Protein AF-0000000065936623 (afdb_homodimer)

InterPro domains:
  IPR000281 Helix-turn-helix protein RpiR [PF01418] (3-77)
  IPR000281 Helix-turn-helix protein RpiR [PS51071] (2-78)
  IPR001347 SIS domain [PF01380] (126-253)
  IPR001347 SIS domain [PS51464] (122-261)
  IPR009057 Homedomain-like superfamily [SSF46689] (1-78)
  IPR035472 RpiR-like, SIS domain [cd05013] (119-254)
  IPR036388 Winged helix-like DNA-binding domain superfamily [G3DSA:1.10.10.10] (1-78)
  IPR046348 SIS domain superfamily [SSF53697] (93-273)
  IPR047640 HTH-type transcriptional regulator RpiR-like [PTHR30514] (1-277)

Organism: Pseudomonas aeruginosa (strain ATCC 15692 / DSM 22644 / CIP 104116 / JCM 14847 / LMG 12228 / 1C / PRS 101 / PAO1) (NCBI:txid208964)

Solvent-accessible surface area (backbone atoms only — not comparable to full-atom values): 29266 Å² total; per-residue (Å²): 131,76,44,51,63,52,48,49,60,73,42,44,87,74,43,54,75,69,44,32,33,46,48,48,49,36,68,74,36,53,73,61,46,57,71,43,50,66,65,51,46,14,56,74,33,71,51,51,55,67,51,51,39,50,44,24,41,74,72,75,29,94,23,62,71,52,43,38,43,42,46,42,56,48,61,62,41,30,27,49,53,44,40,91,73,42,59,48,82,52,47,54,58,52,39,41,49,33,50,53,50,50,39,43,50,49,44,54,56,38,60,74,61,53,50,39,70,57,51,48,53,51,29,51,54,59,71,66,31,66,32,38,37,25,32,15,55,78,78,31,24,28,51,16,42,42,46,32,69,57,50,40,66,70,77,41,53,55,40,54,49,67,46,66,66,56,42,41,56,52,20,69,68,33,34,72,46,32,30,35,40,39,39,34,67,67,16,32,46,45,68,59,34,50,33,34,42,42,18,44,74,36,50,17,45,25,40,19,46,15,17,73,86,19,62,24,29,71,44,24,74,42,62,51,54,39,73,73,88,66,60,62,76,53,22,50,82,55,50,61,57,49,44,53,49,50,50,51,48,36,43,53,50,47,42,43,42,70,60,28,63,82,46,40,64,62,47,47,54,55,45,58,69,48,52,83,49,36,56,68,93,74,66,75,121,133,76,43,51,61,53,48,49,62,75,41,45,87,74,44,54,75,71,43,31,33,46,48,49,51,36,67,74,37,54,73,61,45,58,70,44,49,67,63,52,44,14,56,73,32,72,49,51,54,67,52,51,39,50,42,24,42,75,71,74,29,94,22,62,71,51,44,40,44,44,46,42,56,47,61,62,41,29,26,49,52,44,40,90,72,42,59,49,82,52,48,54,58,52,39,41,49,34,49,52,50,50,40,42,50,49,44,54,55,38,59,73,62,52,50,41,70,57,51,48,52,49,29,51,52,60,71,65,31,64,33,38,38,26,33,16,56,78,77,32,26,26,50,17,43,42,47,31,69,55,48,40,67,70,79,41,52,57,40,54,50,70,47,67,67,56,44,40,56,52,20,70,69,34,34,71,48,31,31,36,39,42,39,35,68,68,17,31,46,45,68,60,33,48,31,35,41,42,18,43,74,38,50,17,44,25,41,18,44,15,16,72,84,18,63,24,29,71,42,25,74,41,60,51,54,38,72,76,85,67,60,61,76,52,21,50,82,56,51,59,57,50,44,53,49,50,50,50,49,36,42,53,48,47,44,42,42,69,61,27,64,82,46,40,65,61,46,47,53,56,47,57,68,47,52,83,50,36,56,66,92,75,65,78,120

Nearest PDB structures (foldseek):
  8k3b-assembly1_A  TM=7.389E-01  e=1.395E-27  Pseudomonas aeruginosa
  4ivn-assembly1_A  TM=7.933E-01  e=6.608E-19  Vibrio vulnificus YJ016
  4ivn-assembly1_B  TM=7.888E-01  e=6.863E-18  Vibrio vulnificus YJ016
  7en7-assembly1_A  TM=9.239E-01  e=2.284E-14  Escherichia coli K-12
  7en6-assembly1_C  TM=9.520E-01  e=6.085E-14  Escherichia coli

Radius of gyration: 25.67 Å; Cα contacts (8 Å, |Δi|>4): 1016; chains: 2; bounding box: 54×87×54 Å

Structure (mmCIF, N/CA/C/O backbone):
data_AF-0000000065936623-model_v1
#
loop_
_entity.id
_entity.type
_entity.pdbx_description
1 polymer 'HTH-type transcriptional regulator HexR'
#
loop_
_atom_site.group_PDB
_atom_site.id
_atom_site.type_symbol
_atom_site.label_atom_id
_atom_site.label_alt_id
_atom_site.label_comp_id
_atom_site.label_asym_id
_atom_site.label_entity_id
_atom_site.label_seq_id
_atom_site.pdbx_PDB_ins_code
_atom_site.Cartn_x
_atom_site.Cartn_y
_atom_site.Cartn_z
_atom_site.occupancy
_atom_site.B_iso_or_equiv
_atom_site.auth_seq_id
_atom_site.auth_comp_id
_atom_site.auth_asym_id
_atom_site.auth_atom_id
_atom_site.pdbx_PDB_model_num
ATOM 1 N N . MET A 1 1 ? 14.633 34.375 13.156 1 52.78 1 MET A N 1
ATOM 2 C CA . MET A 1 1 ? 13.227 34.531 13.516 1 52.78 1 MET A CA 1
ATOM 3 C C . MET A 1 1 ? 12.797 33.5 14.539 1 52.78 1 MET A C 1
ATOM 5 O O . MET A 1 1 ? 13.242 32.344 14.484 1 52.78 1 MET A O 1
ATOM 9 N N . LYS A 1 2 ? 12.172 33.844 15.648 1 71.38 2 LYS A N 1
ATOM 10 C CA . LYS A 1 2 ? 11.781 32.969 16.75 1 71.38 2 LYS A CA 1
ATOM 11 C C . LYS A 1 2 ? 10.773 31.922 16.281 1 71.38 2 LYS A C 1
ATOM 13 O O . LYS A 1 2 ? 9.906 32.219 15.469 1 71.38 2 LYS A O 1
ATOM 18 N N . ASN A 1 3 ? 11.055 30.672 16.594 1 82.56 3 ASN A N 1
ATOM 19 C CA . ASN A 1 3 ? 10.047 29.672 16.266 1 82.56 3 ASN A CA 1
ATOM 20 C C . ASN A 1 3 ? 8.789 29.859 17.109 1 82.56 3 ASN A C 1
ATOM 22 O O . ASN A 1 3 ? 8.719 30.75 17.953 1 82.56 3 ASN A O 1
ATOM 26 N N . LEU A 1 4 ? 7.789 29.234 16.859 1 89.56 4 LEU A N 1
ATOM 27 C CA . LEU A 1 4 ? 6.48 29.453 17.469 1 89.56 4 LEU A CA 1
ATOM 28 C C . LEU A 1 4 ? 6.551 29.328 18.984 1 89.56 4 LEU A C 1
ATOM 30 O O . LEU A 1 4 ? 5.965 30.141 19.703 1 89.56 4 LEU A O 1
ATOM 34 N N . LEU A 1 5 ? 7.328 28.359 19.453 1 89.56 5 LEU A N 1
ATOM 35 C CA . LEU A 1 5 ? 7.43 28.156 20.891 1 89.56 5 LEU A CA 1
ATOM 36 C C . LEU A 1 5 ? 8.086 29.344 21.562 1 89.56 5 LEU A C 1
ATOM 38 O O . LEU A 1 5 ? 7.645 29.781 22.641 1 89.56 5 LEU A O 1
ATOM 42 N N . GLU A 1 6 ? 9.039 29.891 20.922 1 90.12 6 GLU A N 1
ATOM 43 C CA . GLU A 1 6 ? 9.719 31.078 21.422 1 90.12 6 GLU A CA 1
ATOM 44 C C . GLU A 1 6 ? 8.789 32.281 21.406 1 90.12 6 GLU A C 1
ATOM 46 O O . GLU A 1 6 ? 8.805 33.094 22.328 1 90.12 6 GLU A O 1
ATOM 51 N N . GLN A 1 7 ? 8.039 32.344 20.391 1 92.69 7 GLN A N 1
ATOM 52 C CA . GLN A 1 7 ? 7.086 33.438 20.281 1 92.69 7 GLN A CA 1
ATOM 53 C C . GLN A 1 7 ? 6.035 33.375 21.391 1 92.69 7 GLN A C 1
ATOM 55 O O . GLN A 1 7 ? 5.719 34.406 22.016 1 92.69 7 GLN A O 1
ATOM 60 N N . ILE A 1 8 ? 5.508 32.188 21.562 1 94.19 8 ILE A N 1
ATOM 61 C CA . ILE A 1 8 ? 4.492 31.969 22.594 1 94.19 8 ILE A CA 1
ATOM 62 C C . ILE A 1 8 ? 5.07 32.312 23.969 1 94.19 8 ILE A C 1
ATOM 64 O O . ILE A 1 8 ? 4.441 33.031 24.75 1 94.19 8 ILE A O 1
ATOM 68 N N . GLN A 1 9 ? 6.234 31.938 24.234 1 93.19 9 GLN A N 1
ATOM 69 C CA . GLN A 1 9 ? 6.891 32.188 25.516 1 93.19 9 GLN A CA 1
ATOM 70 C C . GLN A 1 9 ? 7.117 33.656 25.734 1 93.19 9 GLN A C 1
ATOM 72 O O . GLN A 1 9 ? 6.898 34.188 26.844 1 93.19 9 GLN A O 1
ATOM 77 N N . SER A 1 10 ? 7.547 34.312 24.75 1 93.75 10 SER A N 1
ATOM 78 C CA . SER A 1 10 ? 7.887 35.719 24.859 1 93.75 10 SER A CA 1
ATOM 79 C C . SER A 1 10 ? 6.641 36.594 25.047 1 93.75 10 SER A C 1
ATOM 81 O O . SER A 1 10 ? 6.711 37.656 25.641 1 93.75 10 SER A O 1
ATOM 83 N N . ARG A 1 11 ? 5.527 36.094 24.609 1 94 11 ARG A N 1
ATOM 84 C CA . ARG A 1 11 ? 4.309 36.906 24.625 1 94 11 ARG A CA 1
ATOM 85 C C . ARG A 1 11 ? 3.348 36.406 25.703 1 94 11 ARG A C 1
ATOM 87 O O . ARG A 1 11 ? 2.205 36.844 25.781 1 94 11 ARG A O 1
ATOM 94 N N . LEU A 1 12 ? 3.842 35.531 26.5 1 94.19 12 LEU A N 1
ATOM 95 C CA . LEU A 1 12 ? 2.975 34.844 27.453 1 94.19 12 LEU A CA 1
ATOM 96 C C . LEU A 1 12 ? 2.289 35.875 28.359 1 94.19 12 LEU A C 1
ATOM 98 O O . LEU A 1 12 ? 1.091 35.75 28.641 1 94.19 12 LEU A O 1
ATOM 102 N N . ASP A 1 13 ? 2.93 36.906 28.75 1 93.56 13 ASP A N 1
ATOM 103 C CA . ASP A 1 13 ? 2.426 37.875 29.719 1 93.56 13 ASP A CA 1
ATOM 104 C C . ASP A 1 13 ? 1.495 38.906 29.047 1 93.56 13 ASP A C 1
ATOM 106 O O . ASP A 1 13 ? 0.754 39.625 29.734 1 93.56 13 ASP A O 1
ATOM 110 N N . GLU A 1 14 ? 1.524 38.875 27.75 1 94.62 14 GLU A N 1
ATOM 111 C CA . GLU A 1 14 ? 0.694 39.812 27 1 94.62 14 GLU A CA 1
ATOM 112 C C . GLU A 1 14 ? -0.647 39.188 26.625 1 94.62 14 GLU A C 1
ATOM 114 O O . GLU A 1 14 ? -1.578 39.875 26.234 1 94.62 14 GLU A O 1
ATOM 119 N N . LEU A 1 15 ? -0.775 37.906 26.844 1 94.25 15 LEU A N 1
ATOM 120 C CA . LEU A 1 15 ? -1.978 37.188 26.422 1 94.25 15 LEU A CA 1
ATOM 121 C C . LEU A 1 15 ? -3.102 37.375 27.438 1 94.25 15 LEU A C 1
ATOM 123 O O . LEU A 1 15 ? -2.846 37.531 28.625 1 94.25 15 LEU A O 1
ATOM 127 N N . ASN A 1 16 ? -4.363 37.469 26.891 1 94.81 16 ASN A N 1
ATOM 128 C CA . ASN A 1 16 ? -5.488 37.469 27.812 1 94.81 16 ASN A CA 1
ATOM 129 C C . ASN A 1 16 ? -5.602 36.125 28.547 1 94.81 16 ASN A C 1
ATOM 131 O O . ASN A 1 16 ? -4.852 35.188 28.266 1 94.81 16 ASN A O 1
ATOM 135 N N . LYS A 1 17 ? -6.449 36.062 29.531 1 95.44 17 LYS A N 1
ATOM 136 C CA . LYS A 1 17 ? -6.539 34.938 30.438 1 95.44 17 LYS A CA 1
ATOM 137 C C . LYS A 1 17 ? -6.805 33.625 29.656 1 95.44 17 LYS A C 1
ATOM 139 O O . LYS A 1 17 ? -6.156 32.625 29.891 1 95.44 17 LYS A O 1
ATOM 144 N N . ALA A 1 18 ? -7.727 33.719 28.781 1 95.44 18 ALA A N 1
ATOM 145 C CA . ALA A 1 18 ? -8.117 32.531 28.031 1 95.44 18 ALA A CA 1
ATOM 146 C C . ALA A 1 18 ? -6.992 32.062 27.109 1 95.44 18 ALA A C 1
ATOM 148 O O . ALA A 1 18 ? -6.68 30.875 27.062 1 95.44 18 ALA A O 1
ATOM 149 N N . GLU A 1 19 ? -6.383 32.938 26.391 1 95.75 19 GLU A N 1
ATOM 150 C CA . GLU A 1 19 ? -5.277 32.625 25.484 1 95.75 19 GLU A CA 1
ATOM 151 C C . GLU A 1 19 ? -4.062 32.125 26.25 1 95.75 19 GLU A C 1
ATOM 153 O O . GLU A 1 19 ? -3.324 31.266 25.766 1 95.75 19 GLU A O 1
ATOM 158 N N . ARG A 1 20 ? -3.848 32.688 27.422 1 96.06 20 ARG A N 1
ATOM 159 C CA . ARG A 1 20 ? -2.727 32.281 28.25 1 96.06 20 ARG A CA 1
ATOM 160 C C . ARG A 1 20 ? -2.861 30.812 28.656 1 96.06 20 ARG A C 1
ATOM 162 O O . ARG A 1 20 ? -1.867 30.078 28.703 1 96.06 20 ARG A O 1
ATOM 169 N N . LYS A 1 21 ? -4.027 30.422 28.906 1 97 21 LYS A N 1
ATOM 170 C CA . LYS A 1 21 ? -4.27 29.016 29.25 1 97 21 LYS A CA 1
ATOM 171 C C . LYS A 1 21 ? -3.855 28.094 28.109 1 97 21 LYS A C 1
ATOM 173 O O . LYS A 1 21 ? -3.232 27.047 28.344 1 97 21 LYS A O 1
ATOM 178 N N . VAL A 1 22 ? -4.238 28.484 26.922 1 97.25 22 VAL A N 1
ATOM 179 C CA . VAL A 1 22 ? -3.867 27.719 25.734 1 97.25 22 VAL A CA 1
ATOM 180 C C . VAL A 1 22 ? -2.346 27.656 25.609 1 97.25 22 VAL A C 1
ATOM 182 O O . VAL A 1 22 ? -1.77 26.594 25.406 1 97.25 22 VAL A O 1
ATOM 185 N N . ALA A 1 23 ? -1.712 28.797 25.766 1 96.44 23 ALA A N 1
ATOM 186 C CA . ALA A 1 23 ? -0.259 28.922 25.656 1 96.44 23 ALA A CA 1
ATOM 187 C C . ALA A 1 23 ? 0.438 28.031 26.688 1 96.44 23 ALA A C 1
ATOM 189 O O . ALA A 1 23 ? 1.42 27.359 26.375 1 96.44 23 ALA A O 1
ATOM 190 N N . GLU A 1 24 ? -0.073 28.016 27.844 1 96.44 24 GLU A N 1
ATOM 191 C CA . GLU A 1 24 ? 0.537 27.266 28.938 1 96.44 24 GLU A CA 1
ATOM 192 C C . GLU A 1 24 ? 0.457 25.766 28.688 1 96.44 24 GLU A C 1
ATOM 194 O O . GLU A 1 24 ? 1.408 25.031 28.969 1 96.44 24 GLU A O 1
ATOM 199 N N . VAL A 1 25 ? -0.657 25.312 28.172 1 96.56 25 VAL A N 1
ATOM 200 C CA . VAL A 1 25 ? -0.806 23.906 27.828 1 96.56 25 VAL A CA 1
ATOM 201 C C . VAL A 1 25 ? 0.202 23.516 26.75 1 96.56 25 VAL A C 1
ATOM 203 O O . VAL A 1 25 ? 0.838 22.453 26.844 1 96.56 25 VAL A O 1
ATOM 206 N N . ILE A 1 26 ? 0.37 24.328 25.766 1 95.44 26 ILE A N 1
ATOM 207 C CA . ILE A 1 26 ? 1.296 24.078 24.656 1 95.44 26 ILE A CA 1
ATOM 208 C C . ILE A 1 26 ? 2.729 24.062 25.188 1 95.44 26 ILE A C 1
ATOM 210 O O . ILE A 1 26 ? 3.502 23.156 24.875 1 95.44 26 ILE A O 1
ATOM 214 N N . LEU A 1 27 ? 3.027 25.031 26.062 1 93.75 27 LEU A N 1
ATOM 215 C CA . LEU A 1 27 ? 4.391 25.188 26.562 1 93.75 27 LEU A CA 1
ATOM 216 C C . LEU A 1 27 ? 4.738 24.078 27.547 1 93.75 27 LEU A C 1
ATOM 218 O O . LEU A 1 27 ? 5.902 23.688 27.672 1 93.75 27 LEU A O 1
ATOM 222 N N . GLN A 1 28 ? 3.74 23.578 28.25 1 93.62 28 GLN A N 1
ATOM 223 C CA . GLN A 1 28 ? 3.957 22.516 29.234 1 93.62 28 GLN A CA 1
ATOM 224 C C . GLN A 1 28 ? 4.438 21.234 28.547 1 93.62 28 GLN A C 1
ATOM 226 O O . GLN A 1 28 ? 5.312 20.547 29.078 1 93.62 28 GLN A O 1
ATOM 231 N N . ASN A 1 29 ? 3.898 20.922 27.422 1 91.06 29 ASN A N 1
ATOM 232 C CA . ASN A 1 29 ? 4.293 19.734 26.656 1 91.06 29 ASN A CA 1
ATOM 233 C C . ASN A 1 29 ? 4.035 19.922 25.156 1 91.06 29 ASN A C 1
ATOM 235 O O . ASN A 1 29 ? 3.059 19.406 24.625 1 91.06 29 ASN A O 1
ATOM 239 N N . PRO A 1 30 ? 5.023 20.609 24.578 1 87 30 PRO A N 1
ATOM 240 C CA . PRO A 1 30 ? 4.844 20.922 23.156 1 87 30 PRO A CA 1
ATOM 241 C C . PRO A 1 30 ? 4.676 19.672 22.297 1 87 30 PRO A C 1
ATOM 243 O O . PRO A 1 30 ? 3.893 19.688 21.344 1 87 30 PRO A O 1
ATOM 246 N N . GLN A 1 31 ? 5.316 18.641 22.656 1 78.62 31 GLN A N 1
ATOM 247 C CA . GLN A 1 31 ? 5.219 17.406 21.891 1 78.62 31 GLN A CA 1
ATOM 248 C C . GLN A 1 31 ? 3.801 16.828 21.938 1 78.62 31 GLN A C 1
ATOM 250 O O . GLN A 1 31 ? 3.248 16.438 20.922 1 78.62 31 GLN A O 1
ATOM 255 N N . GLN A 1 32 ? 3.248 16.797 23.062 1 84.19 32 GLN A N 1
ATOM 256 C CA . GLN A 1 32 ? 1.882 16.312 23.234 1 84.19 32 GLN A CA 1
ATOM 257 C C . GLN A 1 32 ? 0.881 17.234 22.531 1 84.19 32 GLN A C 1
ATOM 259 O O . GLN A 1 32 ? -0.107 16.75 21.969 1 84.19 32 GLN A O 1
ATOM 264 N N . ALA A 1 33 ? 1.171 18.484 22.609 1 87.62 33 ALA A N 1
ATOM 265 C CA . ALA A 1 33 ? 0.262 19.453 22.016 1 87.62 33 ALA A CA 1
ATOM 266 C C . ALA A 1 33 ? 0.136 19.234 20.5 1 87.62 33 ALA A C 1
ATOM 268 O O . ALA A 1 33 ? -0.924 19.469 19.922 1 87.62 33 ALA A O 1
ATOM 269 N N . THR A 1 34 ? 1.212 18.781 19.875 1 81.31 34 THR A N 1
ATOM 270 C CA . THR A 1 34 ? 1.172 18.516 18.438 1 81.31 34 THR A CA 1
ATOM 271 C C . THR A 1 34 ? 0.204 17.375 18.125 1 81.31 34 THR A C 1
ATOM 273 O O . THR A 1 34 ? -0.268 17.25 17 1 81.31 34 THR A O 1
ATOM 276 N N . ARG A 1 35 ? -0.186 16.641 19.109 1 77.31 35 ARG A N 1
ATOM 277 C CA . ARG A 1 35 ? -1.025 15.461 18.906 1 77.31 35 ARG A CA 1
ATOM 278 C C . ARG A 1 35 ? -2.482 15.766 19.234 1 77.31 35 ARG A C 1
ATOM 280 O O . ARG A 1 35 ? -3.369 14.953 18.969 1 77.31 35 ARG A O 1
ATOM 287 N N . PHE A 1 36 ? -2.703 16.875 19.812 1 84.31 36 PHE A N 1
ATOM 288 C CA . PHE A 1 36 ? -4.055 17.234 20.219 1 84.31 36 PHE A CA 1
ATOM 289 C C . PHE A 1 36 ? -4.906 17.625 19.016 1 84.31 36 PHE A C 1
ATOM 291 O O . PHE A 1 36 ? -4.422 18.281 18.094 1 84.31 36 PHE A O 1
ATOM 298 N N . SER A 1 37 ? -6.133 17.125 19.062 1 81.62 37 SER A N 1
ATOM 299 C CA . SER A 1 37 ? -7.148 17.812 18.266 1 81.62 37 SER A CA 1
ATOM 300 C C . SER A 1 37 ? -7.469 19.188 18.859 1 81.62 37 SER A C 1
ATOM 302 O O . SER A 1 37 ? -7.055 19.5 19.969 1 81.62 37 SER A O 1
ATOM 304 N N . ILE A 1 38 ? -8.172 19.938 18.078 1 87.94 38 ILE A N 1
ATOM 305 C CA . ILE A 1 38 ? -8.555 21.266 18.578 1 87.94 38 ILE A CA 1
ATOM 306 C C . ILE A 1 38 ? -9.438 21.109 19.812 1 87.94 38 ILE A C 1
ATOM 308 O O . ILE A 1 38 ? -9.336 21.875 20.766 1 87.94 38 ILE A O 1
ATOM 312 N N . ALA A 1 39 ? -10.281 20.062 19.844 1 86.62 39 ALA A N 1
ATOM 313 C CA . ALA A 1 39 ? -11.156 19.797 20.984 1 86.62 39 ALA A CA 1
ATOM 314 C C . ALA A 1 39 ? -10.352 19.375 22.203 1 86.62 39 ALA A C 1
ATOM 316 O O . ALA A 1 39 ? -10.625 19.844 23.312 1 86.62 39 ALA A O 1
ATOM 317 N N . ALA A 1 40 ? -9.352 18.562 21.969 1 88.69 40 ALA A N 1
ATOM 318 C CA . ALA A 1 40 ? -8.531 18.078 23.062 1 88.69 40 ALA A CA 1
ATOM 319 C C . ALA A 1 40 ? -7.699 19.203 23.672 1 88.69 40 ALA A C 1
ATOM 321 O O . ALA A 1 40 ? -7.539 19.297 24.891 1 88.69 40 ALA A O 1
ATOM 322 N N . LEU A 1 41 ? -7.199 20.031 22.797 1 93.38 41 LEU A N 1
ATOM 323 C CA . LEU A 1 41 ? -6.434 21.172 23.281 1 93.38 41 LEU A CA 1
ATOM 324 C C . LEU A 1 41 ? -7.328 22.141 24.062 1 93.38 41 LEU A C 1
ATOM 326 O O . LEU A 1 41 ? -6.938 22.641 25.125 1 93.38 41 LEU A O 1
ATOM 330 N N . ALA A 1 42 ? -8.531 22.375 23.516 1 95.25 42 ALA A N 1
ATOM 331 C CA . ALA A 1 42 ? -9.5 23.234 24.203 1 95.25 42 ALA A CA 1
ATOM 332 C C . ALA A 1 42 ? -9.844 22.672 25.578 1 95.25 42 ALA A C 1
ATOM 334 O O . ALA A 1 42 ? -9.883 23.422 26.562 1 95.25 42 ALA A O 1
ATOM 335 N N . GLN A 1 43 ? -10.008 21.422 25.625 1 94.5 43 GLN A N 1
ATOM 336 C CA . GLN A 1 43 ? -10.344 20.766 26.891 1 94.5 43 GLN A CA 1
ATOM 337 C C . GLN A 1 43 ? -9.188 20.844 27.875 1 94.5 43 GLN A C 1
ATOM 339 O O . GLN A 1 43 ? -9.391 21.172 29.047 1 94.5 43 GLN A O 1
ATOM 344 N N . ALA A 1 44 ? -8.047 20.562 27.391 1 95.19 44 ALA A N 1
ATOM 345 C CA . ALA A 1 44 ? -6.859 20.594 28.25 1 95.19 44 ALA A CA 1
ATOM 346 C C . ALA A 1 44 ? -6.625 22 28.812 1 95.19 44 ALA A C 1
ATOM 348 O O . ALA A 1 44 ? -6.148 22.156 29.938 1 95.19 44 ALA A O 1
ATOM 349 N N . ALA A 1 45 ? -6.934 22.969 28.031 1 97 45 ALA A N 1
ATOM 350 C CA . ALA A 1 45 ? -6.727 24.359 28.422 1 97 45 ALA A CA 1
ATOM 351 C C . ALA A 1 45 ? -7.953 24.922 29.141 1 97 45 ALA A C 1
ATOM 353 O O . ALA A 1 45 ? -7.93 26.047 29.625 1 97 45 ALA A O 1
ATOM 354 N N . ALA A 1 46 ? -9.023 24.188 29.172 1 96.75 46 ALA A N 1
ATOM 355 C CA . ALA A 1 46 ? -10.281 24.609 29.781 1 96.75 46 ALA A CA 1
ATOM 356 C C . ALA A 1 46 ? -10.82 25.859 29.109 1 96.75 46 ALA A C 1
ATOM 358 O O . ALA A 1 46 ? -11.164 26.844 29.797 1 96.75 46 ALA A O 1
ATOM 359 N N . VAL A 1 47 ? -10.812 25.844 27.828 1 96.88 47 VAL A N 1
ATOM 360 C CA 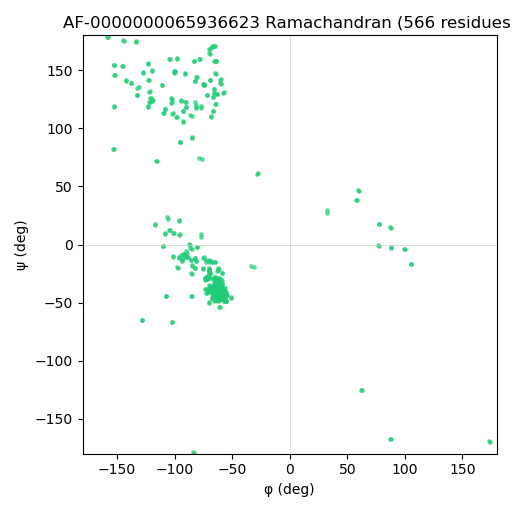. VAL A 1 47 ? -11.383 26.938 27.031 1 96.88 47 VAL A CA 1
ATOM 361 C C . VAL A 1 47 ? -12.25 26.344 25.922 1 96.88 47 VAL A C 1
ATOM 363 O O . VAL A 1 47 ? -12.375 25.125 25.797 1 96.88 47 VAL A O 1
ATOM 366 N N . SER A 1 48 ? -12.922 27.266 25.188 1 93.38 48 SER A N 1
ATOM 367 C CA . SER A 1 48 ? -13.719 26.844 24.031 1 93.38 48 SER A CA 1
ATOM 368 C C . SER A 1 48 ? -12.859 26.688 22.797 1 93.38 48 SER A C 1
ATOM 370 O O . SER A 1 48 ? -11.75 27.234 22.719 1 93.38 48 SER A O 1
ATOM 372 N N . GLU A 1 49 ? -13.344 25.891 21.828 1 92.56 49 GLU A N 1
ATOM 373 C CA . GLU A 1 49 ? -12.648 25.719 20.547 1 92.56 49 GLU A CA 1
ATOM 374 C C . GLU A 1 49 ? -12.469 27.047 19.828 1 92.56 49 GLU A C 1
ATOM 376 O O . GLU A 1 49 ? -11.398 27.328 19.281 1 92.56 49 GLU A O 1
ATOM 381 N N . PRO A 1 50 ? -13.469 27.984 19.922 1 91.94 50 PRO A N 1
ATOM 382 C CA . PRO A 1 50 ? -13.273 29.312 19.328 1 91.94 50 PRO A CA 1
ATOM 383 C C . PRO A 1 50 ? -12.125 30.094 19.969 1 91.94 50 PRO A C 1
ATOM 385 O O . PRO A 1 50 ? -11.414 30.828 19.281 1 91.94 50 PRO A O 1
ATOM 388 N N . THR A 1 51 ? -11.953 29.875 21.203 1 93.88 51 THR A N 1
ATOM 389 C CA . THR A 1 51 ? -10.852 30.531 21.906 1 93.88 51 THR A CA 1
ATOM 390 C C . THR A 1 51 ? -9.508 30.047 21.359 1 93.88 51 THR A C 1
ATOM 392 O O . THR A 1 51 ? -8.578 30.828 21.219 1 93.88 51 THR A O 1
ATOM 395 N N . VAL A 1 52 ? -9.422 28.75 21.078 1 95.19 52 VAL A N 1
ATOM 396 C CA . VAL A 1 52 ? -8.203 28.203 20.5 1 95.19 52 VAL A CA 1
ATOM 397 C C . VAL A 1 52 ? -7.957 28.812 19.125 1 95.19 52 VAL A C 1
ATOM 399 O O . VAL A 1 52 ? -6.828 29.172 18.781 1 95.19 52 VAL A O 1
ATOM 402 N N . ASN A 1 53 ? -8.977 28.969 18.375 1 92.31 53 ASN A N 1
ATOM 403 C CA . ASN A 1 53 ? -8.852 29.578 17.047 1 92.31 53 ASN A CA 1
ATOM 404 C C . ASN A 1 53 ? -8.422 31.031 17.141 1 92.31 53 ASN A C 1
ATOM 406 O O . ASN A 1 53 ? -7.637 31.516 16.312 1 92.31 53 ASN A O 1
ATOM 410 N N . ARG A 1 54 ? -8.961 31.734 18.094 1 92.81 54 ARG A N 1
ATOM 411 C CA . ARG A 1 54 ? -8.547 33.125 18.312 1 92.81 54 ARG A CA 1
ATOM 412 C C . ARG A 1 54 ? -7.074 33.188 18.703 1 92.81 54 ARG A C 1
ATOM 414 O O . ARG A 1 54 ? -6.355 34.094 18.281 1 92.81 54 ARG A O 1
ATOM 421 N N . PHE A 1 55 ? -6.699 32.25 19.547 1 95.69 55 PHE A N 1
ATOM 422 C CA . PHE A 1 55 ? -5.293 32.156 19.906 1 95.69 55 PHE A CA 1
ATOM 423 C C . PHE A 1 55 ? -4.422 32 18.672 1 95.69 55 PHE A C 1
ATOM 425 O O . PHE A 1 55 ? -3.404 32.688 18.531 1 95.69 55 PHE A O 1
ATOM 432 N N . CYS A 1 56 ? -4.82 31.078 17.781 1 94.19 56 CYS A N 1
ATOM 433 C CA . CYS A 1 56 ? -4.082 30.875 16.531 1 94.19 56 CYS A CA 1
ATOM 434 C C . CYS A 1 56 ? -3.947 32.188 15.758 1 94.19 56 CYS A C 1
ATOM 436 O O . CYS A 1 56 ? -2.848 32.562 15.344 1 94.19 56 CYS A O 1
ATOM 438 N N . ARG A 1 57 ? -4.957 32.938 15.664 1 91.88 57 ARG A N 1
ATOM 439 C CA . ARG A 1 57 ? -4.973 34.188 14.906 1 91.88 57 ARG A CA 1
ATOM 440 C C . ARG A 1 57 ? -4.078 35.25 15.562 1 91.88 57 ARG A C 1
ATOM 442 O O . ARG A 1 57 ? -3.449 36.062 14.875 1 91.88 57 ARG A O 1
ATOM 449 N N . SER A 1 58 ? -4.082 35.219 16.797 1 93.44 58 SER A N 1
ATOM 450 C CA . SER A 1 58 ? -3.27 36.188 17.531 1 93.44 58 SER A CA 1
ATOM 451 C C . SER A 1 58 ? -1.784 36 17.234 1 93.44 58 SER A C 1
ATOM 453 O O . SER A 1 58 ? -0.985 36.906 17.406 1 93.44 58 SER A O 1
ATOM 455 N N . PHE A 1 59 ? -1.471 34.875 16.828 1 93.5 59 PHE A N 1
ATOM 456 C CA . PHE A 1 59 ? -0.082 34.594 16.484 1 93.5 59 PHE A CA 1
ATOM 457 C C . PHE A 1 59 ? 0.097 34.562 14.961 1 93.5 59 PHE A C 1
ATOM 459 O O . PHE A 1 59 ? 1.074 34 14.461 1 93.5 59 PHE A O 1
ATOM 466 N N . GLY A 1 60 ? -0.91 35.031 14.273 1 90.94 60 GLY A N 1
ATOM 467 C CA . GLY A 1 60 ? -0.796 35.25 12.844 1 90.94 60 GLY A CA 1
ATOM 468 C C . GLY A 1 60 ? -1.132 34 12.031 1 90.94 60 GLY A C 1
ATOM 469 O O . GLY A 1 60 ? -0.817 33.906 10.844 1 90.94 60 GLY A O 1
ATOM 470 N N . MET A 1 61 ? -1.755 33.031 12.656 1 89.19 61 MET A N 1
ATOM 471 C CA . MET A 1 61 ? -2.074 31.781 11.961 1 89.19 61 MET A CA 1
ATOM 472 C C . MET A 1 61 ? -3.535 31.766 11.531 1 89.19 61 MET A C 1
ATOM 474 O O . MET A 1 61 ? -4.391 32.344 12.188 1 89.19 61 MET A O 1
ATOM 478 N N . SER A 1 62 ? -3.779 31.094 10.461 1 83.38 62 SER A N 1
ATOM 479 C CA . SER A 1 62 ? -5.129 31.047 9.906 1 83.38 62 SER A CA 1
ATOM 480 C C . SER A 1 62 ? -6.031 30.125 10.719 1 83.38 62 SER A C 1
ATOM 482 O O . SER A 1 62 ? -7.258 30.234 10.664 1 83.38 62 SER A O 1
ATOM 484 N N . GLY A 1 63 ? -5.441 29.25 11.43 1 85.75 63 GLY A N 1
ATOM 485 C CA . GLY A 1 63 ? -6.223 28.312 12.227 1 85.75 63 GLY A CA 1
ATOM 486 C C . GLY A 1 63 ? -5.379 27.25 12.898 1 85.75 63 GLY A C 1
ATOM 487 O O . GLY A 1 63 ? -4.148 27.344 12.914 1 85.75 63 GLY A O 1
ATOM 488 N N . TYR A 1 64 ? -6.105 26.281 13.445 1 89.5 64 TYR A N 1
ATOM 489 C CA . TYR A 1 64 ? -5.477 25.266 14.289 1 89.5 64 TYR A CA 1
ATOM 490 C C . TYR A 1 64 ? -4.543 24.391 13.477 1 89.5 64 TYR A C 1
ATOM 492 O O . TYR A 1 64 ? -3.457 24.031 13.938 1 89.5 64 TYR A O 1
ATOM 500 N N . PRO A 1 65 ? -4.941 24.078 12.219 1 83.88 65 PRO A N 1
ATOM 501 C CA . PRO A 1 65 ? -4 23.266 11.445 1 83.88 65 PRO A CA 1
ATOM 502 C C . PRO A 1 65 ? -2.648 23.938 11.258 1 83.88 65 PRO A C 1
ATOM 504 O O . PRO A 1 65 ? -1.604 23.297 11.344 1 83.88 65 PRO A O 1
ATOM 507 N N . GLU A 1 66 ? -2.66 25.172 11.016 1 84.81 66 GLU A N 1
ATOM 508 C CA . GLU A 1 66 ? -1.409 25.906 10.867 1 84.81 66 GLU A CA 1
ATOM 509 C C . GLU A 1 66 ? -0.641 25.969 12.18 1 84.81 66 GLU A C 1
ATOM 511 O O . GLU A 1 66 ? 0.59 25.922 12.188 1 84.81 66 GLU A O 1
ATOM 516 N N . LEU A 1 67 ? -1.356 26.141 13.281 1 89.06 67 LEU A N 1
ATOM 517 C CA . LEU A 1 67 ? -0.702 26.094 14.586 1 89.06 67 LEU A CA 1
ATOM 518 C C . LEU A 1 67 ? 0.058 24.797 14.773 1 89.06 67 LEU A C 1
ATOM 520 O O . LEU A 1 67 ? 1.206 24.797 15.219 1 89.06 67 LEU A O 1
ATOM 524 N N . LYS A 1 68 ? -0.558 23.734 14.383 1 86.81 68 LYS A N 1
ATOM 525 C CA . LYS A 1 68 ? 0.06 22.422 14.547 1 86.81 68 LYS A CA 1
ATOM 526 C C . LYS A 1 68 ? 1.332 22.297 13.711 1 86.81 68 LYS A C 1
ATOM 528 O O . LYS A 1 68 ? 2.346 21.781 14.18 1 86.81 68 LYS A O 1
ATOM 533 N N . ILE A 1 69 ? 1.232 22.766 12.562 1 84.06 69 ILE A N 1
ATOM 534 C CA . ILE A 1 69 ? 2.373 22.703 11.656 1 84.06 69 ILE A CA 1
ATOM 535 C C . ILE A 1 69 ? 3.527 23.531 12.219 1 84.06 69 ILE A C 1
ATOM 537 O O . ILE A 1 69 ? 4.664 23.062 12.273 1 84.06 69 ILE A O 1
ATOM 541 N N . GLN A 1 70 ? 3.227 24.719 12.672 1 85.06 70 GLN A N 1
ATOM 542 C CA . GLN A 1 70 ? 4.258 25.594 13.219 1 85.06 70 GLN A CA 1
ATOM 543 C C . GLN A 1 70 ? 4.832 25.031 14.516 1 85.06 70 GLN A C 1
ATOM 545 O O . GLN A 1 70 ? 6.031 25.172 14.781 1 85.06 70 GLN A O 1
ATOM 550 N N . LEU A 1 71 ? 3.967 24.438 15.242 1 87.25 71 LEU A N 1
ATOM 551 C CA . LEU A 1 71 ? 4.414 23.828 16.484 1 87.25 71 LEU A CA 1
ATOM 552 C C . LEU A 1 71 ? 5.359 22.656 16.203 1 87.25 71 LEU A C 1
ATOM 554 O O . LEU A 1 71 ? 6.391 22.516 16.875 1 87.25 71 LEU A O 1
ATOM 558 N N . ALA A 1 72 ? 4.98 21.875 15.273 1 80.44 72 ALA A N 1
ATOM 559 C CA . ALA A 1 72 ? 5.828 20.75 14.891 1 80.44 72 ALA A CA 1
ATOM 560 C C . ALA A 1 72 ? 7.195 21.234 14.414 1 80.44 72 ALA A C 1
ATOM 562 O O . ALA A 1 72 ? 8.219 20.625 14.75 1 80.44 72 ALA A O 1
ATOM 563 N N . GLN A 1 73 ? 7.141 22.234 13.68 1 78.69 73 GLN A N 1
ATOM 564 C CA . GLN A 1 73 ? 8.383 22.828 13.188 1 78.69 73 GLN A CA 1
ATOM 565 C C . GLN A 1 73 ? 9.266 23.297 14.336 1 78.69 73 GLN A C 1
ATOM 567 O O . GLN A 1 73 ? 10.492 23.172 14.273 1 78.69 73 GLN A O 1
ATOM 572 N N . SER A 1 74 ? 8.609 23.828 15.25 1 80.5 74 SER A N 1
ATOM 573 C CA . SER A 1 74 ? 9.336 24.391 16.391 1 80.5 74 SER A CA 1
ATOM 574 C C . SER A 1 74 ? 10.023 23.297 17.188 1 80.5 74 SER A C 1
ATOM 576 O O . SER A 1 74 ? 11.047 23.547 17.844 1 80.5 74 SER A O 1
ATOM 578 N N . LEU A 1 75 ? 9.477 22.203 17.172 1 74.44 75 LEU A N 1
ATOM 579 C CA . LEU A 1 75 ? 10.031 21.094 17.922 1 74.44 75 LEU A CA 1
ATOM 580 C C . LEU A 1 75 ? 11.242 20.5 17.219 1 74.44 75 LEU A C 1
ATOM 582 O O . LEU A 1 75 ? 12.055 19.812 17.828 1 74.44 75 LEU A O 1
ATOM 586 N N . ALA A 1 76 ? 11.75 21.109 16.188 1 58.38 76 ALA A N 1
ATOM 587 C CA . ALA A 1 76 ? 12.984 20.844 15.445 1 58.38 76 ALA A CA 1
ATOM 588 C C . ALA A 1 76 ? 13.32 19.359 15.43 1 58.38 76 ALA A C 1
ATOM 590 O O . ALA A 1 76 ? 14.477 18.984 15.586 1 58.38 76 ALA A O 1
ATOM 591 N N . SER A 1 77 ? 12.305 18.578 15.539 1 59.19 77 SER A N 1
ATOM 592 C CA . SER A 1 77 ? 12.867 17.219 15.484 1 59.19 77 SER A CA 1
ATOM 593 C C . SER A 1 77 ? 13.117 16.781 14.047 1 59.19 77 SER A C 1
ATOM 595 O O . SER A 1 77 ? 12.453 17.25 13.125 1 59.19 77 SER A O 1
ATOM 597 N N . GLY A 1 78 ? 14.445 16.469 13.758 1 56.41 78 GLY A N 1
ATOM 598 C CA . GLY A 1 78 ? 14.867 16.016 12.438 1 56.41 78 GLY A CA 1
ATOM 599 C C . GLY A 1 78 ? 13.805 15.234 11.695 1 56.41 78 GLY A C 1
ATOM 600 O O . GLY A 1 78 ? 13.797 15.188 10.469 1 56.41 78 GLY A O 1
ATOM 601 N N . ALA A 1 79 ? 12.898 14.766 12.383 1 63.66 79 ALA A N 1
ATOM 602 C CA . ALA A 1 79 ? 11.883 13.938 11.734 1 63.66 79 ALA A CA 1
ATOM 603 C C . ALA A 1 79 ? 10.555 14.688 11.617 1 63.66 79 ALA A C 1
ATOM 605 O O . ALA A 1 79 ? 9.523 14.086 11.312 1 63.66 79 ALA A O 1
ATOM 606 N N . ALA A 1 80 ? 10.844 15.984 11.656 1 67.69 80 ALA A N 1
ATOM 607 C CA . ALA A 1 80 ? 9.625 16.781 11.539 1 67.69 80 ALA A CA 1
ATOM 608 C C . ALA A 1 80 ? 8.992 16.625 10.164 1 67.69 80 ALA A C 1
ATOM 610 O O . ALA A 1 80 ? 9.703 16.516 9.156 1 67.69 80 ALA A O 1
ATOM 611 N N . PHE A 1 81 ? 7.719 16.281 10.125 1 74.69 81 PHE A N 1
ATOM 612 C CA . PHE A 1 81 ? 6.871 16.266 8.938 1 74.69 81 PHE A CA 1
ATOM 613 C C . PHE A 1 81 ? 6.965 14.922 8.227 1 74.69 81 PHE A C 1
ATOM 615 O O . PHE A 1 81 ? 6.363 14.734 7.164 1 74.69 81 PHE A O 1
ATOM 622 N N . VAL A 1 82 ? 7.812 14.062 8.766 1 78.5 82 VAL A N 1
ATOM 623 C CA . VAL A 1 82 ? 7.859 12.742 8.156 1 78.5 82 VAL A CA 1
ATOM 624 C C . VAL A 1 82 ? 7.078 11.75 9.016 1 78.5 82 VAL A C 1
ATOM 626 O O . VAL A 1 82 ? 6.035 11.242 8.594 1 78.5 82 VAL A O 1
ATOM 629 N N . THR A 1 83 ? 7.656 11.547 10.203 1 80.5 83 THR A N 1
ATOM 630 C CA . THR A 1 83 ? 6.938 10.641 11.094 1 80.5 83 THR A CA 1
ATOM 631 C C . THR A 1 83 ? 7.223 10.969 12.555 1 80.5 83 THR A C 1
ATOM 633 O O . THR A 1 83 ? 8.336 11.391 12.898 1 80.5 83 THR A O 1
ATOM 636 N N . GLN A 1 84 ? 6.168 10.758 13.336 1 75.88 84 GLN A N 1
ATOM 637 C CA . GLN A 1 84 ? 6.293 10.977 14.773 1 75.88 84 GLN A CA 1
ATOM 638 C C . GLN A 1 84 ? 7.086 9.852 15.43 1 75.88 84 GLN A C 1
ATOM 640 O O . GLN A 1 84 ? 7.598 10.016 16.547 1 75.88 84 GLN A O 1
ATOM 645 N N . ALA A 1 85 ? 7.312 8.828 14.703 1 78.81 85 ALA A N 1
ATOM 646 C CA . ALA A 1 85 ? 7.832 7.598 15.305 1 78.81 85 ALA A CA 1
ATOM 647 C C . ALA A 1 85 ? 9.352 7.641 15.406 1 78.81 85 ALA A C 1
ATOM 649 O O . ALA A 1 85 ? 9.953 6.84 16.141 1 78.81 85 ALA A O 1
ATOM 650 N N . VAL A 1 86 ? 9.938 8.602 14.711 1 86.62 86 VAL A N 1
ATOM 651 C CA . VAL A 1 86 ? 11.391 8.523 14.617 1 86.62 86 VAL A CA 1
ATOM 652 C C . VAL A 1 86 ? 12.016 9.773 15.227 1 86.62 86 VAL A C 1
ATOM 654 O O . VAL A 1 86 ? 11.406 10.852 15.203 1 86.62 86 VAL A O 1
ATOM 657 N N . ALA A 1 87 ? 13.203 9.57 15.766 1 84 87 ALA A N 1
ATOM 658 C CA . ALA A 1 87 ? 13.992 10.664 16.328 1 84 87 ALA A CA 1
ATOM 659 C C . ALA A 1 87 ? 15.039 11.148 15.32 1 84 87 ALA A C 1
ATOM 661 O O . ALA A 1 87 ? 15.422 10.414 14.414 1 84 87 ALA A O 1
ATOM 662 N N . GLU A 1 88 ? 15.477 12.289 15.523 1 82.44 88 GLU A N 1
ATOM 663 C CA . GLU A 1 88 ? 16.406 12.938 14.602 1 82.44 88 GLU A CA 1
ATOM 664 C C . GLU A 1 88 ? 17.734 12.172 14.523 1 82.44 88 GLU A C 1
ATOM 666 O O . GLU A 1 88 ? 18.359 12.133 13.469 1 82.44 88 GLU A O 1
ATOM 671 N N . ASP A 1 89 ? 18.094 11.539 15.602 1 87.38 89 ASP A N 1
ATOM 672 C CA . ASP A 1 89 ? 19.406 10.906 15.656 1 87.38 89 ASP A CA 1
ATOM 673 C C . ASP A 1 89 ? 19.312 9.406 15.422 1 87.38 89 ASP A C 1
ATOM 675 O O . ASP A 1 89 ? 20.297 8.68 15.57 1 87.38 89 ASP A O 1
ATOM 679 N N . ASP A 1 90 ? 18.156 9.008 15.023 1 91.94 90 ASP A N 1
ATOM 680 C CA . ASP A 1 90 ? 17.984 7.582 14.766 1 91.94 90 ASP A CA 1
ATOM 681 C C . ASP A 1 90 ? 18.844 7.137 13.578 1 91.94 90 ASP A C 1
ATOM 683 O O . ASP A 1 90 ? 18.828 7.785 12.531 1 91.94 90 ASP A O 1
ATOM 687 N N . GLY A 1 91 ? 19.594 6.055 13.805 1 94.75 91 GLY A N 1
ATOM 688 C CA . GLY A 1 91 ? 20.281 5.414 12.695 1 94.75 91 GLY A CA 1
ATOM 689 C C . GLY A 1 91 ? 19.391 4.453 11.922 1 94.75 91 GLY A C 1
ATOM 690 O O . GLY A 1 91 ? 18.219 4.281 12.25 1 94.75 91 GLY A O 1
ATOM 691 N N . PRO A 1 92 ? 19.938 3.83 10.922 1 96.69 92 PRO A N 1
ATOM 692 C CA . PRO A 1 92 ? 19.156 2.961 10.039 1 96.69 92 PRO A CA 1
ATOM 693 C C . PRO A 1 92 ? 18.453 1.834 10.789 1 96.69 92 PRO A C 1
ATOM 695 O O . PRO A 1 92 ? 17.297 1.515 10.484 1 96.69 92 PRO A O 1
ATOM 698 N N . GLU A 1 93 ? 19.109 1.273 11.727 1 97.31 93 GLU A N 1
ATOM 699 C CA . GLU A 1 93 ? 18.484 0.199 12.508 1 97.31 93 GLU A CA 1
ATOM 700 C C . GLU A 1 93 ? 17.297 0.709 13.305 1 97.31 93 GLU A C 1
ATOM 702 O O . GLU A 1 93 ? 16.234 0.089 13.305 1 97.31 93 GLU A O 1
ATOM 707 N N . ALA A 1 94 ? 17.484 1.822 13.891 1 96.19 94 ALA A N 1
ATOM 708 C CA . ALA A 1 94 ? 16.453 2.373 14.781 1 96.19 94 ALA A CA 1
ATOM 709 C C . ALA A 1 94 ? 15.242 2.834 13.992 1 96.19 94 ALA A C 1
ATOM 711 O O . ALA A 1 94 ? 14.102 2.492 14.336 1 96.19 94 ALA A O 1
ATOM 712 N N . TYR A 1 95 ? 15.461 3.623 12.945 1 95.81 95 TYR A N 1
ATOM 713 C CA . TYR A 1 95 ? 14.281 4.133 12.258 1 95.81 95 TYR A CA 1
ATOM 714 C C . TYR A 1 95 ? 13.594 3.025 11.469 1 95.81 95 TYR A C 1
ATOM 716 O O . TYR A 1 95 ? 12.383 3.066 11.258 1 95.81 95 TYR A O 1
ATOM 724 N N . THR A 1 96 ? 14.344 1.988 11.008 1 97.69 96 THR A N 1
ATOM 725 C CA . THR A 1 96 ? 13.703 0.838 10.375 1 97.69 96 THR A CA 1
ATOM 726 C C . THR A 1 96 ? 12.781 0.128 11.367 1 97.69 96 THR A C 1
ATOM 728 O O . THR A 1 96 ? 11.609 -0.111 11.062 1 97.69 96 THR A O 1
ATOM 731 N N . ARG A 1 97 ? 13.273 -0.119 12.508 1 97.25 97 ARG A N 1
ATOM 732 C CA . ARG A 1 97 ? 12.5 -0.782 13.547 1 97.25 97 ARG A CA 1
ATOM 733 C C . ARG A 1 97 ? 11.258 0.029 13.906 1 97.25 97 ARG A C 1
ATOM 735 O O . ARG A 1 97 ? 10.156 -0.519 14.008 1 97.25 97 ARG A O 1
ATOM 742 N N . LYS A 1 98 ? 11.391 1.286 14.078 1 95.06 98 LYS A N 1
ATOM 743 C CA . LYS A 1 98 ? 10.305 2.152 14.523 1 95.06 98 LYS A CA 1
ATOM 744 C C . LYS A 1 98 ? 9.211 2.256 13.453 1 95.06 98 LYS A C 1
ATOM 746 O O . LYS A 1 98 ? 8.023 2.256 13.773 1 95.06 98 LYS A O 1
ATOM 751 N N . ILE A 1 99 ? 9.617 2.338 12.18 1 96.56 99 ILE A N 1
ATOM 752 C CA . ILE A 1 99 ? 8.648 2.42 11.086 1 96.56 99 ILE A CA 1
ATOM 753 C C . ILE A 1 99 ? 7.844 1.125 11.016 1 96.56 99 ILE A C 1
ATOM 755 O O . ILE A 1 99 ? 6.617 1.155 10.922 1 96.56 99 ILE A O 1
ATOM 759 N N . PHE A 1 100 ? 8.539 -0.007 11.078 1 97.62 100 PHE A N 1
ATOM 760 C CA . PHE A 1 100 ? 7.844 -1.287 11.039 1 97.62 100 PHE A CA 1
ATOM 761 C C . PHE A 1 100 ? 6.941 -1.451 12.258 1 97.62 100 PHE A C 1
ATOM 763 O O . PHE A 1 100 ? 5.789 -1.872 12.133 1 97.62 100 PHE A O 1
ATOM 770 N N . SER A 1 101 ? 7.441 -1.097 13.43 1 96.56 101 SER A N 1
ATOM 771 C CA . SER A 1 101 ? 6.656 -1.229 14.656 1 96.56 101 SER A CA 1
ATOM 772 C C . SER A 1 101 ? 5.426 -0.331 14.625 1 96.56 101 SER A C 1
ATOM 774 O O . SER A 1 101 ? 4.34 -0.745 15.031 1 96.56 101 SER A O 1
ATOM 776 N N . ASN A 1 102 ? 5.648 0.876 14.172 1 94.44 102 ASN A N 1
ATOM 777 C CA . ASN A 1 102 ? 4.527 1.805 14.047 1 94.44 102 ASN A CA 1
ATOM 778 C C . ASN A 1 102 ? 3.479 1.29 13.062 1 94.44 102 ASN A C 1
ATOM 780 O O . ASN A 1 102 ? 2.277 1.44 13.297 1 94.44 102 ASN A O 1
ATOM 784 N N . THR A 1 103 ? 3.896 0.745 11.945 1 97.06 103 THR A N 1
ATOM 785 C CA . THR A 1 103 ? 2.994 0.182 10.945 1 97.06 103 THR A CA 1
ATOM 786 C C . THR A 1 103 ? 2.197 -0.979 11.531 1 97.06 103 THR A C 1
ATOM 788 O O . THR A 1 103 ? 0.974 -1.033 11.391 1 97.06 103 THR A O 1
ATOM 791 N N . ILE A 1 104 ? 2.889 -1.849 12.258 1 97.06 104 ILE A N 1
ATOM 792 C CA . ILE A 1 104 ? 2.258 -3.01 12.875 1 97.06 104 ILE A CA 1
ATOM 793 C C . ILE A 1 104 ? 1.242 -2.551 13.914 1 97.06 104 ILE A C 1
ATOM 795 O O . ILE A 1 104 ? 0.12 -3.059 13.969 1 97.06 104 ILE A O 1
ATOM 799 N N . ALA A 1 105 ? 1.577 -1.583 14.703 1 95.12 105 ALA A N 1
ATOM 800 C CA . ALA A 1 105 ? 0.679 -1.05 15.727 1 95.12 105 ALA A CA 1
ATOM 801 C C . ALA A 1 105 ? -0.569 -0.439 15.094 1 95.12 105 ALA A C 1
ATOM 803 O O . ALA A 1 105 ? -1.676 -0.597 15.617 1 95.12 105 ALA A O 1
ATOM 804 N N . SER A 1 106 ? -0.368 0.248 14.023 1 94.94 106 SER A N 1
ATOM 805 C CA . SER A 1 106 ? -1.49 0.871 13.328 1 94.94 106 SER A CA 1
ATOM 806 C C . SER A 1 106 ? -2.449 -0.178 12.773 1 94.94 106 SER A C 1
ATOM 808 O O . SER A 1 106 ? -3.668 -0.005 12.828 1 94.94 106 SER A O 1
ATOM 810 N N . LEU A 1 107 ? -1.888 -1.23 12.234 1 97.44 107 LEU A N 1
ATOM 811 C CA . LEU A 1 107 ? -2.709 -2.328 11.734 1 97.44 107 LEU A CA 1
ATOM 812 C C . LEU A 1 107 ? -3.498 -2.975 12.867 1 97.44 107 LEU A C 1
ATOM 814 O O . LEU A 1 107 ? -4.684 -3.271 12.711 1 97.44 107 LEU A O 1
ATOM 818 N N . ASP A 1 108 ? -2.846 -3.17 13.984 1 95.56 108 ASP A N 1
ATOM 819 C CA . ASP A 1 108 ? -3.506 -3.76 15.141 1 95.56 108 ASP A CA 1
ATOM 820 C C . ASP A 1 108 ? -4.66 -2.885 15.625 1 95.56 108 ASP A C 1
ATOM 822 O O . ASP A 1 108 ? -5.746 -3.387 15.922 1 95.56 108 ASP A O 1
ATOM 826 N N . SER A 1 109 ? -4.457 -1.605 15.695 1 94.06 109 SER A N 1
ATOM 827 C CA . SER A 1 109 ? -5.484 -0.658 16.109 1 94.06 109 SER A CA 1
ATOM 828 C C . SER A 1 109 ? -6.672 -0.667 15.148 1 94.06 109 SER A C 1
ATOM 830 O O . SER A 1 109 ? -7.824 -0.642 15.586 1 94.06 109 SER A O 1
ATOM 832 N N . ALA A 1 110 ? -6.375 -0.698 13.883 1 95.69 110 ALA A N 1
ATOM 833 C CA . ALA A 1 110 ? -7.426 -0.711 12.875 1 95.69 110 ALA A CA 1
ATOM 834 C C . ALA A 1 110 ? -8.266 -1.981 12.969 1 95.69 110 ALA A C 1
ATOM 836 O O . ALA A 1 110 ? -9.5 -1.928 12.898 1 95.69 110 ALA A O 1
ATOM 837 N N . HIS A 1 111 ? -7.594 -3.127 13.141 1 96.75 111 HIS A N 1
ATOM 838 C CA . HIS A 1 111 ? -8.289 -4.402 13.242 1 96.75 111 HIS A CA 1
ATOM 839 C C . HIS A 1 111 ? -9.305 -4.387 14.383 1 96.75 111 HIS A C 1
ATOM 841 O O . HIS A 1 111 ? -10.43 -4.867 14.234 1 96.75 111 HIS A O 1
ATOM 847 N N . LYS A 1 112 ? -8.953 -3.795 15.477 1 94.31 112 LYS A N 1
ATOM 848 C CA . LYS A 1 112 ? -9.789 -3.787 16.688 1 94.31 112 LYS A CA 1
ATOM 849 C C . LYS A 1 112 ? -11.031 -2.926 16.484 1 94.31 112 LYS A C 1
ATOM 851 O O . LYS A 1 112 ? -12.062 -3.158 17.125 1 94.31 112 LYS A O 1
ATOM 856 N N . LEU A 1 113 ? -10.969 -2.051 15.578 1 92.31 113 LEU A N 1
ATOM 857 C CA . LEU A 1 113 ? -12.055 -1.088 15.43 1 92.31 113 LEU A CA 1
ATOM 858 C C . LEU A 1 113 ? -13.023 -1.527 14.344 1 92.31 113 LEU A C 1
ATOM 860 O O . LEU A 1 113 ? -14.164 -1.048 14.289 1 92.31 113 LEU A O 1
ATOM 864 N N . LEU A 1 114 ? -12.594 -2.393 13.469 1 95.44 114 LEU A N 1
ATOM 865 C CA . LEU A 1 114 ? -13.43 -2.789 12.344 1 95.44 114 LEU A CA 1
ATOM 866 C C . LEU A 1 114 ? -14.578 -3.68 12.805 1 95.44 114 LEU A C 1
ATOM 868 O O . LEU A 1 114 ? -14.367 -4.637 13.555 1 95.44 114 LEU A O 1
ATOM 872 N N . ASP A 1 115 ? -15.75 -3.336 12.422 1 96.19 115 ASP A N 1
ATOM 873 C CA . ASP A 1 115 ? -16.953 -4.105 12.703 1 96.19 115 ASP A CA 1
ATOM 874 C C . ASP A 1 115 ? -17.234 -5.113 11.594 1 96.19 115 ASP A C 1
ATOM 876 O O . ASP A 1 115 ? -17.562 -4.734 10.469 1 96.19 115 ASP A O 1
ATOM 880 N N . PRO A 1 116 ? -17.219 -6.406 11.953 1 96.75 116 PRO A N 1
ATOM 881 C CA . PRO A 1 116 ? -17.453 -7.426 10.93 1 96.75 116 PRO A CA 1
ATOM 882 C C . PRO A 1 116 ? -18.797 -7.266 10.234 1 96.75 116 PRO A C 1
ATOM 884 O O . PRO A 1 116 ? -18.953 -7.629 9.07 1 96.75 116 PRO A O 1
ATOM 887 N N . ARG A 1 117 ? -19.828 -6.742 10.945 1 97.56 117 ARG A N 1
ATOM 888 C CA . ARG A 1 117 ? -21.141 -6.527 10.344 1 97.56 117 ARG A CA 1
ATOM 889 C C . ARG A 1 117 ? -21.078 -5.473 9.242 1 97.56 117 ARG A C 1
ATOM 891 O O . ARG A 1 117 ? -21.75 -5.586 8.227 1 97.56 117 ARG A O 1
ATOM 898 N N . VAL A 1 118 ? -20.25 -4.473 9.445 1 98.06 118 VAL A N 1
ATOM 899 C CA . VAL A 1 118 ? -20.078 -3.428 8.438 1 98.06 118 VAL A CA 1
ATOM 900 C C . VAL A 1 118 ? -19.281 -3.969 7.254 1 98.06 118 VAL A C 1
ATOM 902 O O . VAL A 1 118 ? -19.562 -3.633 6.102 1 98.06 118 VAL A O 1
ATOM 905 N N . ILE A 1 119 ? -18.281 -4.809 7.555 1 98.19 119 ILE A N 1
ATOM 906 C CA . ILE A 1 119 ? -17.531 -5.473 6.496 1 98.19 119 ILE A CA 1
ATOM 907 C C . ILE A 1 119 ? -18.469 -6.281 5.617 1 98.19 119 ILE A C 1
ATOM 909 O O . ILE A 1 119 ? -18.406 -6.207 4.387 1 98.19 119 ILE A O 1
ATOM 913 N N . ASP A 1 120 ? -19.328 -6.988 6.254 1 98 120 ASP A N 1
ATOM 914 C CA . ASP A 1 120 ? -20.281 -7.824 5.535 1 98 120 ASP A CA 1
ATOM 915 C C . ASP A 1 120 ? -21.188 -6.98 4.637 1 98 120 ASP A C 1
ATOM 917 O O . ASP A 1 120 ? -21.438 -7.344 3.486 1 98 120 ASP A O 1
ATOM 921 N N . ARG A 1 121 ? -21.688 -5.914 5.125 1 98.19 121 ARG A N 1
ATOM 922 C CA . ARG A 1 121 ? -22.531 -5.008 4.352 1 98.19 121 ARG A CA 1
ATOM 923 C C . ARG A 1 121 ? -21.75 -4.395 3.189 1 98.19 121 ARG A C 1
ATOM 925 O O . ARG A 1 121 ? -22.297 -4.211 2.1 1 98.19 121 ARG A O 1
ATOM 932 N N . ALA A 1 122 ? -20.516 -4.035 3.426 1 98.62 122 ALA A N 1
ATOM 933 C CA . ALA A 1 122 ? -19.672 -3.488 2.369 1 98.62 122 ALA A CA 1
ATOM 934 C C . ALA A 1 122 ? -19.469 -4.504 1.249 1 98.62 122 ALA A C 1
ATOM 936 O O . ALA A 1 122 ? -19.531 -4.152 0.068 1 98.62 122 ALA A O 1
ATOM 937 N N . VAL A 1 123 ? -19.234 -5.754 1.617 1 98 123 VAL A N 1
ATOM 938 C CA . VAL A 1 123 ? -19.062 -6.828 0.643 1 98 123 VAL A CA 1
ATOM 939 C C . VAL A 1 123 ? -20.328 -6.98 -0.19 1 98 123 VAL A C 1
ATOM 941 O O . VAL A 1 123 ? -20.266 -7.168 -1.406 1 98 123 VAL A O 1
ATOM 944 N N . ASP A 1 124 ? -21.453 -6.824 0.458 1 97.56 124 ASP A N 1
ATOM 945 C CA . ASP A 1 124 ? -22.734 -6.891 -0.25 1 97.56 124 ASP A CA 1
ATOM 946 C C . ASP A 1 124 ? -22.828 -5.777 -1.29 1 97.56 124 ASP A C 1
ATOM 948 O O . ASP A 1 124 ? -23.266 -6.012 -2.418 1 97.56 124 ASP A O 1
ATOM 952 N N . LEU A 1 125 ? -22.453 -4.578 -0.909 1 97.75 125 LEU A N 1
ATOM 953 C CA . LEU A 1 125 ? -22.469 -3.451 -1.835 1 97.75 125 LEU A CA 1
ATOM 954 C C . LEU A 1 125 ? -21.578 -3.719 -3.039 1 97.75 125 LEU A C 1
ATOM 956 O O . LEU A 1 125 ? -21.953 -3.443 -4.18 1 97.75 125 LEU A O 1
ATOM 960 N N . LEU A 1 126 ? -20.438 -4.273 -2.799 1 97.94 126 LEU A N 1
ATOM 961 C CA . LEU A 1 126 ? -19.469 -4.531 -3.852 1 97.94 126 LEU A CA 1
ATOM 962 C C . LEU A 1 126 ? -19.984 -5.57 -4.836 1 97.94 126 LEU A C 1
ATOM 964 O O . LEU A 1 126 ? -19.891 -5.383 -6.051 1 97.94 126 LEU A O 1
ATOM 968 N N . ILE A 1 127 ? -20.594 -6.594 -4.34 1 95.38 127 ILE A N 1
ATOM 969 C CA . ILE A 1 127 ? -21.047 -7.703 -5.172 1 95.38 127 ILE A CA 1
ATOM 970 C C . ILE A 1 127 ? -22.25 -7.277 -6 1 95.38 127 ILE A C 1
ATOM 972 O O . ILE A 1 127 ? -22.422 -7.723 -7.137 1 95.38 127 ILE A O 1
ATOM 976 N N . GLN A 1 128 ? -23 -6.383 -5.488 1 95.19 128 GLN A N 1
ATOM 977 C CA . GLN A 1 128 ? -24.25 -5.992 -6.133 1 95.19 128 GLN A CA 1
ATOM 978 C C . GLN A 1 128 ? -24.031 -4.867 -7.137 1 95.19 128 GLN A C 1
ATOM 980 O O . GLN A 1 128 ? -24.906 -4.566 -7.953 1 95.19 128 GLN A O 1
ATOM 985 N N . ALA A 1 129 ? -22.859 -4.289 -7.113 1 97.06 129 ALA A N 1
ATOM 986 C CA . ALA A 1 129 ? -22.609 -3.119 -7.949 1 97.06 129 ALA A CA 1
ATOM 987 C C . ALA A 1 129 ? -22.438 -3.52 -9.414 1 97.06 129 ALA A C 1
ATOM 989 O O . ALA A 1 129 ? -21.812 -4.539 -9.719 1 97.06 129 ALA A O 1
ATOM 990 N N . ARG A 1 130 ? -23.031 -2.752 -10.273 1 95.88 130 ARG A N 1
ATOM 991 C CA . ARG A 1 130 ? -22.828 -2.906 -11.711 1 95.88 130 ARG A CA 1
ATOM 992 C C . ARG A 1 130 ? -21.438 -2.432 -12.117 1 95.88 130 ARG A C 1
ATOM 994 O O . ARG A 1 130 ? -20.781 -3.057 -12.953 1 95.88 130 ARG A O 1
ATOM 1001 N N . GLN A 1 131 ? -21.109 -1.351 -11.523 1 96.94 131 GLN A N 1
ATOM 1002 C CA . GLN A 1 131 ? -19.812 -0.732 -11.734 1 96.94 131 GLN A CA 1
ATOM 1003 C C . GLN A 1 131 ? -19.266 -0.131 -10.438 1 96.94 131 GLN A C 1
ATOM 1005 O O . GLN A 1 131 ? -20.031 0.395 -9.625 1 96.94 131 GLN A O 1
ATOM 1010 N N . ILE A 1 132 ? -18 -0.298 -10.281 1 98.5 132 ILE A N 1
ATOM 1011 C CA . ILE A 1 132 ? -17.359 0.215 -9.07 1 98.5 132 ILE A CA 1
ATOM 1012 C C . ILE A 1 132 ? -16.266 1.218 -9.445 1 98.5 132 ILE A C 1
ATOM 1014 O O . ILE A 1 132 ? -15.406 0.924 -10.273 1 98.5 132 ILE A O 1
ATOM 1018 N N . HIS A 1 133 ? -16.328 2.422 -8.875 1 98.75 133 HIS A N 1
ATOM 1019 C CA . HIS A 1 133 ? -15.297 3.443 -9.023 1 98.75 133 HIS A CA 1
ATOM 1020 C C . HIS A 1 133 ? -14.516 3.633 -7.734 1 98.75 133 HIS A C 1
ATOM 1022 O O . HIS A 1 133 ? -15.078 4.012 -6.707 1 98.75 133 HIS A O 1
ATOM 1028 N N . PHE A 1 134 ? -13.242 3.34 -7.809 1 98.75 134 PHE A N 1
ATOM 1029 C CA . PHE A 1 134 ? -12.359 3.602 -6.68 1 98.75 134 PHE A CA 1
ATOM 1030 C C . PHE A 1 134 ? -11.703 4.973 -6.812 1 98.75 134 PHE A C 1
ATOM 1032 O O . PHE A 1 134 ? -10.898 5.195 -7.719 1 98.75 134 PHE A O 1
ATOM 1039 N N . PHE A 1 135 ? -12.031 5.883 -5.871 1 98.69 135 PHE A N 1
ATOM 1040 C CA . PHE A 1 135 ? -11.523 7.246 -5.977 1 98.69 135 PHE A CA 1
ATOM 1041 C C . PHE A 1 135 ? -10.719 7.621 -4.738 1 98.69 135 PHE A C 1
ATOM 1043 O O . PHE A 1 135 ? -11.133 7.332 -3.613 1 98.69 135 PHE A O 1
ATOM 1050 N N . GLY A 1 136 ? -9.609 8.141 -4.844 1 98.12 136 GLY A N 1
ATOM 1051 C CA . GLY A 1 136 ? -8.719 8.75 -3.875 1 98.12 136 GLY A CA 1
ATOM 1052 C C . GLY A 1 136 ? -7.816 9.805 -4.48 1 98.12 136 GLY A C 1
ATOM 1053 O O . GLY A 1 136 ? -7.582 9.812 -5.688 1 98.12 136 GLY A O 1
ATOM 1054 N N . LEU A 1 137 ? -7.398 10.695 -3.693 1 97 137 LEU A N 1
ATOM 1055 C CA . LEU A 1 137 ? -6.484 11.742 -4.137 1 97 137 LEU A CA 1
ATOM 1056 C C . LEU A 1 137 ? -5.207 11.742 -3.301 1 97 137 LEU A C 1
ATOM 1058 O O . LEU A 1 137 ? -5.211 11.273 -2.16 1 97 137 LEU A O 1
ATOM 1062 N N . GLY A 1 138 ? -4.066 12.289 -3.9 1 94.31 138 GLY A N 1
ATOM 1063 C CA . GLY A 1 138 ? -2.801 12.297 -3.188 1 94.31 138 GLY A CA 1
ATOM 1064 C C . GLY A 1 138 ? -2.283 10.914 -2.871 1 94.31 138 GLY A C 1
ATOM 1065 O O . GLY A 1 138 ? -2.184 10.062 -3.76 1 94.31 138 GLY A O 1
ATOM 1066 N N . ALA A 1 139 ? -2.008 10.695 -1.573 1 94.19 139 ALA A N 1
ATOM 1067 C CA . ALA A 1 139 ? -1.497 9.398 -1.144 1 94.19 139 ALA A CA 1
ATOM 1068 C C . ALA A 1 139 ? -2.533 8.297 -1.365 1 94.19 139 ALA A C 1
ATOM 1070 O O . ALA A 1 139 ? -2.18 7.156 -1.662 1 94.19 139 ALA A O 1
ATOM 1071 N N . SER A 1 140 ? -3.783 8.633 -1.344 1 96.81 140 SER A N 1
ATOM 1072 C CA . SER A 1 140 ? -4.852 7.645 -1.46 1 96.81 140 SER A CA 1
ATOM 1073 C C . SER A 1 140 ? -5.094 7.262 -2.916 1 96.81 140 SER A C 1
ATOM 1075 O O . SER A 1 140 ? -5.801 6.293 -3.199 1 96.81 140 SER A O 1
ATOM 1077 N N . ALA A 1 141 ? -4.551 8.055 -3.838 1 97.19 141 ALA A N 1
ATOM 1078 C CA . ALA A 1 141 ? -4.703 7.707 -5.25 1 97.19 141 ALA A CA 1
ATOM 1079 C C . ALA A 1 141 ? -4.039 6.367 -5.555 1 97.19 141 ALA A C 1
ATOM 1081 O O . ALA A 1 141 ? -4.57 5.57 -6.332 1 97.19 141 ALA A O 1
ATOM 1082 N N . SER A 1 142 ? -2.877 6.145 -5 1 97.06 142 SER A N 1
ATOM 1083 C CA . SER A 1 142 ? -2.203 4.867 -5.215 1 97.06 142 SER A CA 1
ATOM 1084 C C . SER A 1 142 ? -2.996 3.715 -4.609 1 97.06 142 SER A C 1
ATOM 1086 O O . SER A 1 142 ? -3.006 2.607 -5.152 1 97.06 142 SER A O 1
ATOM 1088 N N . VAL A 1 143 ? -3.703 3.951 -3.498 1 98.25 143 VAL A N 1
ATOM 1089 C CA . VAL A 1 143 ? -4.562 2.953 -2.869 1 98.25 143 VAL A CA 1
ATOM 1090 C C . VAL A 1 143 ? -5.719 2.605 -3.801 1 98.25 143 VAL A C 1
ATOM 1092 O O . VAL A 1 143 ? -6.051 1.431 -3.979 1 98.25 143 VAL A O 1
ATOM 1095 N N . ALA A 1 144 ? -6.262 3.646 -4.406 1 98.56 144 ALA A N 1
ATOM 1096 C CA . ALA A 1 144 ? -7.367 3.445 -5.344 1 98.56 144 ALA A CA 1
ATOM 1097 C C . ALA A 1 144 ? -6.914 2.641 -6.559 1 98.56 144 ALA A C 1
ATOM 1099 O O . ALA A 1 144 ? -7.645 1.767 -7.035 1 98.56 144 ALA A O 1
ATOM 1100 N N . LEU A 1 145 ? -5.758 2.918 -7.023 1 97.25 145 LEU A N 1
ATOM 1101 C CA . LEU A 1 145 ? -5.219 2.189 -8.172 1 97.25 145 LEU A CA 1
ATOM 1102 C C . LEU A 1 145 ? -4.996 0.721 -7.82 1 97.25 145 LEU A C 1
ATOM 1104 O O . LEU A 1 145 ? -5.266 -0.162 -8.641 1 97.25 145 LEU A O 1
ATOM 1108 N N . ASP A 1 146 ? -4.5 0.468 -6.676 1 97.88 146 ASP A N 1
ATOM 1109 C CA . ASP A 1 146 ? -4.332 -0.908 -6.215 1 97.88 146 ASP A CA 1
ATOM 1110 C C . ASP A 1 146 ? -5.676 -1.635 -6.16 1 97.88 146 ASP A C 1
ATOM 1112 O O . ASP A 1 146 ? -5.766 -2.811 -6.523 1 97.88 146 ASP A O 1
ATOM 1116 N N . ALA A 1 147 ? -6.645 -0.922 -5.676 1 98.31 147 ALA A N 1
ATOM 1117 C CA . ALA A 1 147 ? -7.984 -1.503 -5.605 1 98.31 147 ALA A CA 1
ATOM 1118 C C . ALA A 1 147 ? -8.492 -1.876 -6.996 1 98.31 147 ALA A C 1
ATOM 1120 O O . ALA A 1 147 ? -9.031 -2.969 -7.195 1 98.31 147 ALA A O 1
ATOM 1121 N N . GLN A 1 148 ? -8.312 -0.961 -7.891 1 97.56 148 GLN A N 1
ATOM 1122 C CA . GLN A 1 148 ? -8.727 -1.264 -9.258 1 97.56 148 GLN A CA 1
ATOM 1123 C C . GLN A 1 148 ? -8.031 -2.521 -9.773 1 97.56 148 GLN A C 1
ATOM 1125 O O . GLN A 1 148 ? -8.68 -3.393 -10.367 1 97.56 148 GLN A O 1
ATOM 1130 N N . HIS A 1 149 ? -6.746 -2.596 -9.539 1 95.38 149 HIS A N 1
ATOM 1131 C CA . HIS A 1 149 ? -5.953 -3.734 -9.977 1 95.38 149 HIS A CA 1
ATOM 1132 C C . HIS A 1 149 ? -6.445 -5.031 -9.344 1 95.38 149 HIS A C 1
ATOM 1134 O O . HIS A 1 149 ? -6.402 -6.09 -9.969 1 95.38 149 HIS A O 1
ATOM 1140 N N . LYS A 1 150 ? -6.926 -5 -8.195 1 95.44 150 LYS A N 1
ATOM 1141 C CA . LYS A 1 150 ? -7.336 -6.184 -7.445 1 95.44 150 LYS A CA 1
ATOM 1142 C C . LYS A 1 150 ? -8.766 -6.594 -7.805 1 95.44 150 LYS A C 1
ATOM 1144 O O . LYS A 1 150 ? -9.023 -7.762 -8.086 1 95.44 150 LYS A O 1
ATOM 1149 N N . PHE A 1 151 ? -9.656 -5.703 -7.891 1 96.5 151 PHE A N 1
ATOM 1150 C CA . PHE A 1 151 ? -11.078 -6.02 -7.941 1 96.5 151 PHE A CA 1
ATOM 1151 C C . PHE A 1 151 ? -11.516 -6.328 -9.367 1 96.5 151 PHE A C 1
ATOM 1153 O O . PHE A 1 151 ? -12.578 -6.91 -9.586 1 96.5 151 PHE A O 1
ATOM 1160 N N . PHE A 1 152 ? -10.719 -5.914 -10.352 1 94.44 152 PHE A N 1
ATOM 1161 C CA . PHE A 1 152 ? -11.078 -6.281 -11.719 1 94.44 152 PHE A CA 1
ATOM 1162 C C . PHE A 1 152 ? -11.148 -7.797 -11.867 1 94.44 152 PHE A C 1
ATOM 1164 O O . PHE A 1 152 ? -11.875 -8.305 -12.727 1 94.44 152 PHE A O 1
ATOM 1171 N N . ARG A 1 153 ? -10.438 -8.516 -11.023 1 92.25 153 ARG A N 1
ATOM 1172 C CA . ARG A 1 153 ? -10.344 -9.969 -11.094 1 92.25 153 ARG A CA 1
ATOM 1173 C C . ARG A 1 153 ? -11.68 -10.625 -10.758 1 92.25 153 ARG A C 1
ATOM 1175 O O . ARG A 1 153 ? -11.875 -11.82 -11.016 1 92.25 153 ARG A O 1
ATOM 1182 N N . PHE A 1 154 ? -12.555 -9.875 -10.195 1 91.94 154 PHE A N 1
ATOM 1183 C CA . PHE A 1 154 ? -13.805 -10.469 -9.742 1 91.94 154 PHE A CA 1
ATOM 1184 C C . PHE A 1 154 ? -14.898 -10.289 -10.781 1 91.94 154 PHE A C 1
ATOM 1186 O O . PHE A 1 154 ? -16.094 -10.344 -10.461 1 91.94 154 PHE A O 1
ATOM 1193 N N . ASN A 1 155 ? -14.445 -10.062 -11.953 1 90.62 155 ASN A N 1
ATOM 1194 C CA . ASN A 1 155 ? -15.367 -9.867 -13.062 1 90.62 155 ASN A CA 1
ATOM 1195 C C . ASN A 1 155 ? -16.328 -8.711 -12.805 1 90.62 155 ASN A C 1
ATOM 1197 O O . ASN A 1 155 ? -17.516 -8.82 -13.055 1 90.62 155 ASN A O 1
ATOM 1201 N N . LEU A 1 156 ? -15.812 -7.715 -12.211 1 90.19 156 LEU A N 1
ATOM 1202 C CA . LEU A 1 156 ? -16.516 -6.461 -11.953 1 90.19 156 LEU A CA 1
ATOM 1203 C C . LEU A 1 156 ? -15.945 -5.332 -12.805 1 90.19 156 LEU A C 1
ATOM 1205 O O . LEU A 1 156 ? -14.734 -5.289 -13.055 1 90.19 156 LEU A O 1
ATOM 1209 N N . ALA A 1 157 ? -16.875 -4.559 -13.344 1 94.62 157 ALA A N 1
ATOM 1210 C CA . ALA A 1 157 ? -16.406 -3.336 -13.992 1 94.62 157 ALA A CA 1
ATOM 1211 C C . ALA A 1 157 ? -15.867 -2.346 -12.961 1 94.62 157 ALA A C 1
ATOM 1213 O O . ALA A 1 157 ? -16.625 -1.812 -12.148 1 94.62 157 ALA A O 1
ATOM 1214 N N . VAL A 1 158 ? -14.57 -2.148 -12.984 1 97.25 158 VAL A N 1
ATOM 1215 C CA . VAL A 1 158 ? -13.961 -1.293 -11.969 1 97.25 158 VAL A CA 1
ATOM 1216 C C . VAL A 1 158 ? -13.102 -0.221 -12.641 1 97.25 158 VAL A C 1
ATOM 1218 O O . VAL A 1 158 ? -12.555 -0.447 -13.719 1 97.25 158 VAL A O 1
ATOM 1221 N N . SER A 1 159 ? -13.016 0.939 -12.047 1 97.31 159 SER A N 1
ATOM 1222 C CA . SER A 1 159 ? -12.148 2.016 -12.508 1 97.31 159 SER A CA 1
ATOM 1223 C C . SER A 1 159 ? -11.57 2.805 -11.336 1 97.31 159 SER A C 1
ATOM 1225 O O . SER A 1 159 ? -12.125 2.773 -10.234 1 97.31 159 SER A O 1
ATOM 1227 N N . ALA A 1 160 ? -10.438 3.391 -11.555 1 97.69 160 ALA A N 1
ATOM 1228 C CA . ALA A 1 160 ? -9.828 4.352 -10.641 1 97.69 160 ALA A CA 1
ATOM 1229 C C . ALA A 1 160 ? -9.359 5.598 -11.383 1 97.69 160 ALA A C 1
ATOM 1231 O O . ALA A 1 160 ? -8.852 5.504 -12.5 1 97.69 160 ALA A O 1
ATOM 1232 N N . GLN A 1 161 ? -9.648 6.793 -10.836 1 94 161 GLN A N 1
ATOM 1233 C CA . GLN A 1 161 ? -9.227 8.062 -11.43 1 94 161 GLN A CA 1
ATOM 1234 C C . GLN A 1 161 ? -8.602 8.977 -10.383 1 94 161 GLN A C 1
ATOM 1236 O O . GLN A 1 161 ? -9.203 9.234 -9.336 1 94 161 GLN A O 1
ATOM 1241 N N . ALA A 1 162 ? -7.422 9.461 -10.711 1 92.88 162 ALA A N 1
ATOM 1242 C CA . ALA A 1 162 ? -6.773 10.398 -9.797 1 92.88 162 ALA A CA 1
ATOM 1243 C C . ALA A 1 162 ? -7.043 11.844 -10.203 1 92.88 162 ALA A C 1
ATOM 1245 O O . ALA A 1 162 ? -6.734 12.773 -9.461 1 92.88 162 ALA A O 1
ATOM 1246 N N . ASP A 1 163 ? -7.598 12.062 -11.398 1 94.12 163 ASP A N 1
ATOM 1247 C CA . ASP A 1 163 ? -7.98 13.391 -11.867 1 94.12 163 ASP A CA 1
ATOM 1248 C C . ASP A 1 163 ? -9.328 13.805 -11.289 1 94.12 163 ASP A C 1
ATOM 1250 O O . ASP A 1 163 ? -10.359 13.219 -11.617 1 94.12 163 ASP A O 1
ATOM 1254 N N . VAL A 1 164 ? -9.258 14.891 -10.508 1 94.75 164 VAL A N 1
ATOM 1255 C CA . VAL A 1 164 ? -10.438 15.281 -9.75 1 94.75 164 VAL A CA 1
ATOM 1256 C C . VAL A 1 164 ? -11.555 15.695 -10.711 1 94.75 164 VAL A C 1
ATOM 1258 O O . VAL A 1 164 ? -12.734 15.484 -10.43 1 94.75 164 VAL A O 1
ATOM 1261 N N . LEU A 1 165 ? -11.156 16.219 -11.898 1 94.94 165 LEU A N 1
ATOM 1262 C CA . LEU A 1 165 ? -12.172 16.594 -12.883 1 94.94 165 LEU A CA 1
ATOM 1263 C C . LEU A 1 165 ? -12.836 15.367 -13.477 1 94.94 165 LEU A C 1
ATOM 1265 O O . LEU A 1 165 ? -14.055 15.352 -13.68 1 94.94 165 LEU A O 1
ATOM 1269 N N . MET A 1 166 ? -12.07 14.414 -13.711 1 96.19 166 MET A N 1
ATOM 1270 C CA . MET A 1 166 ? -12.641 13.148 -14.18 1 96.19 166 MET A CA 1
ATOM 1271 C C . MET A 1 166 ? -13.555 12.539 -13.125 1 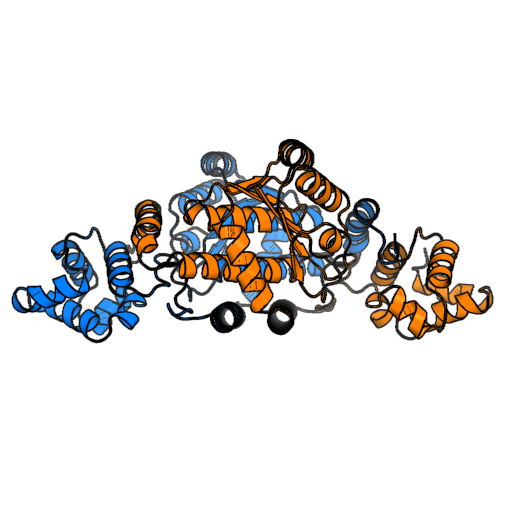96.19 166 MET A C 1
ATOM 1273 O O . MET A 1 166 ? -14.625 12.031 -13.445 1 96.19 166 MET A O 1
ATOM 1277 N N . GLN A 1 167 ? -13.094 12.586 -11.867 1 97.75 167 GLN A N 1
ATOM 1278 C CA . GLN A 1 167 ? -13.914 12.055 -10.781 1 97.75 167 GLN A CA 1
ATOM 1279 C C . GLN A 1 167 ? -15.281 12.75 -10.75 1 97.75 167 GLN A C 1
ATOM 1281 O O . GLN A 1 167 ? -16.312 12.086 -10.641 1 97.75 167 GLN A O 1
ATOM 1286 N N . ARG A 1 168 ? -15.219 14.023 -10.867 1 97 168 ARG A N 1
ATOM 1287 C CA . ARG A 1 168 ? -16.453 14.812 -10.844 1 97 168 ARG A CA 1
ATOM 1288 C C . ARG A 1 168 ? -17.344 14.469 -12.031 1 97 168 ARG A C 1
ATOM 1290 O O . ARG A 1 168 ? -18.547 14.297 -11.883 1 97 168 ARG A O 1
ATOM 1297 N N . MET A 1 169 ? -16.766 14.383 -13.234 1 96.38 169 MET A N 1
ATOM 1298 C CA . MET A 1 169 ? -17.516 14.047 -14.445 1 96.38 169 MET A CA 1
ATOM 1299 C C . MET A 1 169 ? -18.188 12.68 -14.305 1 96.38 169 MET A C 1
ATOM 1301 O O . MET A 1 169 ? -19.359 12.523 -14.617 1 96.38 169 MET A O 1
ATOM 1305 N N . ILE A 1 170 ? -17.516 11.727 -13.773 1 97.75 170 ILE A N 1
ATOM 1306 C CA . ILE A 1 170 ? -18.047 10.375 -13.609 1 97.75 170 ILE A CA 1
ATOM 1307 C C . ILE A 1 170 ? -19.188 10.391 -12.594 1 97.75 170 ILE A C 1
ATOM 1309 O O . ILE A 1 170 ? -20.234 9.789 -12.836 1 97.75 170 ILE A O 1
ATOM 1313 N N . ALA A 1 171 ? -18.969 11.062 -11.477 1 98.12 171 ALA A N 1
ATOM 1314 C CA . ALA A 1 171 ? -20 11.141 -10.445 1 98.12 171 ALA A CA 1
ATOM 1315 C C . ALA A 1 171 ? -21.25 11.844 -10.969 1 98.12 171 ALA A C 1
ATOM 1317 O O . ALA A 1 171 ? -22.375 11.516 -10.57 1 98.12 171 ALA A O 1
ATOM 1318 N N . SER A 1 172 ? -21.078 12.781 -11.891 1 97.44 172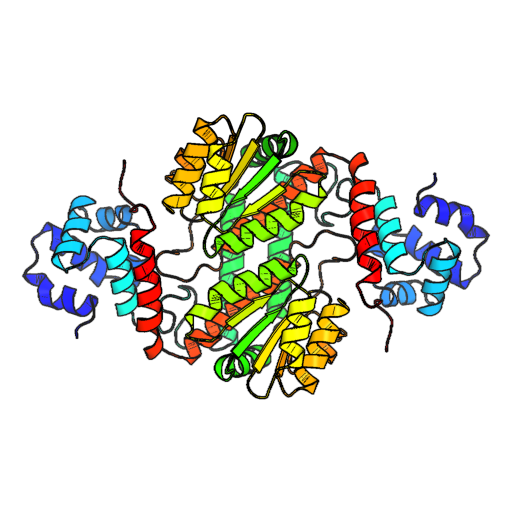 SER A N 1
ATOM 1319 C CA . SER A 1 172 ? -22.172 13.586 -12.398 1 97.44 172 SER A CA 1
ATOM 1320 C C . SER A 1 172 ? -23.125 12.758 -13.258 1 97.44 172 SER A C 1
ATOM 1322 O O . SER A 1 172 ? -24.281 13.117 -13.453 1 97.44 172 SER A O 1
ATOM 1324 N N . VAL A 1 173 ? -22.656 11.656 -13.758 1 97.06 173 VAL A N 1
ATOM 1325 C CA . VAL A 1 173 ? -23.5 10.82 -14.617 1 97.06 173 VAL A CA 1
ATOM 1326 C C . VAL A 1 173 ? -23.719 9.461 -13.961 1 97.06 173 VAL A C 1
ATOM 1328 O O . VAL A 1 173 ? -24.016 8.477 -14.641 1 97.06 173 VAL A O 1
ATOM 1331 N N . ALA A 1 174 ? -23.469 9.375 -12.648 1 96.56 174 ALA A N 1
ATOM 1332 C CA . ALA A 1 174 ? -23.688 8.141 -11.891 1 96.56 174 ALA A CA 1
ATOM 1333 C C . ALA A 1 174 ? -25.172 7.77 -11.867 1 96.56 174 ALA A C 1
ATOM 1335 O O . ALA A 1 174 ? -26.031 8.602 -12.148 1 96.56 174 ALA A O 1
ATOM 1336 N N . HIS A 1 175 ? -25.453 6.559 -11.648 1 95.44 175 HIS A N 1
ATOM 1337 C CA . HIS A 1 175 ? -26.828 6.074 -11.547 1 95.44 175 HIS A CA 1
ATOM 1338 C C . HIS A 1 175 ? -26.938 4.953 -10.516 1 95.44 175 HIS A C 1
ATOM 1340 O O . HIS A 1 175 ? -25.938 4.516 -9.953 1 95.44 175 HIS A O 1
ATOM 1346 N N . THR A 1 176 ? -28.188 4.574 -10.352 1 96.44 176 THR A N 1
ATOM 1347 C CA . THR A 1 176 ? -28.469 3.455 -9.461 1 96.44 176 THR A CA 1
ATOM 1348 C C . THR A 1 176 ? -27.719 2.207 -9.906 1 96.44 176 THR A C 1
ATOM 1350 O O . THR A 1 176 ? -27.688 1.891 -11.102 1 96.44 176 THR A O 1
ATOM 1353 N N . GLY A 1 177 ? -27.047 1.593 -9.008 1 96.69 177 GLY A N 1
ATOM 1354 C CA . GLY A 1 177 ? -26.25 0.412 -9.312 1 96.69 177 GLY A CA 1
ATOM 1355 C C . GLY A 1 177 ? -24.766 0.685 -9.344 1 96.69 177 GLY A C 1
ATOM 1356 O O . GLY A 1 177 ? -23.953 -0.245 -9.289 1 96.69 177 GLY A O 1
ATOM 1357 N N . ASP A 1 178 ? -24.406 1.979 -9.445 1 98.25 178 ASP A N 1
ATOM 1358 C CA . ASP A 1 178 ? -22.984 2.346 -9.352 1 98.25 178 ASP A CA 1
ATOM 1359 C C . ASP A 1 178 ? -22.547 2.436 -7.895 1 98.25 178 ASP A C 1
ATOM 1361 O O . ASP A 1 178 ? -23.312 2.863 -7.027 1 98.25 178 ASP A O 1
ATOM 1365 N N . LEU A 1 179 ? -21.375 1.974 -7.676 1 98.75 179 LEU A N 1
ATOM 1366 C CA . LEU A 1 179 ? -20.766 2.102 -6.355 1 98.75 179 LEU A CA 1
ATOM 1367 C C . LEU A 1 179 ? -19.484 2.916 -6.426 1 98.75 179 LEU A C 1
ATOM 1369 O O . LEU A 1 179 ? -18.609 2.639 -7.254 1 98.75 179 LEU A O 1
ATOM 1373 N N . PHE A 1 180 ? -19.453 3.957 -5.637 1 98.88 180 PHE A N 1
ATOM 1374 C CA . PHE A 1 180 ? -18.234 4.734 -5.457 1 98.88 180 PHE A CA 1
ATOM 1375 C C . PHE A 1 180 ? -17.562 4.391 -4.133 1 98.88 180 PHE A C 1
ATOM 1377 O O . PHE A 1 180 ? -18.141 4.586 -3.064 1 98.88 180 PHE A O 1
ATOM 1384 N N . VAL A 1 181 ? -16.406 3.777 -4.234 1 98.88 181 VAL A N 1
ATOM 1385 C CA . VAL A 1 181 ? -15.57 3.586 -3.057 1 98.88 181 VAL A CA 1
ATOM 1386 C C . VAL A 1 181 ? -14.586 4.746 -2.928 1 98.88 181 VAL A C 1
ATOM 1388 O O . VAL A 1 181 ? -13.617 4.828 -3.678 1 98.88 181 VAL A O 1
ATOM 1391 N N . VAL A 1 182 ? -14.844 5.629 -1.97 1 98.81 182 VAL A N 1
ATOM 1392 C CA . VAL A 1 182 ? -14.055 6.848 -1.819 1 98.81 182 VAL A CA 1
ATOM 1393 C C . VAL A 1 182 ? -13.086 6.695 -0.652 1 98.81 182 VAL A C 1
ATOM 1395 O O . VAL A 1 182 ? -13.5 6.457 0.484 1 98.81 182 VAL A O 1
ATOM 1398 N N . ILE A 1 183 ? -11.805 6.852 -0.95 1 98.5 183 ILE A N 1
ATOM 1399 C CA . ILE A 1 183 ? -10.727 6.57 -0.013 1 98.5 183 ILE A CA 1
ATOM 1400 C C . ILE A 1 183 ? -10.078 7.879 0.434 1 98.5 183 ILE A C 1
ATOM 1402 O O . ILE A 1 183 ? -9.484 8.594 -0.377 1 98.5 183 ILE A O 1
ATOM 1406 N N . SER A 1 184 ? -10.219 8.203 1.664 1 97.5 184 SER A N 1
ATOM 1407 C CA . SER A 1 184 ? -9.664 9.398 2.285 1 97.5 184 SER A CA 1
ATOM 1408 C C . SER A 1 184 ? -9.422 9.188 3.775 1 97.5 184 SER A C 1
ATOM 1410 O O . SER A 1 184 ? -10.359 8.945 4.535 1 97.5 184 SER A O 1
ATOM 1412 N N . TYR A 1 185 ? -8.219 9.289 4.191 1 95 185 TYR A N 1
ATOM 1413 C CA . TYR A 1 185 ? -7.852 8.93 5.555 1 95 185 TYR A CA 1
ATOM 1414 C C . TYR A 1 185 ? -8.594 9.789 6.57 1 95 185 TYR A C 1
ATOM 1416 O O . TYR A 1 185 ? -9.328 9.273 7.414 1 95 185 TYR A O 1
ATOM 1424 N N . THR A 1 186 ? -8.484 11.07 6.402 1 92.5 186 THR A N 1
ATOM 1425 C CA . THR A 1 186 ? -9.117 11.969 7.359 1 92.5 186 THR A CA 1
ATOM 1426 C C . THR A 1 186 ? -10.578 12.219 6.992 1 92.5 186 THR A C 1
ATOM 1428 O O . THR A 1 186 ? -11.367 12.656 7.828 1 92.5 186 THR A O 1
ATOM 1431 N N . GLY A 1 187 ? -10.914 12.062 5.711 1 96.5 187 GLY A N 1
ATOM 1432 C CA . GLY A 1 187 ? -12.266 12.328 5.227 1 96.5 187 GLY A CA 1
ATOM 1433 C C . GLY A 1 187 ? -12.555 13.805 5.062 1 96.5 187 GLY A C 1
ATOM 1434 O O . GLY A 1 187 ? -13.719 14.203 4.953 1 96.5 187 GLY A O 1
ATOM 1435 N N . ARG A 1 188 ? -11.5 14.602 5.008 1 94.06 188 ARG A N 1
ATOM 1436 C CA . ARG A 1 188 ? -11.695 16.047 5.012 1 94.06 188 ARG A CA 1
ATOM 1437 C C . ARG A 1 188 ? -11.344 16.656 3.654 1 94.06 188 ARG A C 1
ATOM 1439 O O . ARG A 1 188 ? -11.461 17.859 3.459 1 94.06 188 ARG A O 1
ATOM 1446 N N . THR A 1 189 ? -10.898 15.836 2.693 1 96.19 189 THR A N 1
ATOM 1447 C CA . THR A 1 189 ? -10.562 16.359 1.376 1 96.19 189 THR A CA 1
ATOM 1448 C C . THR A 1 189 ? -11.812 16.859 0.662 1 96.19 189 THR A C 1
ATOM 1450 O O . THR A 1 189 ? -12.68 16.078 0.289 1 96.19 189 THR A O 1
ATOM 1453 N N . ARG A 1 190 ? -11.867 18.125 0.427 1 96.31 190 ARG A N 1
ATOM 1454 C CA . ARG A 1 190 ? -13.07 18.797 -0.041 1 96.31 190 ARG A CA 1
ATOM 1455 C C . ARG A 1 190 ? -13.578 18.188 -1.341 1 96.31 190 ARG A C 1
ATOM 1457 O O . ARG A 1 190 ? -14.758 17.875 -1.468 1 96.31 190 ARG A O 1
ATOM 1464 N N . GLU A 1 191 ? -12.703 18.016 -2.27 1 97.06 191 GLU A N 1
ATOM 1465 C CA . GLU A 1 191 ? -13.086 17.531 -3.592 1 97.06 191 GLU A CA 1
ATOM 1466 C C . GLU A 1 191 ? -13.672 16.125 -3.518 1 97.06 191 GLU A C 1
ATOM 1468 O O . GLU A 1 191 ? -14.617 15.797 -4.242 1 97.06 191 GLU A O 1
ATOM 1473 N N . LEU A 1 192 ? -13.156 15.328 -2.658 1 98.25 192 LEU A N 1
ATOM 1474 C CA . LEU A 1 192 ? -13.656 13.969 -2.523 1 98.25 192 LEU A CA 1
ATOM 1475 C C . LEU A 1 192 ? -15.039 13.961 -1.876 1 98.25 192 LEU A C 1
ATOM 1477 O O . LEU A 1 192 ? -15.898 13.148 -2.244 1 98.25 192 LEU A O 1
ATOM 1481 N N . VAL A 1 193 ? -15.195 14.836 -0.922 1 98.38 193 VAL A N 1
ATOM 1482 C CA . VAL A 1 193 ? -16.5 14.953 -0.283 1 98.38 193 VAL A CA 1
ATOM 1483 C C . VAL A 1 193 ? -17.547 15.414 -1.308 1 98.38 193 VAL A C 1
ATOM 1485 O O . VAL A 1 193 ? -18.641 14.867 -1.362 1 98.38 193 VAL A O 1
ATOM 1488 N N . GLU A 1 194 ? -17.125 16.297 -2.107 1 98.12 194 GLU A N 1
ATOM 1489 C CA . GLU A 1 194 ? -18.016 16.797 -3.15 1 98.12 194 GLU A CA 1
ATOM 1490 C C . GLU A 1 194 ? -18.375 15.695 -4.141 1 98.12 194 GLU A C 1
ATOM 1492 O O . GLU A 1 194 ? -19.531 15.562 -4.543 1 98.12 194 GLU A O 1
ATOM 1497 N N . VAL A 1 195 ? -17.453 14.945 -4.551 1 98.56 195 VAL A N 1
ATOM 1498 C CA . VAL A 1 195 ? -17.672 13.836 -5.477 1 98.56 195 VAL A CA 1
ATOM 1499 C C . VAL A 1 195 ? -18.641 12.828 -4.852 1 98.56 195 VAL A C 1
ATOM 1501 O O . VAL A 1 195 ? -19.516 12.305 -5.531 1 98.56 195 VAL A O 1
ATOM 1504 N N . ALA A 1 196 ? -18.453 12.555 -3.58 1 98.69 196 ALA A N 1
ATOM 1505 C CA . ALA A 1 196 ? -19.344 11.633 -2.875 1 98.69 196 ALA A CA 1
ATOM 1506 C C . ALA A 1 196 ? -20.781 12.148 -2.877 1 98.69 196 ALA A C 1
ATOM 1508 O O . ALA A 1 196 ? -21.719 11.391 -3.145 1 98.69 196 ALA A O 1
ATOM 1509 N N . HIS A 1 197 ? -20.922 13.422 -2.615 1 98.5 197 HIS A N 1
ATOM 1510 C CA . HIS A 1 197 ? -22.25 14.023 -2.637 1 98.5 197 HIS A CA 1
ATOM 1511 C C . HIS A 1 197 ? -22.875 13.914 -4.02 1 98.5 197 HIS A C 1
ATOM 1513 O O . HIS A 1 197 ? -24.047 13.531 -4.148 1 98.5 197 HIS A O 1
ATOM 1519 N N . LEU A 1 198 ? -22.109 14.266 -5.016 1 98.44 198 LEU A N 1
ATOM 1520 C CA . LEU A 1 198 ? -22.594 14.234 -6.391 1 98.44 198 LEU A CA 1
ATOM 1521 C C . LEU A 1 198 ? -23.047 12.836 -6.777 1 98.44 198 LEU A C 1
ATOM 1523 O O . LEU A 1 198 ? -24.109 12.664 -7.391 1 98.44 198 LEU A O 1
ATOM 1527 N N . ALA A 1 199 ? -22.266 11.828 -6.422 1 98.69 199 ALA A N 1
ATOM 1528 C CA . ALA A 1 199 ? -22.609 10.438 -6.715 1 98.69 199 ALA A CA 1
ATOM 1529 C C . ALA A 1 199 ? -23.938 10.047 -6.055 1 98.69 199 ALA A C 1
ATOM 1531 O O . ALA A 1 199 ? -24.812 9.469 -6.703 1 98.69 199 ALA A O 1
ATOM 1532 N N . ARG A 1 200 ? -24.078 10.398 -4.816 1 98.25 200 ARG A N 1
ATOM 1533 C CA . ARG A 1 200 ? -25.297 10.055 -4.066 1 98.25 200 ARG A CA 1
ATOM 1534 C C . ARG A 1 200 ? -26.516 10.781 -4.625 1 98.25 200 ARG A C 1
ATOM 1536 O O . ARG A 1 200 ? -27.594 10.211 -4.691 1 98.25 200 ARG A O 1
ATOM 1543 N N . GLU A 1 201 ? -26.281 11.977 -4.98 1 97.94 201 GLU A N 1
ATOM 1544 C CA . GLU A 1 201 ? -27.359 12.758 -5.562 1 97.94 201 GLU A CA 1
ATOM 1545 C C . GLU A 1 201 ? -27.875 12.125 -6.852 1 97.94 201 GLU A C 1
ATOM 1547 O O . GLU A 1 201 ? -29.047 12.266 -7.191 1 97.94 201 GLU A O 1
ATOM 1552 N N . ASN A 1 202 ? -27.047 11.445 -7.527 1 98 202 ASN A N 1
ATOM 1553 C CA . ASN A 1 202 ? -27.406 10.828 -8.797 1 98 202 ASN A CA 1
ATOM 1554 C C . ASN A 1 202 ? -27.812 9.367 -8.609 1 98 202 ASN A C 1
ATOM 1556 O O . ASN A 1 202 ? -27.953 8.625 -9.586 1 98 202 ASN A O 1
ATOM 1560 N N . GLY A 1 203 ? -27.938 8.945 -7.336 1 97.75 203 GLY A N 1
ATOM 1561 C CA . GLY A 1 203 ? -28.562 7.668 -7.039 1 97.75 203 GLY A CA 1
ATOM 1562 C C . GLY A 1 203 ? -27.562 6.566 -6.766 1 97.75 203 GLY A C 1
ATOM 1563 O O . GLY A 1 203 ? -27.953 5.449 -6.402 1 97.75 203 GLY A O 1
ATOM 1564 N N . ALA A 1 204 ? -26.266 6.836 -6.902 1 98.62 204 ALA A N 1
ATOM 1565 C CA . ALA A 1 204 ? -25.234 5.828 -6.645 1 98.62 204 ALA A CA 1
ATOM 1566 C C . ALA A 1 204 ? -25 5.652 -5.145 1 98.62 204 ALA A C 1
ATOM 1568 O O . ALA A 1 204 ? -25.422 6.488 -4.344 1 98.62 204 ALA A O 1
ATOM 1569 N N . SER A 1 205 ? -24.438 4.523 -4.797 1 98.69 205 SER A N 1
ATOM 1570 C CA . SER A 1 205 ? -24 4.297 -3.424 1 98.69 205 SER A CA 1
ATOM 1571 C C . SER A 1 205 ? -22.547 4.719 -3.232 1 98.69 205 SER A C 1
ATOM 1573 O O . SER A 1 205 ? -21.75 4.66 -4.172 1 98.69 205 SER A O 1
ATOM 1575 N N . VAL A 1 206 ? -22.281 5.191 -2.023 1 98.81 206 VAL A N 1
ATOM 1576 C CA . VAL A 1 206 ? -20.922 5.598 -1.679 1 98.81 206 VAL A CA 1
ATOM 1577 C C . VAL A 1 206 ? -20.453 4.824 -0.452 1 98.81 206 VAL A C 1
ATOM 1579 O O . VAL A 1 206 ? -21.109 4.84 0.593 1 98.81 206 VAL A O 1
ATOM 1582 N N . LEU A 1 207 ? -19.391 4.066 -0.644 1 98.81 207 LEU A N 1
ATOM 1583 C CA . LEU A 1 207 ? -18.656 3.447 0.453 1 98.81 207 LEU A CA 1
ATOM 1584 C C . LEU A 1 207 ? -17.422 4.266 0.812 1 98.81 207 LEU A C 1
ATOM 1586 O O . LEU A 1 207 ? -16.469 4.336 0.031 1 98.81 207 LEU A O 1
ATOM 1590 N N . GLY A 1 208 ? -17.453 4.895 1.958 1 98.62 208 GLY A N 1
ATOM 1591 C CA . GLY A 1 208 ? -16.312 5.668 2.422 1 98.62 208 GLY A CA 1
ATOM 1592 C C . GLY A 1 208 ? -15.352 4.855 3.258 1 98.62 208 GLY A C 1
ATOM 1593 O O . GLY A 1 208 ? -15.75 4.188 4.211 1 98.62 208 GLY A O 1
ATOM 1594 N N . LEU A 1 209 ? -14.109 4.785 2.869 1 98 209 LEU A N 1
ATOM 1595 C CA . LEU A 1 209 ? -13.008 4.32 3.711 1 98 209 LEU A CA 1
ATOM 1596 C C . LEU A 1 209 ? -12.305 5.496 4.379 1 98 209 LEU A C 1
ATOM 1598 O O . LEU A 1 209 ? -11.336 6.031 3.838 1 98 209 LEU A O 1
ATOM 1602 N N . THR A 1 210 ? -12.789 5.898 5.527 1 97.12 210 THR A N 1
ATOM 1603 C CA . THR A 1 210 ? -12.383 7.176 6.102 1 97.12 210 THR A CA 1
ATOM 1604 C C . THR A 1 210 ? -12.625 7.191 7.609 1 97.12 210 THR A C 1
ATOM 1606 O O . THR A 1 210 ? -13.047 6.188 8.188 1 97.12 210 THR A O 1
ATOM 1609 N N . ALA A 1 211 ? -12.273 8.281 8.219 1 93.81 211 ALA A N 1
ATOM 1610 C CA . ALA A 1 211 ? -12.484 8.461 9.648 1 93.81 211 ALA A CA 1
ATOM 1611 C C . ALA A 1 211 ? -13.969 8.594 9.969 1 93.81 211 ALA A C 1
ATOM 1613 O O . ALA A 1 211 ? -14.711 9.266 9.242 1 93.81 211 ALA A O 1
ATOM 1614 N N . ALA A 1 212 ? -14.352 7.984 11.102 1 93.38 212 ALA A N 1
ATOM 1615 C CA . ALA A 1 212 ? -15.734 8.094 11.562 1 93.38 212 ALA A CA 1
ATOM 1616 C C . ALA A 1 212 ? -16.109 9.555 11.82 1 93.38 212 ALA A C 1
ATOM 1618 O O . ALA A 1 212 ? -15.312 10.32 12.352 1 93.38 212 ALA A O 1
ATOM 1619 N N . GLY A 1 213 ? -17.281 9.891 11.422 1 92.19 213 GLY A N 1
ATOM 1620 C CA . GLY A 1 213 ? -17.797 11.219 11.719 1 92.19 213 GLY A CA 1
ATOM 1621 C C . GLY A 1 213 ? -17.219 12.297 10.828 1 92.19 213 GLY A C 1
ATOM 1622 O O . GLY A 1 213 ? -17.594 13.469 10.938 1 92.19 213 GLY A O 1
ATOM 1623 N N . SER A 1 214 ? -16.344 11.984 9.938 1 94.25 214 SER A N 1
ATOM 1624 C CA . SER A 1 214 ? -15.742 12.961 9.023 1 94.25 214 SER A CA 1
ATOM 1625 C C . SER A 1 214 ? -16.766 13.453 8.008 1 94.25 214 SER A C 1
ATOM 1627 O O . SER A 1 214 ? -17.828 12.859 7.84 1 94.25 214 SER A O 1
ATOM 1629 N N . PRO A 1 215 ? -16.438 14.539 7.348 1 96.38 215 PRO A N 1
ATOM 1630 C CA . PRO A 1 215 ? -17.328 15 6.277 1 96.38 215 PRO A CA 1
ATOM 1631 C C . PRO A 1 215 ? -17.578 13.93 5.219 1 96.38 215 PRO A C 1
ATOM 1633 O O . PRO A 1 215 ? -18.719 13.773 4.766 1 96.38 215 PRO A O 1
ATOM 1636 N N . LEU A 1 216 ? -16.578 13.203 4.836 1 97.88 216 LEU A N 1
ATOM 1637 C CA . LEU A 1 216 ? -16.781 12.141 3.854 1 97.88 216 LEU A CA 1
ATOM 1638 C C . LEU A 1 216 ? -17.656 11.039 4.41 1 97.88 216 LEU A C 1
ATOM 1640 O O . LEU A 1 216 ? -18.5 10.492 3.695 1 97.88 216 LEU A O 1
ATOM 1644 N N . ALA A 1 217 ? -17.438 10.703 5.707 1 97.62 217 ALA A N 1
ATOM 1645 C CA . ALA A 1 217 ? -18.281 9.68 6.328 1 97.62 217 ALA A CA 1
ATOM 1646 C C . ALA A 1 217 ? -19.75 10.07 6.254 1 97.62 217 ALA A C 1
ATOM 1648 O O . ALA A 1 217 ? -20.609 9.234 5.941 1 97.62 217 ALA A O 1
ATOM 1649 N N . ARG A 1 218 ? -20.016 11.32 6.477 1 97.38 218 ARG A N 1
ATOM 1650 C CA . ARG A 1 218 ? -21.375 11.82 6.461 1 97.38 218 ARG A CA 1
ATOM 1651 C C . ARG A 1 218 ? -21.953 11.805 5.047 1 97.38 218 ARG A C 1
ATOM 1653 O O . ARG A 1 218 ? -23.156 11.664 4.863 1 97.38 218 ARG A O 1
ATOM 1660 N N . ALA A 1 219 ? -21.094 11.945 4.098 1 98.06 219 ALA A N 1
ATOM 1661 C CA . ALA A 1 219 ? -21.516 11.969 2.697 1 98.06 219 ALA A CA 1
ATOM 1662 C C . ALA A 1 219 ? -21.609 10.555 2.131 1 98.06 219 ALA A C 1
ATOM 1664 O O . ALA A 1 219 ? -21.938 10.367 0.958 1 98.06 219 ALA A O 1
ATOM 1665 N N . SER A 1 220 ? -21.312 9.5 2.889 1 98.56 220 SER A N 1
ATOM 1666 C CA . SER A 1 220 ? -21.25 8.125 2.408 1 98.56 220 SER A CA 1
ATOM 1667 C C . SER A 1 220 ? -22.531 7.359 2.738 1 98.56 220 SER A C 1
ATOM 1669 O O . SER A 1 220 ? -23.188 7.648 3.736 1 98.56 220 SER A O 1
ATOM 1671 N N . THR A 1 221 ? -22.906 6.422 1.899 1 98.38 221 THR A N 1
ATOM 1672 C CA . THR A 1 221 ? -23.984 5.48 2.189 1 98.38 221 THR A CA 1
ATOM 1673 C C . THR A 1 221 ? -23.594 4.551 3.336 1 98.38 221 THR A C 1
ATOM 1675 O O . THR A 1 221 ? -24.422 4.234 4.191 1 98.38 221 THR A O 1
ATOM 1678 N N . LEU A 1 222 ? -22.422 4.078 3.299 1 98.25 222 LEU A N 1
ATOM 1679 C CA . LEU A 1 222 ? -21.781 3.238 4.301 1 98.25 222 LEU A CA 1
ATOM 1680 C C . LEU A 1 222 ? -20.328 3.674 4.531 1 98.25 222 LEU A C 1
ATOM 1682 O O . LEU A 1 222 ? -19.641 4.047 3.582 1 98.25 222 LEU A O 1
ATOM 1686 N N . CYS A 1 223 ? -19.938 3.67 5.762 1 97.69 223 CYS A N 1
ATOM 1687 C CA . CYS A 1 223 ? -18.562 4.055 6.09 1 97.69 223 CYS A CA 1
ATOM 1688 C C . CYS A 1 223 ? -17.844 2.936 6.832 1 97.69 223 CYS A C 1
ATOM 1690 O O . CYS A 1 223 ? -18.375 2.398 7.809 1 97.69 223 CYS A O 1
ATOM 1692 N N . LEU A 1 224 ? -16.734 2.512 6.273 1 97.19 224 LEU A N 1
ATOM 1693 C CA . LEU A 1 224 ? -15.789 1.721 7.047 1 97.19 224 LEU A CA 1
ATOM 1694 C C . LEU A 1 224 ? -14.828 2.623 7.816 1 97.19 224 LEU A C 1
ATOM 1696 O O . LEU A 1 224 ? -13.953 3.252 7.219 1 97.19 224 LEU A O 1
ATOM 1700 N N . ASP A 1 225 ? -14.969 2.621 9.07 1 93.88 225 ASP A N 1
ATOM 1701 C CA . ASP A 1 225 ? -14.25 3.561 9.922 1 93.88 225 ASP A CA 1
ATOM 1702 C C . ASP A 1 225 ? -12.797 3.141 10.094 1 93.88 225 ASP A C 1
ATOM 1704 O O . ASP A 1 225 ? -12.516 2.045 10.586 1 93.88 225 ASP A O 1
ATOM 1708 N N . ILE A 1 226 ? -11.969 3.984 9.672 1 89.88 226 ILE A N 1
ATOM 1709 C CA . ILE A 1 226 ? -10.531 3.801 9.836 1 89.88 226 ILE A CA 1
ATOM 1710 C C . ILE A 1 226 ? -10.023 4.695 10.969 1 89.88 226 ILE A C 1
ATOM 1712 O O . ILE A 1 226 ? -10.266 5.902 10.969 1 89.88 226 ILE A O 1
ATOM 1716 N N . PRO A 1 227 ? -9.352 4.148 11.938 1 84.88 227 PRO A N 1
ATOM 1717 C CA . PRO A 1 227 ? -8.797 4.98 13 1 84.88 227 PRO A CA 1
ATOM 1718 C C . PRO A 1 227 ? -7.703 5.922 12.508 1 84.88 227 PRO A C 1
ATOM 1720 O O . PRO A 1 227 ? -7.066 5.652 11.484 1 84.88 227 PRO A O 1
ATOM 1723 N N . LEU A 1 228 ? -7.531 6.961 13.32 1 78.12 228 LEU A N 1
ATOM 1724 C CA . LEU A 1 228 ? -6.598 8 12.906 1 78.12 228 LEU A CA 1
ATOM 1725 C C . LEU A 1 228 ? -5.414 8.086 13.867 1 78.12 228 LEU A C 1
ATOM 1727 O O . LEU A 1 228 ? -5.191 9.117 14.5 1 78.12 228 LEU A O 1
ATOM 1731 N N . PRO A 1 229 ? -4.602 7.156 13.82 1 78.94 229 PRO A N 1
ATOM 1732 C CA . PRO A 1 229 ? -3.436 7.348 14.688 1 78.94 229 PRO A CA 1
ATOM 1733 C C . PRO A 1 229 ? -2.367 8.234 14.047 1 78.94 229 PRO A C 1
ATOM 1735 O O . PRO A 1 229 ? -1.52 8.789 14.758 1 78.94 229 PRO A O 1
ATOM 1738 N N . GLU A 1 230 ? -2.426 8.336 12.828 1 83.38 230 GLU A N 1
ATOM 1739 C CA . GLU A 1 230 ? -1.452 9.141 12.094 1 83.38 230 GLU A CA 1
ATOM 1740 C C . GLU A 1 230 ? -1.973 10.555 11.852 1 83.38 230 GLU A C 1
ATOM 1742 O O . GLU A 1 230 ? -3.098 10.734 11.383 1 83.38 230 GLU A O 1
ATOM 1747 N N . ASP A 1 231 ? -1.229 11.508 12.281 1 85.19 231 ASP A N 1
ATOM 1748 C CA . ASP A 1 231 ? -1.604 12.883 11.992 1 85.19 231 ASP A CA 1
ATOM 1749 C C . ASP A 1 231 ? -1.084 13.312 10.617 1 85.19 231 ASP A C 1
ATOM 1751 O O . ASP A 1 231 ? 0.001 13.891 10.516 1 85.19 231 ASP A O 1
ATOM 1755 N N . THR A 1 232 ? -1.878 13.141 9.625 1 86.94 232 THR A N 1
ATOM 1756 C CA . THR A 1 232 ? -1.449 13.375 8.25 1 86.94 232 THR A CA 1
ATOM 1757 C C . THR A 1 232 ? -1.5 14.867 7.922 1 86.94 232 THR A C 1
ATOM 1759 O O . THR A 1 232 ? -1.079 15.281 6.84 1 86.94 232 THR A O 1
ATOM 1762 N N . ASP A 1 233 ? -1.945 15.68 8.844 1 83.81 233 ASP A N 1
ATOM 1763 C CA . ASP A 1 233 ? -1.839 17.125 8.664 1 83.81 233 ASP A CA 1
ATOM 1764 C C . ASP A 1 233 ? -0.393 17.594 8.812 1 83.81 233 ASP A C 1
ATOM 1766 O O . ASP A 1 233 ? 0.011 18.578 8.195 1 83.81 233 ASP A O 1
ATOM 1770 N N . ILE A 1 234 ? 0.28 16.859 9.602 1 84 234 ILE A N 1
ATOM 1771 C CA . ILE A 1 234 ? 1.647 17.266 9.906 1 84 234 ILE A CA 1
ATOM 1772 C C . ILE A 1 234 ? 2.631 16.328 9.211 1 84 234 ILE A C 1
ATOM 1774 O O . ILE A 1 234 ? 3.584 16.781 8.57 1 84 234 ILE A O 1
ATOM 1778 N N . TYR A 1 235 ? 2.336 15.109 9.312 1 86.94 235 TYR A N 1
ATOM 1779 C CA . TYR A 1 235 ? 3.34 14.133 8.906 1 86.94 235 TYR A CA 1
ATOM 1780 C C . TYR A 1 235 ? 2.986 13.523 7.555 1 86.94 235 TYR A C 1
ATOM 1782 O O . TYR A 1 235 ? 1.831 13.57 7.125 1 86.94 235 TYR A O 1
ATOM 1790 N N . MET A 1 236 ? 4.004 12.969 6.926 1 89.81 236 MET A N 1
ATOM 1791 C CA . MET A 1 236 ? 3.809 12.25 5.668 1 89.81 236 MET A CA 1
ATOM 1792 C C . MET A 1 236 ? 2.973 10.992 5.887 1 89.81 236 MET A C 1
ATOM 1794 O O . MET A 1 236 ? 3.205 10.242 6.832 1 89.81 236 MET A O 1
ATOM 1798 N N . PRO A 1 237 ? 1.962 10.82 4.973 1 91.56 237 PRO A N 1
ATOM 1799 C CA . PRO A 1 237 ? 1.146 9.609 5.125 1 91.56 237 PRO A CA 1
ATOM 1800 C C . PRO A 1 237 ? 1.942 8.328 4.906 1 91.56 237 PRO A C 1
ATOM 1802 O O . PRO A 1 237 ? 2.564 8.156 3.854 1 91.56 237 PRO A O 1
ATOM 1805 N N . MET A 1 238 ? 1.984 7.445 5.922 1 94.25 238 MET A N 1
ATOM 1806 C CA . MET A 1 238 ? 2.658 6.152 5.836 1 94.25 238 MET A CA 1
ATOM 1807 C C . MET A 1 238 ? 1.729 5.027 6.27 1 94.25 238 MET A C 1
ATOM 1809 O O . MET A 1 238 ? 1.173 4.316 5.43 1 94.25 238 MET A O 1
ATOM 1813 N N . THR A 1 239 ? 1.35 5.012 7.496 1 95.12 239 THR A N 1
ATOM 1814 C CA . THR A 1 239 ? 0.558 3.906 8.023 1 95.12 239 THR A CA 1
ATOM 1815 C C . THR A 1 239 ? -0.876 3.973 7.508 1 95.12 239 THR A C 1
ATOM 1817 O O . THR A 1 239 ? -1.524 2.939 7.328 1 95.12 239 THR A O 1
ATOM 1820 N N . SER A 1 240 ? -1.349 5.156 7.223 1 94 240 SER A N 1
ATOM 1821 C CA . SER A 1 240 ? -2.711 5.348 6.738 1 94 240 SER A CA 1
ATOM 1822 C C . SER A 1 240 ? -2.975 4.504 5.492 1 94 240 SER A C 1
ATOM 1824 O O . SER A 1 240 ? -3.941 3.744 5.445 1 94 240 SER A O 1
ATOM 1826 N N . ARG A 1 241 ? -2.076 4.562 4.52 1 94.94 241 ARG A N 1
ATOM 1827 C CA . ARG A 1 241 ? -2.215 3.82 3.271 1 94.94 241 ARG A CA 1
ATOM 1828 C C . ARG A 1 241 ? -2.184 2.316 3.523 1 94.94 241 ARG A C 1
ATOM 1830 O O . ARG A 1 241 ? -2.918 1.559 2.885 1 94.94 241 ARG A O 1
ATOM 1837 N N . ILE A 1 242 ? -1.336 1.935 4.453 1 97.62 242 ILE A N 1
ATOM 1838 C CA . ILE A 1 242 ? -1.177 0.516 4.754 1 97.62 242 ILE A CA 1
ATOM 1839 C C . ILE A 1 242 ? -2.484 -0.044 5.312 1 97.62 242 ILE A C 1
ATOM 1841 O O . ILE A 1 242 ? -2.928 -1.122 4.906 1 97.62 242 ILE A O 1
ATOM 1845 N N . VAL A 1 243 ? -3.07 0.693 6.195 1 97.25 243 VAL A N 1
ATOM 1846 C CA . VAL A 1 243 ? -4.332 0.276 6.793 1 97.25 243 VAL A CA 1
ATOM 1847 C C . VAL A 1 243 ? -5.418 0.2 5.719 1 97.25 243 VAL A C 1
ATOM 1849 O O . VAL A 1 243 ? -6.145 -0.791 5.633 1 97.25 243 VAL A O 1
ATOM 1852 N N . GLN A 1 244 ? -5.516 1.218 4.91 1 97.38 244 GLN A N 1
ATOM 1853 C CA . GLN A 1 244 ? -6.516 1.255 3.85 1 97.38 244 GLN A CA 1
ATOM 1854 C C . GLN A 1 244 ? -6.344 0.085 2.887 1 97.38 244 GLN A C 1
ATOM 1856 O O . GLN A 1 244 ? -7.32 -0.57 2.514 1 97.38 244 GLN A O 1
ATOM 1861 N N . LEU A 1 245 ? -5.109 -0.168 2.488 1 98.25 245 LEU A N 1
ATOM 1862 C CA . LEU A 1 245 ? -4.816 -1.277 1.587 1 98.25 245 LEU A CA 1
ATOM 1863 C C . LEU A 1 245 ? -5.207 -2.609 2.219 1 98.25 245 LEU A C 1
ATOM 1865 O O . LEU A 1 245 ? -5.742 -3.49 1.541 1 98.25 245 LEU A O 1
ATOM 1869 N N . THR A 1 246 ? -4.945 -2.768 3.502 1 98.12 246 THR A N 1
ATOM 1870 C CA . THR A 1 246 ? -5.27 -4.008 4.199 1 98.12 246 THR A CA 1
ATOM 1871 C C . THR A 1 246 ? -6.781 -4.191 4.297 1 98.12 246 THR A C 1
ATOM 1873 O O . THR A 1 246 ? -7.289 -5.305 4.133 1 98.12 246 THR A O 1
ATOM 1876 N N . VAL A 1 247 ? -7.508 -3.129 4.535 1 98.25 247 VAL A N 1
ATOM 1877 C CA . VAL A 1 247 ? -8.961 -3.186 4.57 1 98.25 247 VAL A CA 1
ATOM 1878 C C . VAL A 1 247 ? -9.5 -3.6 3.199 1 98.25 247 VAL A C 1
ATOM 1880 O O . VAL A 1 247 ? -10.43 -4.402 3.105 1 98.25 247 VAL A O 1
ATOM 1883 N N . LEU A 1 248 ? -8.914 -3.061 2.162 1 98.31 248 LEU A N 1
ATOM 1884 C CA . LEU A 1 248 ? -9.312 -3.438 0.811 1 98.31 248 LEU A CA 1
ATOM 1885 C C . LEU A 1 248 ? -9.023 -4.914 0.551 1 98.31 248 LEU A C 1
ATOM 1887 O O . LEU A 1 248 ? -9.773 -5.578 -0.163 1 98.31 248 LEU A O 1
ATOM 1891 N N . ASP A 1 249 ? -7.898 -5.465 1.133 1 97.62 249 ASP A N 1
ATOM 1892 C CA . ASP A 1 249 ? -7.625 -6.898 1.051 1 97.62 249 ASP A CA 1
ATOM 1893 C C . ASP A 1 249 ? -8.727 -7.707 1.729 1 97.62 249 ASP A C 1
ATOM 1895 O O . ASP A 1 249 ? -9.125 -8.766 1.235 1 97.62 249 ASP A O 1
ATOM 1899 N N . VAL A 1 250 ? -9.227 -7.215 2.85 1 97.75 250 VAL A N 1
ATOM 1900 C CA . VAL A 1 250 ? -10.32 -7.855 3.572 1 97.75 250 VAL A CA 1
ATOM 1901 C C . VAL A 1 250 ? -11.562 -7.895 2.689 1 97.75 250 VAL A C 1
ATOM 1903 O O . VAL A 1 250 ? -12.203 -8.945 2.553 1 97.75 250 VAL A O 1
ATOM 1906 N N . LEU A 1 251 ? -11.875 -6.797 2.076 1 98 251 LEU A N 1
ATOM 1907 C CA . LEU A 1 251 ? -13.055 -6.719 1.229 1 98 251 LEU A CA 1
ATOM 1908 C C . LEU A 1 251 ? -12.922 -7.637 0.019 1 98 251 LEU A C 1
ATOM 1910 O O . LEU A 1 251 ? -13.875 -8.32 -0.358 1 98 251 LEU A O 1
ATOM 1914 N N . ALA A 1 252 ? -11.742 -7.633 -0.624 1 96.5 252 ALA A N 1
ATOM 1915 C CA . ALA A 1 252 ? -11.5 -8.523 -1.757 1 96.5 252 ALA A CA 1
ATOM 1916 C C . ALA A 1 252 ? -11.695 -9.984 -1.362 1 96.5 252 ALA A C 1
ATOM 1918 O O . ALA A 1 252 ? -12.273 -10.766 -2.119 1 96.5 252 ALA A O 1
ATOM 1919 N N . THR A 1 253 ? -11.211 -10.305 -0.177 1 95.06 253 THR A N 1
ATOM 1920 C CA . THR A 1 253 ? -11.359 -11.656 0.343 1 95.06 253 THR A CA 1
ATOM 1921 C C . THR A 1 253 ? -12.836 -11.984 0.564 1 95.06 253 THR A C 1
ATOM 1923 O O . THR A 1 253 ? -13.305 -13.062 0.18 1 95.06 253 THR A O 1
ATOM 1926 N N . GLY A 1 254 ? -13.555 -11.047 1.172 1 95.75 254 GLY A N 1
ATOM 1927 C CA . GLY A 1 254 ? -14.984 -11.234 1.37 1 95.75 254 GLY A CA 1
ATOM 1928 C C . GLY A 1 254 ? -15.742 -11.453 0.074 1 95.75 254 GLY A C 1
ATOM 1929 O O . GLY A 1 254 ? -16.594 -12.344 -0.011 1 95.75 254 GLY A O 1
ATOM 1930 N N . VAL A 1 255 ? -15.438 -10.68 -0.954 1 94.94 255 VAL A N 1
ATOM 1931 C CA . VAL A 1 255 ? -16.078 -10.805 -2.26 1 94.94 255 VAL A CA 1
ATOM 1932 C C . VAL A 1 255 ? -15.805 -12.195 -2.834 1 94.94 255 VAL A C 1
ATOM 1934 O O . VAL A 1 255 ? -16.703 -12.844 -3.363 1 94.94 255 VAL A O 1
ATOM 1937 N N . THR A 1 256 ? -14.578 -12.648 -2.725 1 91.81 256 THR A N 1
ATOM 1938 C CA . THR A 1 256 ? -14.18 -13.953 -3.256 1 91.81 256 THR A CA 1
ATOM 1939 C C . THR A 1 256 ? -14.953 -15.07 -2.562 1 91.81 256 THR A C 1
ATOM 1941 O O . THR A 1 256 ? -15.484 -15.969 -3.223 1 91.81 256 THR A O 1
ATOM 1944 N N . LEU A 1 257 ? -15 -15.023 -1.293 1 90.38 257 LEU A N 1
ATOM 1945 C CA . LEU A 1 257 ? -15.656 -16.078 -0.526 1 90.38 257 LEU A CA 1
ATOM 1946 C C . LEU A 1 257 ? -17.156 -16.094 -0.803 1 90.38 257 LEU A C 1
ATOM 1948 O O . LEU A 1 257 ? -17.766 -17.156 -0.841 1 90.38 257 LEU A O 1
ATOM 1952 N N . ARG A 1 258 ? -17.656 -14.93 -0.99 1 90.88 258 ARG A N 1
ATOM 1953 C CA . ARG A 1 258 ? -19.078 -14.844 -1.302 1 90.88 258 ARG A CA 1
ATOM 1954 C C . ARG A 1 258 ? -19.375 -15.422 -2.682 1 90.88 258 ARG A C 1
ATOM 1956 O O . ARG A 1 258 ? -20.438 -16.031 -2.895 1 90.88 258 ARG A O 1
ATOM 1963 N N . ARG A 1 259 ? -18.562 -15.211 -3.576 1 87.69 259 ARG A N 1
ATOM 1964 C CA . ARG A 1 259 ? -18.75 -15.742 -4.926 1 87.69 259 ARG A CA 1
ATOM 1965 C C . ARG A 1 259 ? -18.578 -17.25 -4.945 1 87.69 259 ARG A C 1
ATOM 1967 O O . ARG A 1 259 ? -19.203 -17.938 -5.762 1 87.69 259 ARG A O 1
ATOM 1974 N N . GLY A 1 260 ? -17.672 -17.797 -4.129 1 82.62 260 GLY A N 1
ATOM 1975 C CA . GLY A 1 260 ? -17.578 -19.234 -3.912 1 82.62 260 GLY A CA 1
ATOM 1976 C C . GLY A 1 260 ? -16.703 -19.938 -4.926 1 82.62 260 GLY A C 1
ATOM 1977 O O . GLY A 1 260 ? -15.977 -19.281 -5.688 1 82.62 260 GLY A O 1
ATOM 1978 N N . VAL A 1 261 ? -16.766 -21.234 -4.949 1 78.56 261 VAL A N 1
ATOM 1979 C CA . VAL A 1 261 ? -15.859 -22.125 -5.66 1 78.56 261 VAL A CA 1
ATOM 1980 C C . VAL A 1 261 ? -16.078 -21.984 -7.164 1 78.56 261 VAL A C 1
ATOM 1982 O O . VAL A 1 261 ? -15.148 -22.188 -7.953 1 78.56 261 VAL A O 1
ATOM 1985 N N . ASP A 1 262 ? -17.266 -21.562 -7.488 1 81.56 262 ASP A N 1
ATOM 1986 C CA . ASP A 1 262 ? -17.578 -21.469 -8.914 1 81.56 262 ASP A CA 1
ATOM 1987 C C . ASP A 1 262 ? -16.797 -20.344 -9.586 1 81.56 262 ASP A C 1
ATOM 1989 O O . ASP A 1 262 ? -16.688 -20.297 -10.812 1 81.56 262 ASP A O 1
ATOM 1993 N N . PHE A 1 263 ? -16.234 -19.516 -8.844 1 85.81 263 PHE A N 1
ATOM 1994 C CA . PHE A 1 263 ? -15.516 -18.359 -9.367 1 85.81 263 PHE A CA 1
ATOM 1995 C C . PHE A 1 263 ? -14.039 -18.688 -9.555 1 85.81 263 PHE A C 1
ATOM 1997 O O . PHE A 1 263 ? -13.312 -17.953 -10.219 1 85.81 263 PHE A O 1
ATOM 2004 N N . GLN A 1 264 ? -13.562 -19.797 -9.117 1 83.88 264 GLN A N 1
ATOM 2005 C CA . GLN A 1 264 ? -12.148 -20.188 -9.055 1 83.88 264 GLN A CA 1
ATOM 2006 C C . GLN A 1 264 ? -11.57 -20.359 -10.461 1 83.88 264 GLN A C 1
ATOM 2008 O O . GLN A 1 264 ? -10.453 -19.906 -10.734 1 83.88 264 GLN A O 1
ATOM 2013 N N . PRO A 1 265 ? -12.352 -20.953 -11.328 1 83.75 265 PRO A N 1
ATOM 2014 C CA . PRO A 1 265 ? -11.789 -21.078 -12.68 1 83.75 265 PRO A CA 1
ATOM 2015 C C . PRO A 1 265 ? -11.469 -19.734 -13.32 1 83.75 265 PRO A C 1
ATOM 2017 O O . PRO A 1 265 ? -10.5 -19.609 -14.062 1 83.75 265 PRO A O 1
ATOM 2020 N N . HIS A 1 266 ? -12.32 -18.812 -13.062 1 88.81 266 HIS A N 1
ATOM 2021 C CA . HIS A 1 266 ? -12.086 -17.469 -13.578 1 88.81 266 HIS A CA 1
ATOM 2022 C C . HIS A 1 266 ? -10.781 -16.891 -13.039 1 88.81 266 HIS A C 1
ATOM 2024 O O . HIS A 1 266 ? -9.977 -16.344 -13.805 1 88.81 266 HIS A O 1
ATOM 2030 N N . LEU A 1 267 ? -10.547 -17 -11.773 1 89 267 LEU A N 1
ATOM 2031 C CA . LEU A 1 267 ? -9.328 -16.5 -11.141 1 89 267 LEU A CA 1
ATOM 2032 C C . LEU A 1 267 ? -8.102 -17.266 -11.633 1 89 267 LEU A C 1
ATOM 2034 O O . LEU A 1 267 ? -7.039 -16.672 -11.836 1 89 267 LEU A O 1
ATOM 2038 N N . ARG A 1 268 ? -8.242 -18.484 -11.836 1 86 268 ARG A N 1
ATOM 2039 C CA . ARG A 1 268 ? -7.168 -19.328 -12.344 1 86 268 ARG A CA 1
ATOM 2040 C C . ARG A 1 268 ? -6.699 -18.859 -13.719 1 86 268 ARG A C 1
ATOM 2042 O O . ARG A 1 268 ? -5.5 -18.812 -13.984 1 86 268 ARG A O 1
ATOM 2049 N N . ARG A 1 269 ? -7.648 -18.562 -14.562 1 89.06 269 ARG A N 1
ATOM 2050 C CA . ARG A 1 269 ? -7.32 -18.109 -15.914 1 89.06 269 ARG A CA 1
ATOM 2051 C C . ARG A 1 269 ? -6.449 -16.859 -15.875 1 89.06 269 ARG A C 1
ATOM 2053 O O . ARG A 1 269 ? -5.527 -16.719 -16.688 1 89.06 269 ARG A O 1
ATOM 2060 N N . ILE A 1 270 ? -6.773 -16.062 -14.969 1 90.38 270 ILE A N 1
ATOM 2061 C CA . ILE A 1 270 ? -6 -14.828 -14.82 1 90.38 270 ILE A CA 1
ATOM 2062 C C . ILE A 1 270 ? -4.57 -15.172 -14.406 1 90.38 270 ILE A C 1
ATOM 2064 O O . ILE A 1 270 ? -3.609 -14.672 -14.992 1 90.38 270 ILE A O 1
ATOM 2068 N N . LYS A 1 271 ? -4.375 -16.016 -13.43 1 88.56 271 LYS A N 1
ATOM 2069 C CA . LYS A 1 271 ? -3.051 -16.406 -12.953 1 88.56 271 LYS A CA 1
ATOM 2070 C C . LYS A 1 271 ? -2.254 -17.109 -14.047 1 88.56 271 LYS A C 1
ATOM 2072 O O . LYS A 1 271 ? -1.066 -16.828 -14.234 1 88.56 271 LYS A O 1
ATOM 2077 N N . GLU A 1 272 ? -2.881 -17.938 -14.781 1 86.06 272 GLU A N 1
ATOM 2078 C CA . GLU A 1 272 ? -2.23 -18.672 -15.859 1 86.06 272 GLU A CA 1
ATOM 2079 C C . GLU A 1 272 ? -1.729 -17.734 -16.953 1 86.06 272 GLU A C 1
ATOM 2081 O O . GLU A 1 272 ? -0.688 -17.969 -17.562 1 86.06 272 GLU A O 1
ATOM 2086 N N . SER A 1 273 ? -2.49 -16.688 -17.219 1 90.69 273 SER A N 1
ATOM 2087 C CA . SER A 1 273 ? -2.127 -15.734 -18.25 1 90.69 273 SER A CA 1
ATOM 2088 C C . SER A 1 273 ? -0.813 -15.031 -17.922 1 90.69 273 SER A C 1
ATOM 2090 O O . SER A 1 273 ? -0.153 -14.484 -18.812 1 90.69 273 SER A O 1
ATOM 2092 N N . LEU A 1 274 ? -0.422 -15.039 -16.641 1 90.12 274 LEU A N 1
ATOM 2093 C CA . LEU A 1 274 ? 0.761 -14.305 -16.203 1 90.12 274 LEU A CA 1
ATOM 2094 C C . LEU A 1 274 ? 1.991 -15.203 -16.203 1 90.12 274 LEU A C 1
ATOM 2096 O O . LEU A 1 274 ? 3.121 -14.719 -16.125 1 90.12 274 LEU A O 1
ATOM 2100 N N . VAL A 1 275 ? 1.815 -16.516 -16.297 1 86.44 275 VAL A N 1
ATOM 2101 C CA . VAL A 1 275 ? 2.902 -17.484 -16.203 1 86.44 275 VAL A CA 1
ATOM 2102 C C . VAL A 1 275 ? 3.977 -17.156 -17.234 1 86.44 275 VAL A C 1
ATOM 2104 O O . VAL A 1 275 ? 5.164 -17.094 -16.906 1 86.44 275 VAL A O 1
ATOM 2107 N N . PRO A 1 276 ? 3.625 -16.766 -18.5 1 88 276 PRO A N 1
ATOM 2108 C CA . PRO A 1 276 ? 4.66 -16.516 -19.5 1 88 276 PRO A CA 1
ATOM 2109 C C . PRO A 1 276 ? 5.43 -15.219 -19.234 1 88 276 PRO A C 1
ATOM 2111 O O . PRO A 1 276 ? 6.484 -14.992 -19.828 1 88 276 PRO A O 1
ATOM 2114 N N . THR A 1 277 ? 4.957 -14.375 -18.375 1 90.94 277 THR A N 1
ATOM 2115 C CA . THR A 1 277 ? 5.57 -13.07 -18.141 1 90.94 277 THR A CA 1
ATOM 2116 C C . THR A 1 277 ? 6.684 -13.18 -17.094 1 90.94 277 THR A C 1
ATOM 2118 O O . THR A 1 277 ? 7.414 -12.219 -16.859 1 90.94 277 THR A O 1
ATOM 2121 N N . ARG A 1 278 ? 6.906 -14.43 -16.5 1 89.69 278 ARG A N 1
ATOM 2122 C CA . ARG A 1 278 ? 7.852 -14.602 -15.414 1 89.69 278 ARG A CA 1
ATOM 2123 C C . ARG A 1 278 ? 8.914 -15.641 -15.758 1 89.69 278 ARG A C 1
ATOM 2125 O O . ARG A 1 278 ? 8.617 -16.625 -16.438 1 89.69 278 ARG A O 1
ATOM 2132 N N . TYR A 1 279 ? 10.133 -15.305 -15.312 1 86.69 279 TYR A N 1
ATOM 2133 C CA . TYR A 1 279 ? 11.141 -16.359 -15.352 1 86.69 279 TYR A CA 1
ATOM 2134 C C . TYR A 1 279 ? 10.719 -17.547 -14.5 1 86.69 279 TYR A C 1
ATOM 2136 O O . TYR A 1 279 ? 10.102 -17.375 -13.445 1 86.69 279 TYR A O 1
ATOM 2144 N N . PRO A 1 280 ? 11.031 -18.781 -14.992 1 76.25 280 PRO A N 1
ATOM 2145 C CA . PRO A 1 280 ? 10.734 -19.953 -14.18 1 76.25 280 PRO A CA 1
ATOM 2146 C C . PRO A 1 280 ? 11.539 -20 -12.883 1 76.25 280 PRO A C 1
ATOM 2148 O O . PRO A 1 280 ? 12.531 -19.281 -12.75 1 76.25 280 PRO A O 1
ATOM 2151 N N . LEU A 1 281 ? 11.023 -20.531 -11.805 1 69.44 281 LEU A N 1
ATOM 2152 C CA . LEU A 1 281 ? 11.688 -20.625 -10.516 1 69.44 281 LEU A CA 1
ATOM 2153 C C . LEU A 1 281 ? 13.078 -21.25 -10.664 1 69.44 281 LEU A C 1
ATOM 2155 O O . LEU A 1 281 ? 13.992 -20.922 -9.898 1 69.44 281 LEU A O 1
ATOM 2159 N N . ASP A 1 282 ? 13.391 -22.297 -11.344 1 58.59 282 ASP A N 1
ATOM 2160 C CA . ASP A 1 282 ? 14.609 -23.109 -11.367 1 58.59 282 ASP A CA 1
ATOM 2161 C C . ASP A 1 282 ? 15.594 -22.594 -12.406 1 58.59 282 ASP A C 1
ATOM 2163 O O . ASP A 1 282 ? 16.656 -23.172 -12.602 1 58.59 282 ASP A O 1
ATOM 2167 N N . GLU A 1 283 ? 15.25 -21.641 -13.344 1 48.06 283 GLU A N 1
ATOM 2168 C CA . GLU A 1 283 ? 16.25 -21.641 -14.406 1 48.06 283 GLU A CA 1
ATOM 2169 C C . GLU A 1 283 ? 17.531 -20.953 -13.969 1 48.06 283 GLU A C 1
ATOM 2171 O O . GLU A 1 283 ? 17.516 -19.766 -13.625 1 48.06 283 GLU A O 1
ATOM 2176 N N . ASP A 1 284 ? 18.25 -21.578 -13.172 1 41.78 284 ASP A N 1
ATOM 2177 C CA . ASP A 1 284 ? 19.688 -21.266 -13.18 1 41.78 284 ASP A CA 1
ATOM 2178 C C . ASP A 1 284 ? 20.125 -20.781 -14.562 1 41.78 284 ASP A C 1
ATOM 2180 O O . ASP A 1 284 ? 20.031 -21.516 -15.539 1 41.78 284 ASP A O 1
ATOM 2184 N N . ASN A 1 285 ? 19.578 -19.672 -15.086 1 35.75 285 ASN A N 1
ATOM 2185 C CA . ASN A 1 285 ? 20.453 -19.328 -16.203 1 35.75 285 ASN A CA 1
ATOM 2186 C C . ASN A 1 285 ? 21.922 -19.281 -15.766 1 35.75 285 ASN A C 1
ATOM 2188 O O . ASN A 1 285 ? 22.25 -18.797 -14.688 1 35.75 285 ASN A O 1
ATOM 2192 N N . MET B 1 1 ? -14.508 -33.469 -15.203 1 53.59 1 MET B N 1
ATOM 2193 C CA . MET B 1 1 ? -13.086 -33.688 -15.422 1 53.59 1 MET B CA 1
ATOM 2194 C C . MET B 1 1 ? -12.336 -33.781 -14.094 1 53.59 1 MET B C 1
ATOM 2196 O O . MET B 1 1 ? -12.656 -33.062 -13.148 1 53.59 1 MET B O 1
ATOM 2200 N N . LYS B 1 2 ? -11.516 -34.781 -13.836 1 72.25 2 LYS B N 1
ATOM 2201 C CA . LYS B 1 2 ? -10.805 -35.031 -12.586 1 72.25 2 LYS B CA 1
ATOM 2202 C C . LYS B 1 2 ? -9.828 -33.906 -12.273 1 72.25 2 LYS B C 1
ATOM 2204 O O . LYS B 1 2 ? -9.195 -33.375 -13.18 1 72.25 2 LYS B O 1
ATOM 2209 N N . ASN B 1 3 ? -9.914 -33.406 -11.07 1 82.88 3 ASN B N 1
ATOM 2210 C CA . ASN B 1 3 ? -8.906 -32.406 -10.719 1 82.88 3 ASN B CA 1
ATOM 2211 C C . ASN B 1 3 ? -7.516 -33.031 -10.625 1 82.88 3 ASN B C 1
ATOM 2213 O O . ASN B 1 3 ? -7.352 -34.25 -10.828 1 82.88 3 ASN B O 1
ATOM 2217 N N . LEU B 1 4 ? -6.543 -32.344 -10.523 1 89.75 4 LEU B N 1
ATOM 2218 C CA . LEU B 1 4 ? -5.16 -32.781 -10.609 1 89.75 4 LEU B CA 1
ATOM 2219 C C . LEU B 1 4 ? -4.875 -33.875 -9.578 1 89.75 4 LEU B C 1
ATOM 2221 O O . LEU B 1 4 ? -4.227 -34.875 -9.898 1 89.75 4 LEU B O 1
ATOM 2225 N N . LEU B 1 5 ? -5.43 -33.719 -8.391 1 89.94 5 LEU B N 1
ATOM 2226 C CA . LEU B 1 5 ? -5.184 -34.688 -7.34 1 89.94 5 LEU B CA 1
ATO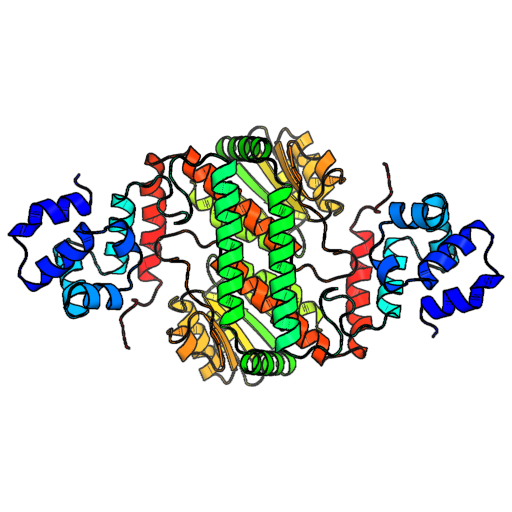M 2227 C C . LEU B 1 5 ? -5.785 -36.062 -7.711 1 89.94 5 LEU B C 1
ATOM 2229 O O . LEU B 1 5 ? -5.164 -37.094 -7.5 1 89.94 5 LEU B O 1
ATOM 2233 N N . GLU B 1 6 ? -6.906 -36 -8.312 1 90.38 6 GLU B N 1
ATOM 2234 C CA . GLU B 1 6 ? -7.57 -37.219 -8.781 1 90.38 6 GLU B CA 1
ATOM 2235 C C . GLU B 1 6 ? -6.797 -37.844 -9.922 1 90.38 6 GLU B C 1
ATOM 2237 O O . GLU B 1 6 ? -6.68 -39.094 -9.984 1 90.38 6 GLU B O 1
ATOM 2242 N N . GLN B 1 7 ? -6.297 -37.031 -10.734 1 92.81 7 GLN B N 1
ATOM 2243 C CA . GLN B 1 7 ? -5.508 -37.531 -11.859 1 92.81 7 GLN B CA 1
ATOM 2244 C C . GLN B 1 7 ? -4.238 -38.219 -11.375 1 92.81 7 GLN B C 1
ATOM 2246 O O . GLN B 1 7 ? -3.893 -39.312 -11.844 1 92.81 7 GLN B O 1
ATOM 2251 N N . ILE B 1 8 ? -3.564 -37.531 -10.453 1 94.25 8 ILE B N 1
ATOM 2252 C CA . ILE B 1 8 ? -2.33 -38.094 -9.898 1 94.25 8 ILE B CA 1
ATOM 2253 C C . ILE B 1 8 ? -2.617 -39.438 -9.211 1 94.25 8 ILE B C 1
ATOM 2255 O O . ILE B 1 8 ? -1.905 -40.406 -9.422 1 94.25 8 ILE B O 1
ATOM 2259 N N . GLN B 1 9 ? -3.65 -39.531 -8.484 1 93.25 9 GLN B N 1
ATOM 2260 C CA . GLN B 1 9 ? -4.02 -40.719 -7.762 1 93.25 9 GLN B CA 1
ATOM 2261 C C . GLN B 1 9 ? -4.344 -41.875 -8.727 1 93.25 9 GLN B C 1
ATOM 2263 O O . GLN B 1 9 ? -3.936 -43 -8.5 1 93.25 9 GLN B O 1
ATOM 2268 N N . SER B 1 10 ? -5.043 -41.562 -9.734 1 93.81 10 SER B N 1
ATOM 2269 C CA . SER B 1 10 ? -5.492 -42.562 -10.688 1 93.81 10 SER B CA 1
ATOM 2270 C C . SER B 1 10 ? -4.328 -43.125 -11.5 1 93.81 10 SER B C 1
ATOM 2272 O O . SER B 1 10 ? -4.371 -44.281 -11.961 1 93.81 10 SER B O 1
ATOM 2274 N N . ARG B 1 11 ? -3.291 -42.344 -11.617 1 94.06 11 ARG B N 1
ATOM 2275 C CA . ARG B 1 11 ? -2.189 -42.75 -12.492 1 94.06 11 ARG B CA 1
ATOM 2276 C C . ARG B 1 11 ? -0.965 -43.156 -11.68 1 94.06 11 ARG B C 1
ATOM 2278 O O . ARG B 1 11 ? 0.115 -43.344 -12.234 1 94.06 11 ARG B O 1
ATOM 2285 N N . LEU B 1 12 ? -1.182 -43.25 -10.414 1 94.12 12 LEU B N 1
ATOM 2286 C CA . LEU B 1 12 ? -0.059 -43.469 -9.508 1 94.12 12 LEU B CA 1
ATOM 2287 C C . LEU B 1 12 ? 0.712 -44.719 -9.898 1 94.12 12 LEU B C 1
ATOM 2289 O O . LEU B 1 12 ? 1.945 -44.719 -9.906 1 94.12 12 LEU B O 1
ATOM 2293 N N . ASP B 1 13 ? 0.071 -45.75 -10.328 1 93.56 13 ASP B N 1
ATOM 2294 C CA . ASP B 1 13 ? 0.684 -47.031 -10.602 1 93.56 13 ASP B CA 1
ATOM 2295 C C . ASP B 1 13 ? 1.334 -47.062 -11.984 1 93.56 13 ASP B C 1
ATOM 2297 O O . ASP B 1 13 ? 2.133 -47.938 -12.289 1 93.56 13 ASP B O 1
ATOM 2301 N N . GLU B 1 14 ? 1.027 -46.062 -12.742 1 94.62 14 GLU B N 1
ATOM 2302 C CA . GLU B 1 14 ? 1.572 -45.969 -14.094 1 94.62 14 GLU B CA 1
ATOM 2303 C C . GLU B 1 14 ? 2.852 -45.156 -14.125 1 94.62 14 GLU B C 1
ATOM 2305 O O . GLU B 1 14 ? 3.594 -45.188 -15.109 1 94.62 14 GLU B O 1
ATOM 2310 N N . LEU B 1 15 ? 3.145 -44.469 -13.039 1 94.19 15 LEU B N 1
ATOM 2311 C CA . LEU B 1 15 ? 4.289 -43.562 -13.008 1 94.19 15 LEU B CA 1
ATOM 2312 C C . LEU B 1 15 ? 5.586 -44.344 -12.781 1 94.19 15 LEU B C 1
ATOM 2314 O O . LEU B 1 15 ? 5.59 -45.375 -12.125 1 94.19 15 LEU B O 1
ATOM 2318 N N . ASN B 1 16 ? 6.676 -43.844 -13.461 1 94.81 16 ASN B N 1
ATOM 2319 C CA . ASN B 1 16 ? 7.977 -44.438 -13.141 1 94.81 16 ASN B CA 1
ATOM 2320 C C . ASN B 1 16 ? 8.383 -44.125 -11.703 1 94.81 16 ASN B C 1
ATOM 2322 O O . ASN B 1 16 ? 7.688 -43.406 -10.984 1 94.81 16 ASN B O 1
ATOM 2326 N N . LYS B 1 17 ? 9.422 -44.75 -11.25 1 95.44 17 LYS B N 1
ATOM 2327 C CA . LYS B 1 17 ? 9.828 -44.719 -9.852 1 95.44 17 LYS B CA 1
ATOM 2328 C C . LYS B 1 17 ? 10.039 -43.281 -9.383 1 95.44 17 LYS B C 1
ATOM 2330 O O . LYS B 1 17 ? 9.562 -42.906 -8.312 1 95.44 17 LYS B O 1
ATOM 2335 N N . ALA B 1 18 ? 10.734 -42.562 -10.172 1 95.44 18 ALA B N 1
ATOM 2336 C CA . ALA B 1 18 ? 11.062 -41.188 -9.789 1 95.44 18 ALA B CA 1
ATOM 2337 C C . ALA B 1 18 ? 9.812 -40.312 -9.742 1 95.44 18 ALA B C 1
ATOM 2339 O O . ALA B 1 18 ? 9.602 -39.562 -8.789 1 95.44 18 ALA B O 1
ATOM 2340 N N . GLU B 1 19 ? 8.969 -40.375 -10.727 1 95.75 19 GLU B N 1
ATOM 2341 C CA . GLU B 1 19 ? 7.73 -39.594 -10.781 1 95.75 19 GLU B CA 1
ATOM 2342 C C . GLU B 1 19 ? 6.773 -40 -9.672 1 95.75 19 GLU B C 1
ATOM 2344 O O . GLU B 1 19 ? 6.031 -39.188 -9.141 1 95.75 19 GLU B O 1
ATOM 2349 N N . ARG B 1 20 ? 6.766 -41.281 -9.359 1 96.12 20 ARG B N 1
ATOM 2350 C CA . ARG B 1 20 ? 5.902 -41.781 -8.297 1 96.12 20 ARG B CA 1
ATOM 2351 C C . ARG B 1 20 ? 6.266 -41.156 -6.957 1 96.12 20 ARG B C 1
ATOM 2353 O O . ARG B 1 20 ? 5.387 -40.844 -6.148 1 96.12 20 ARG B O 1
ATOM 2360 N N . LYS B 1 21 ? 7.492 -40.969 -6.758 1 97 21 LYS B N 1
ATOM 2361 C CA . LYS B 1 21 ? 7.941 -40.312 -5.527 1 97 21 LYS B CA 1
ATOM 2362 C C . LYS B 1 21 ? 7.379 -38.906 -5.414 1 97 21 LYS B C 1
ATOM 2364 O O . LYS B 1 21 ? 6.93 -38.5 -4.344 1 97 21 LYS B O 1
ATOM 2369 N N . VAL B 1 22 ? 7.449 -38.219 -6.508 1 97.25 22 VAL B N 1
ATOM 2370 C CA . VAL B 1 22 ? 6.906 -36.844 -6.543 1 97.25 22 VAL B CA 1
ATOM 2371 C C . VAL B 1 22 ? 5.406 -36.906 -6.254 1 97.25 22 VAL B C 1
ATOM 2373 O O . VAL B 1 22 ? 4.906 -36.125 -5.43 1 97.25 22 VAL B O 1
ATOM 2376 N N . ALA B 1 23 ? 4.711 -37.812 -6.898 1 96.44 23 ALA B N 1
ATOM 2377 C CA . ALA B 1 23 ? 3.268 -37.969 -6.738 1 96.44 23 ALA B CA 1
ATOM 2378 C C . ALA B 1 23 ? 2.908 -38.281 -5.289 1 96.44 23 ALA B C 1
ATOM 2380 O O . ALA B 1 23 ? 1.954 -37.719 -4.746 1 96.44 23 ALA B O 1
ATOM 2381 N N . GLU B 1 24 ? 3.67 -39.094 -4.688 1 96.44 24 GLU B N 1
ATOM 2382 C CA . GLU B 1 24 ? 3.396 -39.531 -3.32 1 96.44 24 GLU B CA 1
ATOM 2383 C C . GLU B 1 24 ? 3.566 -38.375 -2.336 1 96.44 24 GLU B C 1
ATOM 2385 O O . GLU B 1 24 ? 2.777 -38.219 -1.399 1 96.44 24 GLU B O 1
ATOM 2390 N N . VAL B 1 25 ? 4.574 -37.562 -2.555 1 96.56 25 VAL B N 1
ATOM 2391 C CA . VAL B 1 25 ? 4.781 -36.406 -1.697 1 96.56 25 VAL B CA 1
ATOM 2392 C C . VAL B 1 25 ? 3.602 -35.438 -1.83 1 96.56 25 VAL B C 1
ATOM 2394 O O . VAL B 1 25 ? 3.105 -34.906 -0.83 1 96.56 25 VAL B O 1
ATOM 2397 N N . ILE B 1 26 ? 3.133 -35.219 -3.018 1 95.56 26 ILE B N 1
ATOM 2398 C CA . ILE B 1 26 ? 2.016 -34.312 -3.283 1 95.56 26 ILE B CA 1
ATOM 2399 C C . ILE B 1 26 ? 0.745 -34.844 -2.643 1 95.56 26 ILE B C 1
ATOM 2401 O O . ILE B 1 26 ? 0.011 -34.125 -1.972 1 95.56 26 ILE B O 1
ATOM 2405 N N . LEU B 1 27 ? 0.555 -36.188 -2.791 1 93.88 27 LEU B N 1
ATOM 2406 C CA . LEU B 1 27 ? -0.671 -36.812 -2.312 1 93.88 27 LEU B CA 1
ATOM 2407 C C . LEU B 1 27 ? -0.675 -36.906 -0.79 1 93.88 27 LEU B C 1
ATOM 2409 O O . LEU B 1 27 ? -1.737 -36.875 -0.165 1 93.88 27 LEU B O 1
ATOM 2413 N N . GLN B 1 28 ? 0.496 -37.031 -0.219 1 93.75 28 GLN B N 1
ATOM 2414 C CA . GLN B 1 28 ? 0.608 -37.125 1.232 1 93.75 28 GLN B CA 1
ATOM 2415 C C . GLN B 1 28 ? 0.121 -35.844 1.912 1 93.75 28 GLN B C 1
ATOM 2417 O O . GLN B 1 28 ? -0.539 -35.906 2.951 1 93.75 28 GLN B O 1
ATOM 2422 N N . ASN B 1 29 ? 0.423 -34.719 1.366 1 91.31 29 ASN B N 1
ATOM 2423 C CA . ASN B 1 29 ? -0.013 -33.406 1.895 1 91.31 29 ASN B CA 1
ATOM 2424 C C . ASN B 1 29 ? -0.115 -32.375 0.794 1 91.31 29 ASN B C 1
ATOM 2426 O O . ASN B 1 29 ? 0.766 -31.516 0.658 1 91.31 29 ASN B O 1
ATOM 2430 N N . PRO B 1 30 ? -1.264 -32.469 0.136 1 87.19 30 PRO B N 1
ATOM 2431 C CA . PRO B 1 30 ? -1.438 -31.562 -0.999 1 87.19 30 PRO B CA 1
ATOM 2432 C C . PRO B 1 30 ? -1.342 -30.094 -0.596 1 87.19 30 PRO B C 1
ATOM 2434 O O . PRO B 1 30 ? -0.799 -29.266 -1.347 1 87.19 30 PRO B O 1
ATOM 2437 N N . GLN B 1 31 ? -1.781 -29.766 0.563 1 78.94 31 GLN B N 1
ATOM 2438 C CA . GLN B 1 31 ? -1.731 -28.391 1.026 1 78.94 31 GLN B CA 1
ATOM 2439 C C . GLN B 1 31 ? -0.29 -27.906 1.184 1 78.94 31 GLN B C 1
ATOM 2441 O O . GLN B 1 31 ? 0.056 -26.812 0.749 1 78.94 31 GLN B O 1
ATOM 2446 N N . GLN B 1 32 ? 0.498 -28.688 1.765 1 84.38 32 GLN B N 1
ATOM 2447 C CA . GLN B 1 32 ? 1.909 -28.375 1.941 1 84.38 32 GLN B CA 1
ATOM 2448 C C . GLN B 1 32 ? 2.629 -28.297 0.597 1 84.38 32 GLN B C 1
ATOM 2450 O O . GLN B 1 32 ? 3.508 -27.453 0.405 1 84.38 32 GLN B O 1
ATOM 2455 N N . ALA B 1 33 ? 2.242 -29.188 -0.266 1 87.81 33 ALA B N 1
ATOM 2456 C CA . ALA B 1 33 ? 2.891 -29.234 -1.574 1 87.81 33 ALA B CA 1
ATOM 2457 C C . ALA B 1 33 ? 2.697 -27.922 -2.332 1 87.81 33 ALA B C 1
ATOM 2459 O O . ALA B 1 33 ? 3.57 -27.5 -3.1 1 87.81 33 ALA B O 1
ATOM 2460 N N . THR B 1 34 ? 1.551 -27.281 -2.113 1 81.38 34 THR B N 1
ATOM 2461 C CA . THR B 1 34 ? 1.296 -26 -2.781 1 81.38 34 THR B CA 1
ATOM 2462 C C . THR B 1 34 ? 2.277 -24.938 -2.305 1 81.38 34 THR B C 1
ATOM 2464 O O . THR B 1 34 ? 2.492 -23.938 -2.99 1 81.38 34 THR B O 1
ATOM 2467 N N . ARG B 1 35 ? 2.955 -25.172 -1.235 1 77.31 35 ARG B N 1
ATOM 2468 C CA . ARG B 1 35 ? 3.842 -24.188 -0.635 1 77.31 35 ARG B CA 1
ATOM 2469 C C . ARG B 1 35 ? 5.297 -24.469 -0.982 1 77.31 35 ARG B C 1
ATOM 2471 O O . ARG B 1 35 ? 6.176 -23.641 -0.718 1 77.31 35 ARG B O 1
ATOM 2478 N N . PHE B 1 36 ? 5.523 -25.578 -1.554 1 84.31 36 PHE B N 1
ATOM 2479 C CA . PHE B 1 36 ? 6.891 -25.984 -1.873 1 84.31 36 PHE B CA 1
ATOM 2480 C C . PHE B 1 36 ? 7.41 -25.203 -3.078 1 84.31 36 PHE B C 1
ATOM 2482 O O . PHE B 1 36 ? 6.672 -24.953 -4.035 1 84.31 36 PHE B O 1
ATOM 2489 N N . SER B 1 37 ? 8.656 -24.797 -2.934 1 81.56 37 SER B N 1
ATOM 2490 C CA . SER B 1 37 ? 9.398 -24.5 -4.156 1 81.56 37 SER B CA 1
ATOM 2491 C C . SER B 1 37 ? 9.703 -25.781 -4.934 1 81.56 37 SER B C 1
ATOM 2493 O O . SER B 1 37 ? 9.516 -26.891 -4.418 1 81.56 37 SER B O 1
ATOM 2495 N N . ILE B 1 38 ? 10.133 -25.578 -6.133 1 87.94 38 ILE B N 1
ATOM 2496 C CA . ILE B 1 38 ? 10.477 -26.75 -6.926 1 87.94 38 ILE B CA 1
ATOM 2497 C C . ILE B 1 38 ? 11.633 -27.5 -6.258 1 87.94 38 ILE B C 1
ATOM 2499 O O . ILE B 1 38 ? 11.664 -28.734 -6.258 1 87.94 38 ILE B O 1
ATOM 2503 N N . ALA B 1 39 ? 12.562 -26.781 -5.625 1 86.56 39 ALA B N 1
ATOM 2504 C CA . ALA B 1 39 ? 13.695 -27.375 -4.926 1 86.56 39 ALA B CA 1
ATOM 2505 C C . ALA B 1 39 ? 13.227 -28.156 -3.695 1 86.56 39 ALA B C 1
ATOM 2507 O O . ALA B 1 39 ? 13.695 -29.266 -3.439 1 86.56 39 ALA B O 1
ATOM 2508 N N . ALA B 1 40 ? 12.289 -27.547 -2.996 1 88.56 40 ALA B N 1
ATOM 2509 C CA . ALA B 1 40 ? 11.789 -28.188 -1.78 1 88.56 40 ALA B CA 1
ATOM 2510 C C . ALA B 1 40 ? 11 -29.453 -2.105 1 88.56 40 ALA B C 1
ATOM 2512 O O . ALA B 1 40 ? 11.117 -30.453 -1.4 1 88.56 40 ALA B O 1
ATOM 2513 N N . LEU B 1 41 ? 10.234 -29.359 -3.156 1 93.38 41 LEU B N 1
ATOM 2514 C CA . LEU B 1 41 ? 9.492 -30.547 -3.566 1 93.38 41 LEU B CA 1
ATOM 2515 C C . LEU B 1 41 ? 10.438 -31.656 -4.027 1 93.38 41 LEU B C 1
ATOM 2517 O O . LEU B 1 41 ? 10.25 -32.812 -3.691 1 93.38 41 LEU B O 1
ATOM 2521 N N . ALA B 1 42 ? 11.461 -31.25 -4.812 1 95.25 42 ALA B N 1
ATOM 2522 C CA . ALA B 1 42 ? 12.469 -32.188 -5.266 1 95.25 42 ALA B CA 1
ATOM 2523 C C . ALA B 1 42 ? 13.164 -32.875 -4.086 1 95.25 42 ALA B C 1
ATOM 2525 O O . ALA B 1 42 ? 13.352 -34.094 -4.07 1 95.25 42 ALA B O 1
ATOM 2526 N N . GLN B 1 43 ? 13.461 -32.094 -3.121 1 94.5 43 GLN B N 1
ATOM 2527 C CA . GLN B 1 43 ? 14.133 -32.594 -1.932 1 94.5 43 GLN B CA 1
ATOM 2528 C C . GLN B 1 43 ? 13.227 -33.531 -1.148 1 94.5 43 GLN B C 1
ATOM 2530 O O . GLN B 1 43 ? 13.648 -34.625 -0.737 1 94.5 43 GLN B O 1
ATOM 2535 N N . ALA B 1 44 ? 12.031 -33.125 -0.98 1 95.19 44 ALA B N 1
ATOM 2536 C CA . ALA B 1 44 ? 11.07 -33.938 -0.235 1 95.19 44 ALA B CA 1
ATOM 2537 C C . ALA B 1 44 ? 10.828 -35.281 -0.926 1 95.19 44 ALA B C 1
ATOM 2539 O O . ALA B 1 44 ? 10.609 -36.312 -0.263 1 95.19 44 ALA B O 1
ATOM 2540 N N . ALA B 1 45 ? 10.859 -35.25 -2.197 1 97 45 ALA B N 1
ATOM 2541 C CA . ALA B 1 45 ? 10.602 -36.469 -2.988 1 97 45 ALA B CA 1
ATOM 2542 C C . ALA B 1 45 ? 11.898 -37.219 -3.262 1 97 45 ALA B C 1
ATOM 2544 O O . ALA B 1 45 ? 11.867 -38.312 -3.838 1 97 45 ALA B O 1
ATOM 2545 N N . ALA B 1 46 ? 13.016 -36.688 -2.906 1 96.75 46 ALA B N 1
ATOM 2546 C CA . ALA B 1 46 ? 14.328 -37.281 -3.137 1 96.75 46 ALA B CA 1
ATOM 2547 C C . ALA B 1 46 ? 14.578 -37.5 -4.625 1 96.75 46 ALA B C 1
ATOM 2549 O O . ALA B 1 46 ? 14.969 -38.594 -5.043 1 96.75 46 ALA B O 1
ATOM 2550 N N . VAL B 1 47 ? 14.289 -36.5 -5.383 1 96.88 47 VAL B N 1
ATOM 2551 C CA . VAL B 1 47 ? 14.555 -36.5 -6.82 1 96.88 47 VAL B CA 1
ATOM 2552 C C . VAL B 1 47 ? 15.211 -35.188 -7.23 1 96.88 47 VAL B C 1
ATOM 2554 O O . VAL B 1 47 ? 15.422 -34.312 -6.391 1 96.88 47 VAL B O 1
ATOM 2557 N N . SER B 1 48 ? 15.609 -35.125 -8.516 1 93.31 48 SER B N 1
ATOM 2558 C CA . SER B 1 48 ? 16.172 -33.875 -9.055 1 93.31 48 SER B CA 1
ATOM 2559 C C . SER B 1 48 ? 15.07 -32.906 -9.5 1 93.31 48 SER B C 1
ATOM 2561 O O . SER B 1 48 ? 13.93 -33.344 -9.719 1 93.31 48 SER B O 1
ATOM 2563 N N . GLU B 1 49 ? 15.398 -31.625 -9.57 1 92.5 49 GLU B N 1
ATOM 2564 C CA . GLU B 1 49 ? 14.453 -30.625 -10.055 1 92.5 49 GLU B CA 1
ATOM 2565 C C . GLU B 1 49 ? 13.992 -30.938 -11.469 1 92.5 49 GLU B C 1
ATOM 2567 O O . GLU B 1 49 ? 12.805 -30.812 -11.781 1 92.5 49 GLU B O 1
ATOM 2572 N N . PRO B 1 50 ? 14.875 -31.484 -12.367 1 91.81 50 PRO B N 1
ATOM 2573 C CA . PRO B 1 50 ? 14.422 -31.875 -13.695 1 91.81 50 PRO B CA 1
ATOM 2574 C C . PRO B 1 50 ? 13.367 -33 -13.656 1 91.81 50 PRO B C 1
ATOM 2576 O O . PRO B 1 50 ? 12.453 -33 -14.477 1 91.81 50 PRO B O 1
ATOM 2579 N N . THR B 1 51 ? 13.508 -33.812 -12.711 1 93.75 51 THR B N 1
ATOM 2580 C CA . THR B 1 51 ? 12.539 -34.906 -12.547 1 93.75 51 THR B CA 1
ATOM 2581 C C . THR B 1 51 ? 11.156 -34.344 -12.203 1 93.75 51 THR B C 1
ATOM 2583 O O . THR B 1 51 ? 10.141 -34.812 -12.703 1 93.75 51 THR B O 1
ATOM 2586 N N . VAL B 1 52 ? 11.133 -33.312 -11.367 1 95.19 52 VAL B N 1
ATOM 2587 C CA . VAL B 1 52 ? 9.875 -32.656 -11.023 1 95.19 52 VAL B CA 1
ATOM 2588 C C . VAL B 1 52 ? 9.273 -32.031 -12.273 1 95.19 52 VAL B C 1
ATOM 2590 O O . VAL B 1 52 ? 8.062 -32.125 -12.508 1 95.19 52 VAL B O 1
ATOM 2593 N N . ASN B 1 53 ? 10.07 -31.438 -13.062 1 92.19 53 ASN B N 1
ATOM 2594 C CA . ASN B 1 53 ? 9.594 -30.812 -14.297 1 92.19 53 ASN B CA 1
ATOM 2595 C C . ASN B 1 53 ? 9.055 -31.859 -15.266 1 92.19 53 ASN B C 1
ATOM 2597 O O . ASN B 1 53 ? 8.062 -31.609 -15.961 1 92.19 53 ASN B O 1
ATOM 2601 N N . ARG B 1 54 ? 9.727 -32.969 -15.352 1 92.69 54 ARG B N 1
ATOM 2602 C CA . ARG B 1 54 ? 9.242 -34.062 -16.188 1 92.69 54 ARG B CA 1
ATOM 2603 C C . ARG B 1 54 ? 7.891 -34.562 -15.695 1 92.69 54 ARG B C 1
ATOM 2605 O O . ARG B 1 54 ? 7.008 -34.875 -16.5 1 92.69 54 ARG B O 1
ATOM 2612 N N . PHE B 1 55 ? 7.809 -34.656 -14.406 1 95.69 55 PHE B N 1
ATOM 2613 C CA . PHE B 1 55 ? 6.539 -35.031 -13.789 1 95.69 55 PHE B CA 1
ATOM 2614 C C . PHE B 1 55 ? 5.43 -34.094 -14.227 1 95.69 55 PHE B C 1
ATOM 2616 O O . PHE B 1 55 ? 4.344 -34.531 -14.609 1 95.69 55 PHE B O 1
ATOM 2623 N N . CYS B 1 56 ? 5.703 -32.781 -14.141 1 94.12 56 CYS B N 1
ATOM 2624 C CA . CYS B 1 56 ? 4.73 -31.781 -14.57 1 94.12 56 CYS B CA 1
ATOM 2625 C C . CYS B 1 56 ? 4.297 -32.031 -16.016 1 94.12 56 CYS B C 1
ATOM 2627 O O . CYS B 1 56 ? 3.104 -32.062 -16.312 1 94.12 56 CYS B O 1
ATOM 2629 N N . ARG B 1 57 ? 5.176 -32.312 -16.875 1 91.88 57 ARG B N 1
ATOM 2630 C CA . ARG B 1 57 ? 4.898 -32.531 -18.297 1 91.88 57 ARG B CA 1
ATOM 2631 C C . ARG B 1 57 ? 4.074 -33.781 -18.516 1 91.88 57 ARG B C 1
ATOM 2633 O O . ARG B 1 57 ? 3.23 -33.844 -19.422 1 91.88 57 ARG B O 1
ATOM 2640 N N . SER B 1 58 ? 4.359 -34.719 -17.766 1 93.44 58 SER B N 1
ATOM 2641 C CA . SER B 1 58 ? 3.639 -36 -17.891 1 93.44 58 SER B CA 1
ATOM 2642 C C . SER B 1 58 ? 2.154 -35.812 -17.594 1 93.44 58 SER B C 1
ATOM 2644 O O . SER B 1 58 ? 1.326 -36.625 -18.016 1 93.44 58 SER B O 1
ATOM 2646 N N . PHE B 1 59 ? 1.873 -34.812 -16.906 1 93.56 59 PHE B N 1
ATOM 2647 C CA . PHE B 1 59 ? 0.474 -34.531 -16.609 1 93.56 59 PHE B CA 1
ATOM 2648 C C . PHE B 1 59 ? -0.035 -33.375 -17.453 1 93.56 59 PHE B C 1
ATOM 2650 O O . PHE B 1 59 ? -1.039 -32.75 -17.109 1 93.56 59 PHE B O 1
ATOM 2657 N N . GLY B 1 60 ? 0.737 -33 -18.453 1 90.81 60 GLY B N 1
ATOM 2658 C CA . GLY B 1 60 ? 0.285 -32.062 -19.438 1 90.81 60 GLY B CA 1
ATOM 2659 C C . GLY B 1 60 ? 0.552 -30.609 -19.047 1 90.81 60 GLY B C 1
ATOM 2660 O O . GLY B 1 60 ? -0.014 -29.688 -19.625 1 90.81 60 GLY B O 1
ATOM 2661 N N . MET B 1 61 ? 1.396 -30.422 -18.047 1 89.06 61 MET B N 1
ATOM 2662 C CA . MET B 1 61 ? 1.676 -29.078 -17.578 1 89.06 61 MET B CA 1
ATOM 2663 C C . MET B 1 61 ? 2.998 -28.562 -18.141 1 89.06 61 MET B C 1
ATOM 2665 O O . MET B 1 61 ? 3.916 -29.344 -18.375 1 89.06 61 MET B O 1
ATOM 2669 N N . SER B 1 62 ? 3.059 -27.281 -18.328 1 83.12 62 SER B N 1
ATOM 2670 C CA . SER B 1 62 ? 4.246 -26.688 -18.922 1 83.12 62 SER B CA 1
ATOM 2671 C C . SER B 1 62 ? 5.395 -26.625 -17.906 1 83.12 62 SER B C 1
ATOM 2673 O O . SER B 1 62 ? 6.559 -26.516 -18.297 1 83.12 62 SER B O 1
ATOM 2675 N N . GLY B 1 63 ? 5.07 -26.688 -16.688 1 85.69 63 GLY B N 1
ATOM 2676 C CA . GLY B 1 63 ? 6.098 -26.625 -15.656 1 85.69 63 GLY B CA 1
ATOM 2677 C C . GLY B 1 63 ? 5.535 -26.547 -14.25 1 85.69 63 GLY B C 1
ATOM 2678 O O . GLY B 1 63 ? 4.336 -26.75 -14.047 1 85.69 63 GLY B O 1
ATOM 2679 N N . TYR B 1 64 ? 6.457 -26.266 -13.328 1 89.56 64 TYR B N 1
ATOM 2680 C CA . TYR B 1 64 ? 6.133 -26.344 -11.906 1 89.56 64 TYR B CA 1
ATOM 2681 C C . TYR B 1 64 ? 5.129 -25.266 -11.516 1 89.56 64 TYR B C 1
ATOM 2683 O O . TYR B 1 64 ? 4.215 -25.516 -10.727 1 89.56 64 TYR B O 1
ATOM 2691 N N . PRO B 1 65 ? 5.258 -24.062 -12.125 1 84 65 PRO B N 1
ATOM 2692 C CA . PRO B 1 65 ? 4.254 -23.062 -11.766 1 84 65 PRO B CA 1
ATOM 2693 C C . PRO B 1 65 ? 2.832 -23.516 -12.117 1 84 65 PRO B C 1
ATOM 2695 O O . PRO B 1 65 ? 1.902 -23.281 -11.336 1 84 65 PRO B O 1
ATOM 2698 N N . GLU B 1 66 ? 2.674 -24.094 -13.203 1 84.94 66 GLU B N 1
ATOM 2699 C CA . GLU B 1 66 ? 1.357 -24.594 -13.594 1 84.94 66 GLU B CA 1
ATOM 2700 C C . GLU B 1 66 ? 0.903 -25.734 -12.672 1 84.94 66 GLU B C 1
ATOM 2702 O O . GLU B 1 66 ? -0.283 -25.844 -12.359 1 84.94 66 GLU B O 1
ATOM 2707 N N . LEU B 1 67 ? 1.823 -26.594 -12.297 1 89.19 67 LEU B N 1
ATOM 2708 C CA . LEU B 1 67 ? 1.486 -27.641 -11.336 1 89.19 67 LEU B CA 1
ATOM 2709 C C . LEU B 1 67 ? 0.919 -27.047 -10.055 1 89.19 67 LEU B C 1
ATOM 2711 O O . LEU B 1 67 ? -0.093 -27.516 -9.539 1 89.19 67 LEU B O 1
ATOM 2715 N N . LYS B 1 68 ? 1.535 -26 -9.609 1 86.88 68 LYS B N 1
ATOM 2716 C CA . LYS B 1 68 ? 1.103 -25.375 -8.367 1 86.88 68 LYS B CA 1
ATOM 2717 C C . LYS B 1 68 ? -0.307 -24.797 -8.508 1 86.88 68 LYS B C 1
ATOM 2719 O O . LYS B 1 68 ? -1.133 -24.953 -7.605 1 86.88 68 LYS B O 1
ATOM 2724 N N . ILE B 1 69 ? -0.518 -24.203 -9.578 1 84.31 69 ILE B N 1
ATOM 2725 C CA . ILE B 1 69 ? -1.823 -23.594 -9.836 1 84.31 69 ILE B CA 1
ATOM 2726 C C . ILE B 1 69 ? -2.893 -24.688 -9.867 1 84.31 69 ILE B C 1
ATOM 2728 O O . ILE B 1 69 ? -3.938 -24.562 -9.227 1 84.31 69 ILE B O 1
ATOM 2732 N N . GLN B 1 70 ? -2.613 -25.75 -10.578 1 85.25 70 GLN B N 1
ATOM 2733 C CA . GLN B 1 70 ? -3.574 -26.844 -10.695 1 85.25 70 GLN B CA 1
ATOM 2734 C C . GLN B 1 70 ? -3.789 -27.531 -9.352 1 85.25 70 GLN B C 1
ATOM 2736 O O . GLN B 1 70 ? -4.902 -27.953 -9.039 1 85.25 70 GLN B O 1
ATOM 2741 N N . LEU B 1 71 ? -2.723 -27.609 -8.648 1 87.44 71 LEU B N 1
ATOM 2742 C CA . LEU B 1 71 ? -2.818 -28.234 -7.328 1 87.44 71 LEU B CA 1
ATOM 2743 C C . LEU B 1 71 ? -3.682 -27.391 -6.398 1 87.44 71 LEU B C 1
ATOM 2745 O O . LEU B 1 71 ? -4.516 -27.922 -5.664 1 87.44 71 LEU B O 1
ATOM 2749 N N . ALA B 1 72 ? -3.447 -26.125 -6.434 1 80.81 72 ALA B N 1
ATOM 2750 C CA . ALA B 1 72 ? -4.246 -25.219 -5.617 1 80.81 72 ALA B CA 1
ATOM 2751 C C . ALA B 1 72 ? -5.727 -25.312 -5.973 1 80.81 72 ALA B C 1
ATOM 2753 O O . ALA B 1 72 ? -6.586 -25.297 -5.09 1 80.81 72 ALA B O 1
ATOM 2754 N N . GLN B 1 73 ? -5.941 -25.375 -7.188 1 78.69 73 GLN B N 1
ATOM 2755 C CA . GLN B 1 73 ? -7.309 -25.516 -7.668 1 78.69 73 GLN B CA 1
ATOM 2756 C C . GLN B 1 73 ? -7.953 -26.797 -7.145 1 78.69 73 GLN B C 1
ATOM 2758 O O . GLN B 1 73 ? -9.141 -26.812 -6.82 1 78.69 73 GLN B O 1
ATOM 2763 N N . SER B 1 74 ? -7.172 -27.766 -7.156 1 80.88 74 SER B N 1
ATOM 2764 C CA . SER B 1 74 ? -7.672 -29.062 -6.742 1 80.88 74 SER B CA 1
ATOM 2765 C C . SER B 1 74 ? -8.047 -29.078 -5.266 1 80.88 74 SER B C 1
ATOM 2767 O O . SER B 1 74 ? -8.922 -29.828 -4.844 1 80.88 74 SER B O 1
ATOM 2769 N N . LEU B 1 75 ? -7.414 -28.297 -4.555 1 74.88 75 LEU B N 1
ATOM 2770 C CA . LEU B 1 75 ? -7.672 -28.234 -3.121 1 74.88 75 LEU B CA 1
ATOM 2771 C C . LEU B 1 75 ? -8.953 -27.469 -2.83 1 74.88 75 LEU B C 1
ATOM 2773 O O . LEU B 1 75 ? -9.539 -27.594 -1.754 1 74.88 75 LEU B O 1
ATOM 2777 N N . ALA B 1 76 ? -9.695 -27.094 -3.814 1 58.66 76 ALA B N 1
ATOM 2778 C CA . ALA B 1 76 ? -11.023 -26.484 -3.793 1 58.66 76 ALA B CA 1
ATOM 2779 C C . ALA B 1 76 ? -11.211 -25.609 -2.564 1 58.66 76 ALA B C 1
ATOM 2781 O O . ALA B 1 76 ? -12.266 -25.641 -1.924 1 58.66 76 ALA B O 1
ATOM 2782 N N . SER B 1 77 ? -10.148 -25.078 -2.123 1 59.78 77 SER B N 1
ATOM 2783 C CA . SER B 1 77 ? -10.547 -24.25 -0.982 1 59.78 77 SER B CA 1
ATOM 2784 C C . SER B 1 77 ? -11.062 -22.891 -1.434 1 59.78 77 SER B C 1
ATOM 2786 O O . SER B 1 77 ? -10.672 -22.391 -2.494 1 59.78 77 SER B O 1
ATOM 2788 N N . GLY B 1 78 ? -12.344 -22.594 -1.026 1 56.91 78 GLY B N 1
ATOM 2789 C CA . GLY B 1 78 ? -13 -21.344 -1.372 1 56.91 78 GLY B CA 1
ATOM 2790 C C . GLY B 1 78 ? -12.047 -20.172 -1.455 1 56.91 78 GLY B C 1
ATOM 2791 O O . GLY B 1 78 ? -12.312 -19.188 -2.168 1 56.91 78 GLY B O 1
ATOM 2792 N N . ALA B 1 79 ? -10.961 -20.281 -0.906 1 64.31 79 ALA B N 1
ATOM 2793 C CA . ALA B 1 79 ? -10.031 -19.156 -0.885 1 64.31 79 ALA B CA 1
ATOM 2794 C C . ALA B 1 79 ? -8.875 -19.391 -1.85 1 64.31 79 ALA B C 1
ATOM 2796 O O . ALA B 1 79 ? -7.887 -18.641 -1.829 1 64.31 79 ALA B O 1
ATOM 2797 N N . ALA B 1 80 ? -9.273 -20.281 -2.748 1 68.81 80 ALA B N 1
ATOM 2798 C CA . ALA B 1 80 ? -8.211 -20.578 -3.713 1 68.81 80 ALA B CA 1
ATOM 2799 C C . ALA B 1 80 ? -7.91 -19.344 -4.57 1 68.81 80 ALA B C 1
ATOM 2801 O O . ALA B 1 80 ? -8.82 -18.609 -4.945 1 68.81 80 ALA B O 1
ATOM 2802 N N . PHE B 1 81 ? -6.637 -18.953 -4.625 1 75.19 81 PHE B N 1
ATOM 2803 C CA . PHE B 1 81 ? -6.098 -17.938 -5.523 1 75.19 81 PHE B CA 1
ATOM 2804 C C . PHE B 1 81 ? -6.211 -16.547 -4.898 1 75.19 81 PHE B C 1
ATOM 2806 O O . PHE B 1 81 ? -5.871 -15.547 -5.535 1 75.19 81 PHE B O 1
ATOM 2813 N N . VAL B 1 82 ? -6.805 -16.516 -3.723 1 79 82 VAL B N 1
ATOM 2814 C CA . VAL B 1 82 ? -6.859 -15.211 -3.062 1 79 82 VAL B CA 1
ATOM 2815 C C . VAL B 1 82 ? -5.797 -15.148 -1.968 1 79 82 VAL B C 1
ATOM 2817 O O . VAL B 1 82 ? -4.828 -14.391 -2.078 1 79 82 VAL B O 1
ATOM 2820 N N . THR B 1 83 ? -6.051 -15.992 -0.973 1 80.88 83 THR B N 1
ATOM 2821 C CA . THR B 1 83 ? -5.055 -16.016 0.092 1 80.88 83 THR B CA 1
ATOM 2822 C C . THR B 1 83 ? -5.035 -17.375 0.788 1 80.88 83 THR B C 1
ATOM 2824 O O . THR B 1 83 ? -6.078 -18.016 0.928 1 80.88 83 THR B O 1
ATOM 2827 N N . GLN B 1 84 ? -3.814 -17.719 1.19 1 76.25 84 GLN B N 1
ATOM 2828 C CA . GLN B 1 84 ? -3.629 -18.969 1.922 1 76.25 84 GLN B CA 1
ATOM 2829 C C . GLN B 1 84 ? -4.125 -18.844 3.359 1 76.25 84 GLN B C 1
ATOM 2831 O O . GLN B 1 84 ? -4.383 -19.844 4.023 1 76.25 84 GLN B O 1
ATOM 2836 N N . ALA B 1 85 ? -4.398 -17.656 3.752 1 79.44 85 ALA B N 1
ATOM 2837 C CA . ALA B 1 85 ? -4.629 -17.391 5.168 1 79.44 85 ALA B CA 1
ATOM 2838 C C . ALA B 1 85 ? -6.078 -17.656 5.555 1 79.44 85 ALA B C 1
ATOM 2840 O O . ALA B 1 85 ? -6.402 -17.766 6.738 1 79.44 85 ALA B O 1
ATOM 2841 N N . VAL B 1 86 ? -6.914 -17.797 4.539 1 86.94 86 VAL B N 1
ATOM 2842 C CA . VAL B 1 86 ? -8.328 -17.844 4.879 1 86.94 86 VAL B CA 1
ATOM 2843 C C . VAL B 1 86 ? -8.93 -19.172 4.426 1 86.94 86 VAL B C 1
ATOM 2845 O O . VAL B 1 86 ? -8.469 -19.766 3.451 1 86.94 86 VAL B O 1
ATOM 2848 N N . ALA B 1 87 ? -9.938 -19.578 5.184 1 84.31 87 ALA B N 1
ATOM 2849 C CA . ALA B 1 87 ? -10.695 -20.797 4.852 1 84.31 87 ALA B CA 1
ATOM 2850 C C . ALA B 1 87 ? -11.984 -20.453 4.113 1 84.31 87 ALA B C 1
ATOM 2852 O O . ALA B 1 87 ? -12.484 -19.328 4.219 1 84.31 87 ALA B O 1
ATOM 2853 N N . GLU B 1 88 ? -12.492 -21.375 3.467 1 82.94 88 GLU B N 1
ATOM 2854 C CA . GLU B 1 88 ? -13.68 -21.188 2.635 1 82.94 88 GLU B CA 1
ATOM 2855 C C . GLU B 1 88 ? -14.891 -20.781 3.477 1 82.94 88 GLU B C 1
ATOM 2857 O O . GLU B 1 88 ? -15.742 -20.016 3.021 1 82.94 88 GLU B O 1
ATOM 2862 N N . ASP B 1 89 ? -14.922 -21.25 4.695 1 87.69 89 ASP B N 1
ATOM 2863 C CA . ASP B 1 89 ? -16.109 -21.031 5.512 1 87.69 89 ASP B CA 1
ATOM 2864 C C . ASP B 1 89 ? -15.914 -19.891 6.492 1 87.69 89 ASP B C 1
ATOM 2866 O O . ASP B 1 89 ? -16.75 -19.641 7.355 1 87.69 89 ASP B O 1
ATOM 2870 N N . ASP B 1 90 ? -14.836 -19.219 6.289 1 92.06 90 ASP B N 1
ATOM 2871 C CA . ASP B 1 90 ? -14.578 -18.094 7.184 1 92.06 90 ASP B CA 1
ATOM 2872 C C . ASP B 1 90 ? -15.625 -17 6.996 1 92.06 90 ASP B C 1
ATOM 2874 O O . ASP B 1 90 ? -15.938 -16.609 5.867 1 92.06 90 ASP B O 1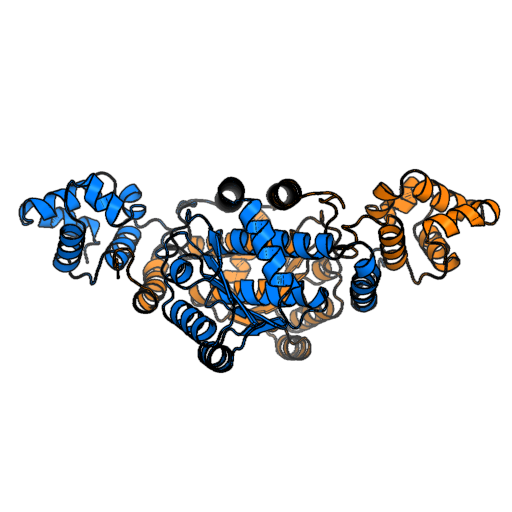
ATOM 2878 N N . GLY B 1 91 ? -16.188 -16.547 8.133 1 94.81 91 GLY B N 1
ATOM 2879 C CA . GLY B 1 91 ? -17.047 -15.375 8.109 1 94.81 91 GLY B CA 1
ATOM 2880 C C . GLY B 1 91 ? -16.25 -14.07 8.172 1 94.81 91 GLY B C 1
ATOM 2881 O O . GLY B 1 91 ? -15.023 -14.086 8.242 1 94.81 91 GLY B O 1
ATOM 2882 N N . PRO B 1 92 ? -16.938 -12.969 8.18 1 96.69 92 PRO B N 1
ATOM 2883 C CA . PRO B 1 92 ? -16.297 -11.656 8.125 1 96.69 92 PRO B CA 1
ATOM 2884 C C . PRO B 1 92 ? -15.32 -11.438 9.281 1 96.69 92 PRO B C 1
ATOM 2886 O O . PRO B 1 92 ? -14.234 -10.875 9.078 1 96.69 92 PRO B O 1
ATOM 2889 N N . GLU B 1 93 ? -15.68 -11.875 10.422 1 97.38 93 GLU B N 1
ATOM 2890 C CA . GLU B 1 93 ? -14.789 -11.711 11.57 1 97.38 93 GLU B CA 1
ATOM 2891 C C . GLU B 1 93 ? -13.508 -12.516 11.391 1 97.38 93 GLU B C 1
ATOM 2893 O O . GLU B 1 93 ? -12.406 -12.008 11.625 1 97.38 93 GLU B O 1
ATOM 2898 N N . ALA B 1 94 ? -13.672 -13.695 10.938 1 96.25 94 ALA B N 1
ATOM 2899 C CA . ALA B 1 94 ? -12.539 -14.609 10.82 1 96.25 94 ALA B CA 1
ATOM 2900 C C . ALA B 1 94 ? -11.586 -14.164 9.711 1 96.25 94 ALA B C 1
ATOM 2902 O O . ALA B 1 94 ? -10.375 -14.078 9.922 1 96.25 94 ALA B O 1
ATOM 2903 N N . TYR B 1 95 ? -12.125 -13.898 8.523 1 95.88 95 TYR B N 1
ATOM 2904 C CA . TYR B 1 95 ? -11.195 -13.562 7.449 1 95.88 95 TYR B CA 1
ATOM 2905 C C . TYR B 1 95 ? -10.594 -12.18 7.656 1 95.88 95 TYR B C 1
ATOM 2907 O O . TYR B 1 95 ? -9.469 -11.914 7.223 1 95.88 95 TYR B O 1
ATOM 2915 N N . THR B 1 96 ? -11.312 -11.242 8.352 1 97.75 96 THR B N 1
ATOM 2916 C CA . THR B 1 96 ? -10.711 -9.961 8.703 1 97.75 96 THR B CA 1
ATOM 2917 C C . THR B 1 96 ? -9.516 -10.164 9.633 1 97.75 96 THR B C 1
ATOM 2919 O O . THR B 1 96 ? -8.422 -9.656 9.367 1 97.75 96 THR B O 1
ATOM 2922 N N . ARG B 1 97 ? -9.703 -10.938 10.617 1 97.25 97 ARG B N 1
ATOM 2923 C CA . ARG B 1 97 ? -8.648 -11.227 11.578 1 97.25 97 ARG B CA 1
ATOM 2924 C C . ARG B 1 97 ? -7.449 -11.883 10.898 1 97.25 97 ARG B C 1
ATOM 2926 O O . ARG B 1 97 ? -6.305 -11.492 11.125 1 97.25 97 ARG B O 1
ATOM 2933 N N . LYS B 1 98 ? -7.676 -12.82 10.07 1 95.19 98 LYS B N 1
ATOM 2934 C CA . LYS B 1 98 ? -6.613 -13.594 9.43 1 95.19 98 LYS B CA 1
ATOM 2935 C C . LYS B 1 98 ? -5.812 -12.727 8.461 1 95.19 98 LYS B C 1
ATOM 2937 O O . LYS B 1 98 ? -4.59 -12.844 8.375 1 95.19 98 LYS B O 1
ATOM 2942 N N . ILE B 1 99 ? -6.508 -11.852 7.719 1 96.62 99 ILE B N 1
ATOM 2943 C CA . ILE B 1 99 ? -5.832 -10.969 6.773 1 96.62 99 ILE B CA 1
ATOM 2944 C C . ILE B 1 99 ? -4.93 -10 7.535 1 96.62 99 ILE B C 1
ATOM 2946 O O . ILE B 1 99 ? -3.766 -9.812 7.176 1 96.62 99 ILE B O 1
ATOM 2950 N N . PHE B 1 100 ? -5.461 -9.406 8.602 1 97.62 100 PHE B N 1
ATOM 2951 C CA . PHE B 1 100 ? -4.656 -8.484 9.391 1 97.62 100 PHE B CA 1
ATOM 2952 C C . PHE B 1 100 ? -3.488 -9.211 10.047 1 97.62 100 PHE B C 1
ATOM 2954 O O . PHE B 1 100 ? -2.357 -8.719 10.031 1 97.62 100 PHE B O 1
ATOM 2961 N N . SER B 1 101 ? -3.744 -10.383 10.602 1 96.62 101 SER B N 1
ATOM 2962 C CA . SER B 1 101 ? -2.691 -11.148 11.266 1 96.62 101 SER B CA 1
ATOM 2963 C C . SER B 1 101 ? -1.604 -11.562 10.281 1 96.62 101 SER B C 1
ATOM 2965 O O . SER B 1 101 ? -0.415 -11.492 10.594 1 96.62 101 SER B O 1
ATOM 2967 N N . ASN B 1 102 ? -2.055 -12.008 9.141 1 94.5 102 ASN B N 1
ATOM 2968 C CA . ASN B 1 102 ? -1.103 -12.391 8.102 1 94.5 102 ASN B CA 1
ATOM 2969 C C . ASN B 1 102 ? -0.252 -11.195 7.66 1 94.5 102 ASN B C 1
ATOM 2971 O O . ASN B 1 102 ? 0.946 -11.344 7.414 1 94.5 102 ASN B O 1
ATOM 2975 N N . THR B 1 103 ? -0.853 -10.039 7.488 1 97.06 103 THR B N 1
ATOM 2976 C CA . THR B 1 103 ? -0.146 -8.82 7.109 1 97.06 103 THR B CA 1
ATOM 2977 C C . THR B 1 103 ? 0.884 -8.438 8.172 1 97.06 103 THR B C 1
ATOM 2979 O O . THR B 1 103 ? 2.041 -8.164 7.848 1 97.06 103 THR B O 1
ATOM 2982 N N . ILE B 1 104 ? 0.48 -8.516 9.422 1 97.06 104 ILE B N 1
ATOM 2983 C CA . ILE B 1 104 ? 1.356 -8.18 10.539 1 97.06 104 ILE B CA 1
ATOM 2984 C C . ILE B 1 104 ? 2.527 -9.156 10.594 1 97.06 104 ILE B C 1
ATOM 2986 O O . ILE B 1 104 ? 3.68 -8.75 10.75 1 97.06 104 ILE B O 1
ATOM 2990 N N . ALA B 1 105 ? 2.277 -10.414 10.398 1 95.25 105 ALA B N 1
ATOM 2991 C CA . ALA B 1 105 ? 3.322 -11.438 10.406 1 95.25 105 ALA B CA 1
ATOM 2992 C C . ALA B 1 105 ? 4.32 -11.211 9.273 1 95.25 105 ALA B C 1
ATOM 2994 O O . ALA B 1 105 ? 5.527 -11.383 9.461 1 95.25 105 ALA B O 1
ATOM 2995 N N . SER B 1 106 ? 3.807 -10.852 8.141 1 95.06 106 SER B N 1
ATOM 2996 C CA . SER B 1 106 ? 4.664 -10.594 6.988 1 95.06 106 SER B CA 1
ATOM 2997 C C . SER B 1 106 ? 5.578 -9.398 7.238 1 95.06 106 SER B C 1
ATOM 2999 O O . SER B 1 106 ? 6.754 -9.422 6.863 1 95.06 106 SER B O 1
ATOM 3001 N N . LEU B 1 107 ? 5.023 -8.367 7.852 1 97.44 107 LEU B N 1
ATOM 3002 C CA . LEU B 1 107 ? 5.82 -7.195 8.203 1 97.44 107 LEU B CA 1
ATOM 3003 C C . LEU B 1 107 ? 6.914 -7.566 9.203 1 97.44 107 LEU B C 1
ATOM 3005 O O . LEU B 1 107 ? 8.062 -7.129 9.062 1 97.44 107 LEU B O 1
ATOM 3009 N N . ASP B 1 108 ? 6.566 -8.367 10.164 1 95.62 108 ASP B N 1
ATOM 3010 C CA . ASP B 1 108 ? 7.531 -8.805 11.172 1 95.62 108 ASP B CA 1
ATOM 3011 C C . ASP B 1 108 ? 8.664 -9.602 10.531 1 95.62 108 ASP B C 1
ATOM 3013 O O . ASP B 1 108 ? 9.836 -9.391 10.844 1 95.62 108 ASP B O 1
ATOM 3017 N N . SER B 1 109 ? 8.336 -10.5 9.641 1 94.06 109 SER B N 1
ATOM 3018 C CA . SER B 1 109 ? 9.328 -11.312 8.938 1 94.06 109 SER B CA 1
ATOM 3019 C C . SER B 1 109 ? 10.258 -10.445 8.094 1 94.06 109 SER B C 1
ATOM 3021 O O . SER B 1 109 ? 11.469 -10.672 8.07 1 94.06 109 SER B O 1
ATOM 3023 N N . ALA B 1 110 ? 9.68 -9.492 7.418 1 95.75 110 ALA B N 1
ATOM 3024 C CA . ALA B 1 110 ? 10.469 -8.594 6.574 1 95.75 110 ALA B CA 1
ATOM 3025 C C . ALA B 1 110 ? 11.445 -7.773 7.41 1 95.75 110 ALA B C 1
ATOM 3027 O O . ALA B 1 110 ? 12.609 -7.621 7.047 1 95.75 110 ALA B O 1
ATOM 3028 N N . HIS B 1 111 ? 10.961 -7.238 8.539 1 96.75 111 HIS B N 1
ATOM 3029 C CA . HIS B 1 111 ? 11.797 -6.43 9.414 1 96.75 111 HIS B CA 1
ATOM 3030 C C . HIS B 1 111 ? 13.031 -7.207 9.867 1 96.75 111 HIS B C 1
ATOM 3032 O O . HIS B 1 111 ? 14.141 -6.66 9.883 1 96.75 111 HIS B O 1
ATOM 3038 N N . LYS B 1 112 ? 12.883 -8.453 10.156 1 94.38 112 LYS B N 1
ATOM 3039 C CA . LYS B 1 112 ? 13.961 -9.289 10.688 1 94.38 112 LYS B CA 1
ATOM 3040 C C . LYS B 1 112 ? 15.023 -9.555 9.625 1 94.38 112 LYS B C 1
ATOM 3042 O O . LYS B 1 112 ? 16.188 -9.781 9.953 1 94.38 112 LYS B O 1
ATOM 3047 N N . LEU B 1 113 ? 14.664 -9.43 8.43 1 92.44 113 LEU B N 1
ATOM 3048 C CA . LEU B 1 113 ? 15.578 -9.812 7.363 1 92.44 113 LEU B CA 1
ATOM 3049 C C . LEU B 1 113 ? 16.312 -8.594 6.809 1 92.44 113 LEU B C 1
ATOM 3051 O O . LEU B 1 113 ? 17.344 -8.734 6.141 1 92.44 113 LEU B O 1
ATOM 3055 N N . LEU B 1 114 ? 15.789 -7.422 7.043 1 95.5 114 LEU B N 1
ATOM 3056 C CA . LEU B 1 114 ? 16.391 -6.219 6.473 1 95.5 114 LEU B CA 1
ATOM 3057 C C . LEU B 1 114 ? 17.703 -5.879 7.168 1 95.5 114 LEU B C 1
ATOM 3059 O O . LEU B 1 114 ? 17.766 -5.859 8.398 1 95.5 114 LEU B O 1
ATOM 3063 N N . ASP B 1 115 ? 18.703 -5.684 6.406 1 96.12 115 ASP B N 1
ATOM 3064 C CA . ASP B 1 115 ? 20.016 -5.281 6.887 1 96.12 115 ASP B CA 1
ATOM 3065 C C . ASP B 1 115 ? 20.141 -3.76 6.926 1 96.12 115 ASP B C 1
ATOM 3067 O O . ASP B 1 115 ? 20.156 -3.107 5.879 1 96.12 115 ASP B O 1
ATOM 3071 N N . PRO B 1 116 ? 20.359 -3.219 8.125 1 96.75 116 PRO B N 1
ATOM 3072 C CA . PRO B 1 116 ? 20.453 -1.762 8.234 1 96.75 116 PRO B CA 1
ATOM 3073 C C . PRO B 1 116 ? 21.594 -1.188 7.383 1 96.75 116 PRO B C 1
ATOM 3075 O O . PRO B 1 116 ? 21.5 -0.048 6.922 1 96.75 116 PRO B O 1
ATOM 3078 N N . ARG B 1 117 ? 22.688 -1.951 7.168 1 97.56 117 ARG B N 1
ATOM 3079 C CA . ARG B 1 117 ? 23.797 -1.483 6.34 1 97.56 117 ARG B CA 1
ATOM 3080 C C . ARG B 1 117 ? 23.359 -1.32 4.887 1 97.56 117 ARG B C 1
ATOM 3082 O O . ARG B 1 117 ? 23.812 -0.395 4.203 1 97.56 117 ARG B O 1
ATOM 3089 N N . VAL B 1 118 ? 22.5 -2.201 4.441 1 98.06 118 VAL B N 1
ATOM 3090 C CA . VAL B 1 118 ? 22 -2.115 3.076 1 98.06 118 VAL B CA 1
ATOM 3091 C C . VAL B 1 118 ? 21.016 -0.951 2.957 1 98.06 118 VAL B C 1
ATOM 3093 O O . VAL B 1 118 ? 20.984 -0.253 1.94 1 98.06 118 VAL B O 1
ATOM 3096 N N . ILE B 1 119 ? 20.203 -0.753 4.008 1 98.12 119 ILE B N 1
ATOM 3097 C CA . ILE B 1 119 ? 19.312 0.395 4.055 1 98.12 119 ILE B CA 1
ATOM 3098 C C . ILE B 1 119 ? 20.109 1.686 3.922 1 98.12 119 ILE B C 1
ATOM 3100 O O . ILE B 1 119 ? 19.75 2.57 3.141 1 98.12 119 ILE B O 1
ATOM 3104 N N . ASP B 1 120 ? 21.156 1.732 4.66 1 98 120 ASP B N 1
ATOM 3105 C CA . ASP B 1 120 ? 22.016 2.918 4.648 1 98 120 ASP B CA 1
ATOM 3106 C C . ASP B 1 120 ? 22.594 3.166 3.254 1 98 120 ASP B C 1
ATOM 3108 O O . ASP B 1 120 ? 22.609 4.301 2.777 1 98 120 ASP B O 1
ATOM 3112 N N . ARG B 1 121 ? 23.062 2.178 2.611 1 98.25 121 ARG B N 1
ATOM 3113 C CA . ARG B 1 121 ? 23.609 2.285 1.262 1 98.25 121 ARG B CA 1
ATOM 3114 C C . ARG B 1 121 ? 22.531 2.697 0.266 1 98.25 121 ARG B C 1
ATOM 3116 O O . ARG B 1 121 ? 22.797 3.471 -0.657 1 98.25 121 ARG B O 1
ATOM 3123 N N . ALA B 1 122 ? 21.359 2.154 0.421 1 98.62 122 ALA B N 1
ATOM 3124 C CA . ALA B 1 122 ? 20.234 2.521 -0.444 1 98.62 122 ALA B CA 1
ATOM 3125 C C . ALA B 1 122 ? 19.891 4 -0.297 1 98.62 122 ALA B C 1
ATOM 3127 O O . ALA B 1 122 ? 19.641 4.688 -1.289 1 98.62 122 ALA B O 1
ATOM 3128 N N . VAL B 1 123 ? 19.875 4.492 0.935 1 98 123 VAL B N 1
ATOM 3129 C CA . VAL B 1 123 ? 19.609 5.898 1.208 1 98 123 VAL B CA 1
ATOM 3130 C C . VAL B 1 123 ? 20.656 6.773 0.534 1 98 123 VAL B C 1
ATOM 3132 O O . VAL B 1 123 ? 20.344 7.816 -0.041 1 98 123 VAL B O 1
ATOM 3135 N N . ASP B 1 124 ? 21.875 6.305 0.544 1 97.56 124 ASP B N 1
ATOM 3136 C CA . ASP B 1 124 ? 22.953 7.023 -0.126 1 97.56 124 ASP B CA 1
ATOM 3137 C C . ASP B 1 124 ? 22.703 7.121 -1.628 1 97.56 124 ASP B C 1
ATOM 3139 O O . ASP B 1 124 ? 22.891 8.18 -2.229 1 97.56 124 ASP B O 1
ATOM 3143 N N . LEU B 1 125 ? 22.281 6.027 -2.225 1 97.81 125 LEU B N 1
ATOM 3144 C CA . LEU B 1 125 ? 21.969 6.023 -3.65 1 97.81 125 LEU B CA 1
ATOM 3145 C C . LEU B 1 125 ? 20.859 7.016 -3.969 1 97.81 125 LEU B C 1
ATOM 3147 O O . LEU B 1 125 ? 20.938 7.75 -4.953 1 97.81 125 LEU B O 1
ATOM 3151 N N . LEU B 1 126 ? 19.875 7.059 -3.141 1 97.94 126 LEU B N 1
ATOM 3152 C CA . LEU B 1 126 ? 18.719 7.922 -3.354 1 97.94 126 LEU B CA 1
ATOM 3153 C C . LEU B 1 126 ? 19.109 9.391 -3.275 1 97.94 126 LEU B C 1
ATOM 3155 O O . LEU B 1 126 ? 18.719 10.188 -4.129 1 97.94 126 LEU B O 1
ATOM 3159 N N . ILE B 1 127 ? 19.922 9.727 -2.332 1 95.38 127 ILE B N 1
ATOM 3160 C CA . ILE B 1 127 ? 20.281 11.117 -2.086 1 95.38 127 ILE B CA 1
ATOM 3161 C C . ILE B 1 127 ? 21.219 11.617 -3.188 1 95.38 127 ILE B C 1
ATOM 3163 O O . ILE B 1 127 ? 21.172 12.789 -3.572 1 95.38 127 ILE B O 1
ATOM 3167 N N . GLN B 1 128 ? 21.969 10.734 -3.746 1 95.19 128 GLN B N 1
ATOM 3168 C CA . GLN B 1 128 ? 22.984 11.117 -4.719 1 95.19 128 GLN B CA 1
ATOM 3169 C C . GLN B 1 128 ? 22.422 11.148 -6.133 1 95.19 128 GLN B C 1
ATOM 3171 O O . GLN B 1 128 ? 23.047 11.68 -7.051 1 95.19 128 GLN B O 1
ATOM 3176 N N . ALA B 1 129 ? 21.234 10.633 -6.289 1 97.06 129 ALA B N 1
ATOM 3177 C CA . ALA B 1 129 ? 20.672 10.5 -7.629 1 97.06 129 ALA B CA 1
ATOM 3178 C C . ALA B 1 129 ? 20.219 11.859 -8.172 1 97.06 129 ALA B C 1
ATOM 3180 O O . ALA B 1 129 ? 19.656 12.672 -7.434 1 97.06 129 ALA B O 1
ATOM 3181 N N . ARG B 1 130 ? 20.5 12.086 -9.422 1 95.88 130 ARG B N 1
ATOM 3182 C CA . ARG B 1 130 ? 19.984 13.258 -10.125 1 95.88 130 ARG B CA 1
ATOM 3183 C C . ARG B 1 130 ? 18.5 13.117 -10.414 1 95.88 130 ARG B C 1
ATOM 3185 O O . ARG B 1 130 ? 17.75 14.086 -10.297 1 95.88 130 ARG B O 1
ATOM 3192 N N . GLN B 1 131 ? 18.203 11.945 -10.805 1 96.94 131 GLN B N 1
ATOM 3193 C CA . GLN B 1 131 ? 16.828 11.57 -11.094 1 96.94 131 GLN B CA 1
ATOM 3194 C C . GLN B 1 131 ? 16.547 10.141 -10.648 1 96.94 131 GLN B C 1
ATOM 3196 O O . GLN B 1 131 ? 17.422 9.273 -10.742 1 96.94 131 GLN B O 1
ATOM 3201 N N . ILE B 1 132 ? 15.367 9.977 -10.141 1 98.5 132 ILE B N 1
ATOM 3202 C CA . ILE B 1 132 ? 14.969 8.656 -9.656 1 98.5 132 ILE B CA 1
ATOM 3203 C C . ILE B 1 132 ? 13.727 8.188 -10.398 1 98.5 132 ILE B C 1
ATOM 3205 O O . ILE B 1 132 ? 12.727 8.914 -10.484 1 98.5 132 ILE B O 1
ATOM 3209 N N . HIS B 1 133 ? 13.781 6.996 -10.992 1 98.75 133 HIS B N 1
ATOM 3210 C CA . HIS B 1 133 ? 12.641 6.352 -11.625 1 98.75 133 HIS B CA 1
ATOM 3211 C C . HIS B 1 133 ? 12.156 5.156 -10.812 1 98.75 133 HIS B C 1
ATOM 3213 O O . HIS B 1 133 ? 12.898 4.195 -10.609 1 98.75 133 HIS B O 1
ATOM 3219 N N . PHE B 1 134 ? 10.945 5.266 -10.344 1 98.75 134 PHE B N 1
ATOM 3220 C CA . PHE B 1 134 ? 10.312 4.141 -9.664 1 98.75 134 PHE B CA 1
ATOM 3221 C C . PHE B 1 134 ? 9.5 3.301 -10.641 1 98.75 134 PHE B C 1
ATOM 3223 O O . PHE B 1 134 ? 8.492 3.764 -11.172 1 98.75 134 PHE B O 1
ATOM 3230 N N . PHE B 1 135 ? 9.945 2.041 -10.844 1 98.69 135 PHE B N 1
ATOM 3231 C CA . PHE B 1 135 ? 9.273 1.199 -11.828 1 98.69 135 PHE B CA 1
ATOM 3232 C C . PHE B 1 135 ? 8.742 -0.074 -11.18 1 98.69 135 PHE B C 1
ATOM 3234 O O . PHE B 1 135 ? 9.438 -0.704 -10.375 1 98.69 135 PHE B O 1
ATOM 3241 N N . GLY B 1 136 ? 7.59 -0.442 -11.391 1 98.12 136 GLY B N 1
ATOM 3242 C CA . GLY B 1 136 ? 6.879 -1.667 -11.062 1 98.12 136 GLY B CA 1
ATOM 3243 C C . GLY B 1 136 ? 5.75 -1.977 -12.023 1 98.12 136 GLY B C 1
ATOM 3244 O O . GLY B 1 136 ? 5.234 -1.079 -12.695 1 98.12 136 GLY B O 1
ATOM 3245 N N . LEU B 1 137 ? 5.426 -3.193 -12.125 1 97 137 LEU B N 1
ATOM 3246 C CA . LEU B 1 137 ? 4.328 -3.617 -12.992 1 97 137 LEU B CA 1
ATOM 3247 C C . LEU B 1 137 ? 3.285 -4.395 -12.195 1 97 137 LEU B C 1
ATOM 3249 O O . LEU B 1 137 ? 3.596 -4.973 -11.148 1 97 137 LEU B O 1
ATOM 3253 N N . GLY B 1 138 ? 1.986 -4.41 -12.727 1 94.38 138 GLY B N 1
ATOM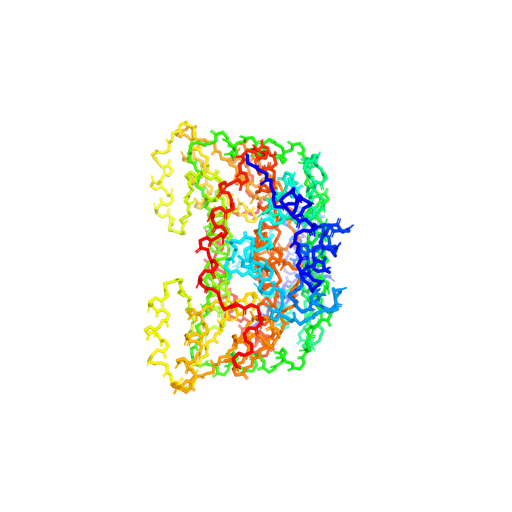 3254 C CA . GLY B 1 138 ? 0.92 -5.102 -12.023 1 94.38 138 GLY B CA 1
ATOM 3255 C C . GLY B 1 138 ? 0.637 -4.52 -10.648 1 94.38 138 GLY B C 1
ATOM 3256 O O . GLY B 1 138 ? 0.427 -3.312 -10.516 1 94.38 138 GLY B O 1
ATOM 3257 N N . ALA B 1 139 ? 0.689 -5.406 -9.633 1 94.19 139 ALA B N 1
ATOM 3258 C CA . ALA B 1 139 ? 0.431 -4.965 -8.266 1 94.19 139 ALA B CA 1
ATOM 3259 C C . ALA B 1 139 ? 1.499 -3.984 -7.793 1 94.19 139 ALA B C 1
ATOM 3261 O O . ALA B 1 139 ? 1.21 -3.068 -7.02 1 94.19 139 ALA B O 1
ATOM 3262 N N . SER B 1 140 ? 2.678 -4.078 -8.32 1 96.88 140 SER B N 1
ATOM 3263 C CA . SER B 1 140 ? 3.791 -3.244 -7.879 1 96.88 140 SER B CA 1
ATOM 3264 C C . SER B 1 140 ? 3.738 -1.863 -8.523 1 96.88 140 SER B C 1
ATOM 3266 O O . SER B 1 140 ? 4.465 -0.955 -8.117 1 96.88 140 SER B O 1
ATOM 3268 N N . ALA B 1 141 ? 2.912 -1.715 -9.562 1 97.12 141 ALA B N 1
ATOM 3269 C CA . ALA B 1 141 ? 2.775 -0.401 -10.18 1 97.12 141 ALA B CA 1
ATOM 3270 C C . ALA B 1 141 ? 2.211 0.617 -9.195 1 97.12 141 ALA B C 1
ATOM 3272 O O . ALA B 1 141 ? 2.637 1.774 -9.172 1 97.12 141 ALA B O 1
ATOM 3273 N N . SER B 1 142 ? 1.242 0.201 -8.414 1 97 142 SER B N 1
ATOM 3274 C CA . SER B 1 142 ? 0.68 1.104 -7.418 1 97 142 SER B CA 1
ATOM 3275 C C . SER B 1 142 ? 1.711 1.46 -6.352 1 97 142 SER B C 1
ATOM 3277 O O . SER B 1 142 ? 1.715 2.58 -5.832 1 97 142 SER B O 1
ATOM 3279 N N . VAL B 1 143 ? 2.621 0.54 -6.027 1 98.25 143 VAL B N 1
ATOM 3280 C CA . VAL B 1 143 ? 3.703 0.787 -5.078 1 98.25 143 VAL B CA 1
ATOM 3281 C C . VAL B 1 143 ? 4.648 1.845 -5.641 1 98.25 143 VAL B C 1
ATOM 3283 O O . VAL B 1 143 ? 5.059 2.764 -4.926 1 98.25 143 VAL B O 1
ATOM 3286 N N . ALA B 1 144 ? 4.93 1.705 -6.926 1 98.56 144 ALA B N 1
ATOM 3287 C CA . ALA B 1 144 ? 5.805 2.666 -7.59 1 98.56 144 ALA B CA 1
ATOM 3288 C C . ALA B 1 144 ? 5.18 4.059 -7.605 1 98.56 144 ALA B C 1
ATOM 3290 O O . ALA B 1 144 ? 5.871 5.059 -7.395 1 98.56 144 ALA B O 1
ATOM 3291 N N . LEU B 1 145 ? 3.922 4.121 -7.832 1 97.31 145 LEU B N 1
ATOM 3292 C CA . LEU B 1 145 ? 3.217 5.398 -7.844 1 97.31 145 LEU B CA 1
ATOM 3293 C C . LEU B 1 145 ? 3.238 6.039 -6.461 1 97.31 145 LEU B C 1
ATOM 3295 O O . LEU B 1 145 ? 3.41 7.258 -6.34 1 97.31 145 LEU B O 1
ATOM 3299 N N . ASP B 1 146 ? 3.055 5.262 -5.465 1 97.88 146 ASP B N 1
ATOM 3300 C CA . ASP B 1 146 ? 3.146 5.766 -4.098 1 97.88 146 ASP B CA 1
ATOM 3301 C C . ASP B 1 146 ? 4.535 6.332 -3.812 1 97.88 146 ASP B C 1
ATOM 3303 O O . ASP B 1 146 ? 4.668 7.367 -3.154 1 97.88 146 ASP B O 1
ATOM 3307 N N . ALA B 1 147 ? 5.512 5.629 -4.289 1 98.31 147 ALA B N 1
ATOM 3308 C CA . ALA B 1 147 ? 6.887 6.09 -4.109 1 98.31 147 ALA B CA 1
ATOM 3309 C C . ALA B 1 147 ? 7.102 7.445 -4.777 1 98.31 147 ALA B C 1
ATOM 3311 O O . ALA B 1 147 ? 7.695 8.352 -4.184 1 98.31 147 ALA B O 1
ATOM 3312 N N . GLN B 1 148 ? 6.613 7.527 -5.969 1 97.5 148 GLN B N 1
ATOM 3313 C CA . GLN B 1 148 ? 6.73 8.805 -6.656 1 97.5 148 GLN B CA 1
ATOM 3314 C C . GLN B 1 148 ? 6.082 9.93 -5.848 1 97.5 148 GLN B C 1
ATOM 3316 O O . GLN B 1 148 ? 6.664 11 -5.684 1 97.5 148 GLN B O 1
ATOM 3321 N N . HIS B 1 149 ? 4.906 9.648 -5.348 1 95.31 149 HIS B N 1
ATOM 3322 C CA . HIS B 1 149 ? 4.156 10.617 -4.559 1 95.31 149 HIS B CA 1
ATOM 3323 C C . HIS B 1 149 ? 4.918 11.016 -3.299 1 95.31 149 HIS B C 1
ATOM 3325 O O . HIS B 1 149 ? 4.84 12.164 -2.854 1 95.31 149 HIS B O 1
ATOM 3331 N N . LYS B 1 150 ? 5.656 10.18 -2.746 1 95.38 150 LYS B N 1
ATOM 3332 C CA . LYS B 1 150 ? 6.355 10.406 -1.486 1 95.38 150 LYS B CA 1
ATOM 3333 C C . LYS B 1 150 ? 7.699 11.094 -1.72 1 95.38 150 LYS B C 1
ATOM 3335 O O . LYS B 1 150 ? 8.016 12.086 -1.065 1 95.38 150 LYS B O 1
ATOM 3340 N N . PHE B 1 151 ? 8.438 10.688 -2.656 1 96.5 151 PHE B N 1
ATOM 3341 C CA . PHE B 1 151 ? 9.836 11.086 -2.77 1 96.5 151 PHE B CA 1
ATOM 3342 C C . PHE B 1 151 ? 9.969 12.414 -3.5 1 96.5 151 PHE B C 1
ATOM 3344 O O . PHE B 1 151 ? 11.008 13.07 -3.43 1 96.5 151 PHE B O 1
ATOM 3351 N N . PHE B 1 152 ? 8.93 12.828 -4.227 1 94.44 152 PHE B N 1
ATOM 3352 C CA . PHE B 1 152 ? 9.008 14.141 -4.848 1 94.44 152 PHE B CA 1
ATOM 3353 C C . PHE B 1 152 ? 9.203 15.227 -3.799 1 94.44 152 PHE B C 1
ATOM 3355 O O . PHE B 1 152 ? 9.758 16.281 -4.09 1 94.44 152 PHE B O 1
ATOM 3362 N N . ARG B 1 153 ? 8.789 14.953 -2.582 1 92.31 153 ARG B N 1
ATOM 3363 C CA . ARG B 1 153 ? 8.828 15.922 -1.488 1 92.31 153 ARG B CA 1
ATOM 3364 C C . ARG B 1 153 ? 10.273 16.219 -1.09 1 92.31 153 ARG B C 1
ATOM 3366 O O . ARG B 1 153 ? 10.531 17.203 -0.374 1 92.31 153 ARG B O 1
ATOM 3373 N N . PHE B 1 154 ? 11.156 15.422 -1.522 1 91.88 154 PHE B N 1
ATOM 3374 C CA . PHE B 1 154 ? 12.539 15.586 -1.082 1 91.88 154 PHE B CA 1
ATOM 3375 C C . PHE B 1 154 ? 13.336 16.391 -2.102 1 91.88 154 PHE B C 1
ATOM 3377 O O . PHE B 1 154 ? 14.57 16.312 -2.137 1 91.88 154 PHE B O 1
ATOM 3384 N N . ASN B 1 155 ? 12.609 17.078 -2.869 1 90.56 155 ASN B N 1
ATOM 3385 C CA . ASN B 1 155 ? 13.227 17.906 -3.902 1 90.56 155 ASN B CA 1
ATOM 3386 C C . ASN B 1 155 ? 14.086 17.078 -4.852 1 90.56 155 ASN B C 1
ATOM 3388 O O . ASN B 1 155 ? 15.195 17.484 -5.195 1 90.56 155 ASN B O 1
ATOM 3392 N N . LEU B 1 156 ? 13.617 15.938 -5.137 1 90.12 156 LEU B N 1
ATOM 3393 C CA . LEU B 1 156 ? 14.219 15.023 -6.102 1 90.12 156 LEU B CA 1
ATOM 3394 C C . LEU B 1 156 ? 13.352 14.891 -7.344 1 90.12 156 LEU B C 1
ATOM 3396 O O . LEU B 1 156 ? 12.125 14.922 -7.254 1 90.12 156 LEU B O 1
ATOM 3400 N N . ALA B 1 157 ? 14.055 14.914 -8.484 1 94.62 157 ALA B N 1
ATOM 3401 C CA . ALA B 1 157 ? 13.32 14.578 -9.703 1 94.62 157 ALA B CA 1
ATOM 3402 C C . ALA B 1 157 ? 12.922 13.102 -9.711 1 94.62 157 ALA B C 1
ATOM 3404 O O . ALA B 1 157 ? 13.781 12.227 -9.812 1 94.62 157 ALA B O 1
ATOM 3405 N N . VAL B 1 158 ? 11.641 12.852 -9.57 1 97.25 158 VAL B N 1
ATOM 3406 C CA . VAL B 1 158 ? 11.188 11.469 -9.477 1 97.25 158 VAL B CA 1
ATOM 3407 C C . VAL B 1 158 ? 10.086 11.203 -10.508 1 97.25 158 VAL B C 1
ATOM 3409 O O . VAL B 1 158 ? 9.328 12.117 -10.852 1 97.25 158 VAL B O 1
ATOM 3412 N N . SER B 1 159 ? 10.008 10 -11.008 1 97.38 159 SER B N 1
ATOM 3413 C CA . SER B 1 159 ? 8.945 9.578 -11.906 1 97.38 159 SER B CA 1
ATOM 3414 C C . SER B 1 159 ? 8.578 8.117 -11.68 1 97.38 159 SER B C 1
ATOM 3416 O O . SER B 1 159 ? 9.359 7.352 -11.117 1 97.38 159 SER B O 1
ATOM 3418 N N . ALA B 1 160 ? 7.359 7.781 -11.992 1 97.69 160 ALA B N 1
ATOM 3419 C CA . ALA B 1 160 ? 6.871 6.406 -12.047 1 97.69 160 ALA B CA 1
ATOM 3420 C C . ALA B 1 160 ? 6.117 6.137 -13.344 1 97.69 160 ALA B C 1
ATOM 3422 O O . ALA B 1 160 ? 5.375 6.996 -13.828 1 97.69 160 ALA B O 1
ATOM 3423 N N . GLN B 1 161 ? 6.391 4.996 -13.984 1 94 161 GLN B N 1
ATOM 3424 C CA . GLN B 1 161 ? 5.715 4.598 -15.219 1 94 161 GLN B CA 1
ATOM 3425 C C . GLN B 1 161 ? 5.246 3.148 -15.141 1 94 161 GLN B C 1
ATOM 3427 O O . GLN B 1 161 ? 6.039 2.25 -14.844 1 94 161 GLN B O 1
ATOM 3432 N N . ALA B 1 162 ? 3.973 2.961 -15.453 1 92.81 162 ALA B N 1
ATOM 3433 C CA . ALA B 1 162 ? 3.451 1.598 -15.469 1 92.81 162 ALA B CA 1
ATOM 3434 C C . ALA B 1 162 ? 3.463 1.021 -16.875 1 92.81 162 ALA B C 1
ATOM 3436 O O . ALA B 1 162 ? 3.234 -0.176 -17.062 1 92.81 162 ALA B O 1
ATOM 3437 N N . ASP B 1 163 ? 3.715 1.857 -17.891 1 94.12 163 ASP B N 1
ATOM 3438 C CA . ASP B 1 163 ? 3.836 1.409 -19.281 1 94.12 163 ASP B CA 1
ATOM 3439 C C . ASP B 1 163 ? 5.23 0.847 -19.547 1 94.12 163 ASP B C 1
ATOM 3441 O O . ASP B 1 163 ? 6.219 1.584 -19.531 1 94.12 163 ASP B O 1
ATOM 3445 N N . VAL B 1 164 ? 5.207 -0.453 -19.906 1 94.81 164 VAL B N 1
ATOM 3446 C CA . VAL B 1 164 ? 6.48 -1.155 -20.016 1 94.81 164 VAL B CA 1
ATOM 3447 C C . VAL B 1 164 ? 7.293 -0.567 -21.172 1 94.81 164 VAL B C 1
ATOM 3449 O O . VAL B 1 164 ? 8.523 -0.521 -21.109 1 94.81 164 VAL B O 1
ATOM 3452 N N . LEU B 1 165 ? 6.59 -0.027 -22.188 1 95 165 LEU B N 1
ATOM 3453 C CA . LEU B 1 165 ? 7.301 0.592 -23.297 1 95 165 LEU B CA 1
ATOM 3454 C C . LEU B 1 165 ? 7.949 1.903 -22.875 1 95 165 LEU B C 1
ATOM 3456 O O . LEU B 1 165 ? 9.086 2.199 -23.266 1 95 165 LEU B O 1
ATOM 3460 N N . MET B 1 166 ? 7.258 2.605 -22.109 1 96.12 166 MET B N 1
ATOM 3461 C CA . MET B 1 166 ? 7.836 3.83 -21.547 1 96.12 166 MET B CA 1
ATOM 3462 C C . MET B 1 166 ? 9.031 3.512 -20.656 1 96.12 166 MET B C 1
ATOM 3464 O O . MET B 1 166 ? 10.047 4.199 -20.719 1 96.12 166 MET B O 1
ATOM 3468 N N . GLN B 1 167 ? 8.867 2.473 -19.828 1 97.81 167 GLN B N 1
ATOM 3469 C CA . GLN B 1 167 ? 9.969 2.068 -18.969 1 97.81 167 GLN B CA 1
ATOM 3470 C C . GLN B 1 167 ? 11.219 1.747 -19.781 1 97.81 167 GLN B C 1
ATOM 3472 O O . GLN B 1 167 ? 12.32 2.197 -19.453 1 97.81 167 GLN B O 1
ATOM 3477 N N . ARG B 1 168 ? 11 1.023 -20.812 1 97 168 ARG B N 1
ATOM 3478 C CA . ARG B 1 168 ? 12.109 0.638 -21.688 1 97 168 ARG B CA 1
ATOM 3479 C C . ARG B 1 168 ? 12.742 1.86 -22.344 1 97 168 ARG B C 1
ATOM 3481 O O . ARG B 1 168 ? 13.961 1.981 -22.391 1 97 168 ARG B O 1
ATOM 3488 N N . MET B 1 169 ? 11.922 2.777 -22.859 1 96.44 169 MET B N 1
ATOM 3489 C CA . MET B 1 169 ? 12.414 3.99 -23.5 1 96.44 169 MET B CA 1
ATOM 3490 C C . MET B 1 169 ? 13.234 4.828 -22.531 1 96.44 169 MET B C 1
ATOM 3492 O O . MET B 1 169 ? 14.328 5.293 -22.875 1 96.44 169 MET B O 1
ATOM 3496 N N . ILE B 1 170 ? 12.812 4.953 -21.328 1 97.75 170 ILE B N 1
ATOM 3497 C CA . ILE B 1 170 ? 13.508 5.738 -20.312 1 97.75 170 ILE B CA 1
ATOM 3498 C C . ILE B 1 170 ? 14.844 5.086 -19.969 1 97.75 170 ILE B C 1
ATOM 3500 O O . ILE B 1 170 ? 15.867 5.762 -19.891 1 97.75 170 ILE B O 1
ATOM 3504 N N . ALA B 1 171 ? 14.82 3.781 -19.766 1 98.12 171 ALA B N 1
ATOM 3505 C CA . ALA B 1 171 ? 16.047 3.051 -19.438 1 98.12 171 ALA B CA 1
ATOM 3506 C C . ALA B 1 171 ? 17.062 3.143 -20.578 1 98.12 171 ALA B C 1
ATOM 3508 O O . ALA B 1 171 ? 18.266 3.162 -20.328 1 98.12 171 ALA B O 1
ATOM 3509 N N . SER B 1 172 ? 16.562 3.223 -21.812 1 97.44 172 SER B N 1
ATOM 3510 C CA . SER B 1 172 ? 17.438 3.215 -22.984 1 97.44 172 SER B CA 1
ATOM 3511 C C . SER B 1 172 ? 18.234 4.508 -23.078 1 97.44 172 SER B C 1
ATOM 3513 O O . SER B 1 172 ? 19.281 4.551 -23.75 1 97.44 172 SER B O 1
ATOM 3515 N N . VAL B 1 173 ? 17.797 5.551 -22.438 1 97 173 VAL B N 1
ATOM 3516 C CA . VAL B 1 173 ? 18.5 6.824 -22.516 1 97 173 VAL B CA 1
ATOM 3517 C C . VAL B 1 173 ? 19.016 7.215 -21.141 1 97 173 VAL B C 1
ATOM 3519 O O . VAL B 1 173 ? 19.25 8.391 -20.859 1 97 173 VAL B O 1
ATOM 3522 N N . ALA B 1 174 ? 19.078 6.234 -20.203 1 96.56 174 ALA B N 1
ATOM 3523 C CA . ALA B 1 174 ? 19.594 6.473 -18.859 1 96.56 174 ALA B CA 1
ATOM 3524 C C . ALA B 1 174 ? 21.078 6.852 -18.906 1 96.56 174 ALA B C 1
ATOM 3526 O O . ALA B 1 174 ? 21.75 6.629 -19.906 1 96.56 174 ALA B O 1
ATOM 3527 N N . HIS B 1 175 ? 21.531 7.5 -17.906 1 95.44 175 HIS B N 1
ATOM 3528 C CA . HIS B 1 175 ? 22.922 7.875 -17.781 1 95.44 175 HIS B CA 1
ATOM 3529 C C . HIS B 1 175 ? 23.391 7.805 -16.328 1 95.44 175 HIS B C 1
ATOM 3531 O O . HIS B 1 175 ? 22.594 7.551 -15.43 1 95.44 175 HIS B O 1
ATOM 3537 N N . THR B 1 176 ? 24.688 8.039 -16.234 1 96.44 176 THR B N 1
ATOM 3538 C CA . THR B 1 176 ? 25.281 8.094 -14.898 1 96.44 176 THR B CA 1
ATOM 3539 C C . THR B 1 176 ? 24.578 9.148 -14.047 1 96.44 176 THR B C 1
ATOM 3541 O O . THR B 1 176 ? 24.312 10.258 -14.516 1 96.44 176 THR B O 1
ATOM 3544 N N . GLY B 1 177 ? 24.203 8.789 -12.883 1 96.69 177 GLY B N 1
ATOM 3545 C CA . GLY B 1 177 ? 23.5 9.68 -11.984 1 96.69 177 GLY B CA 1
ATOM 3546 C C . GLY B 1 177 ? 22.016 9.367 -11.875 1 96.69 177 GLY B C 1
ATOM 3547 O O . GLY B 1 177 ? 21.359 9.828 -10.945 1 96.69 177 GLY B O 1
ATOM 3548 N N . ASP B 1 178 ? 21.516 8.586 -12.844 1 98.19 178 ASP B N 1
ATOM 3549 C CA . ASP B 1 178 ? 20.125 8.133 -12.742 1 98.19 178 ASP B CA 1
ATOM 3550 C C . ASP B 1 178 ? 20.016 6.91 -11.828 1 98.19 178 ASP B C 1
ATOM 3552 O O . ASP B 1 178 ? 20.906 6.062 -11.805 1 98.19 178 ASP B O 1
ATOM 3556 N N . LEU B 1 179 ? 18.984 6.91 -11.078 1 98.75 179 LEU B N 1
ATOM 3557 C CA . LEU B 1 179 ? 18.688 5.754 -10.242 1 98.75 179 LEU B CA 1
ATOM 3558 C C . LEU B 1 179 ? 17.328 5.148 -10.609 1 98.75 179 LEU B C 1
ATOM 3560 O O . LEU B 1 179 ? 16.328 5.863 -10.703 1 98.75 179 LEU B O 1
ATOM 3564 N N . PHE B 1 180 ? 17.375 3.887 -10.93 1 98.88 180 PHE B N 1
ATOM 3565 C CA . PHE B 1 180 ? 16.156 3.123 -11.133 1 98.88 180 PHE B CA 1
ATOM 3566 C C . PHE B 1 180 ? 15.852 2.258 -9.914 1 98.88 180 PHE B C 1
ATOM 3568 O O . PHE B 1 180 ? 16.641 1.383 -9.555 1 98.88 180 PHE B O 1
ATOM 3575 N N . VAL B 1 181 ? 14.773 2.6 -9.242 1 98.88 181 VAL B N 1
ATOM 3576 C CA . VAL B 1 181 ? 14.25 1.73 -8.195 1 98.88 181 VAL B CA 1
ATOM 3577 C C . VAL B 1 181 ? 13.203 0.786 -8.773 1 98.88 181 VAL B C 1
ATOM 3579 O O . VAL B 1 181 ? 12.078 1.199 -9.062 1 98.88 181 VAL B O 1
ATOM 3582 N N . VAL B 1 182 ? 13.578 -0.475 -8.938 1 98.81 182 VAL B N 1
ATOM 3583 C CA . VAL B 1 182 ? 12.719 -1.451 -9.594 1 98.81 182 VAL B CA 1
ATOM 3584 C C . VAL B 1 182 ? 12.062 -2.35 -8.547 1 98.81 182 VAL B C 1
ATOM 3586 O O . VAL B 1 182 ? 12.75 -3.021 -7.777 1 98.81 182 VAL B O 1
ATOM 3589 N N . ILE B 1 183 ? 10.734 -2.367 -8.555 1 98.56 183 ILE B N 1
ATOM 3590 C CA . ILE B 1 183 ? 9.938 -3.021 -7.527 1 98.56 183 ILE B CA 1
ATOM 3591 C C . ILE B 1 183 ? 9.258 -4.262 -8.109 1 98.56 183 ILE B C 1
ATOM 3593 O O . ILE B 1 183 ? 8.422 -4.156 -9.008 1 98.56 183 ILE B O 1
ATOM 3597 N N . SER B 1 184 ? 9.648 -5.391 -7.648 1 97.5 184 SER B N 1
ATOM 3598 C CA . SER B 1 184 ? 9.117 -6.684 -8.062 1 97.5 184 SER B CA 1
ATOM 3599 C C . SER B 1 184 ? 9.242 -7.715 -6.945 1 97.5 184 SER B C 1
ATOM 3601 O O . SER B 1 184 ? 10.352 -8.047 -6.523 1 97.5 184 SER B O 1
ATOM 3603 N N . TYR B 1 185 ? 8.172 -8.227 -6.504 1 95.06 185 TYR B N 1
ATOM 3604 C CA . TYR B 1 185 ? 8.164 -9.078 -5.316 1 95.06 185 TYR B CA 1
ATOM 3605 C C . TYR B 1 185 ? 9.023 -10.32 -5.531 1 95.06 185 TYR B C 1
ATOM 3607 O O . TYR B 1 185 ? 9.984 -10.555 -4.793 1 95.06 185 TYR B O 1
ATOM 3615 N N . THR B 1 186 ? 8.742 -11.023 -6.574 1 92.62 186 THR B N 1
ATOM 3616 C CA . THR B 1 186 ? 9.477 -12.258 -6.832 1 92.62 186 THR B CA 1
ATOM 3617 C C . THR B 1 186 ? 10.773 -11.969 -7.578 1 92.62 186 THR B C 1
ATOM 3619 O O . THR B 1 186 ? 11.68 -12.805 -7.594 1 92.62 186 THR B O 1
ATOM 3622 N N . GLY B 1 187 ? 10.82 -10.867 -8.312 1 96.5 187 GLY B N 1
ATOM 3623 C CA . GLY B 1 187 ? 11.977 -10.516 -9.117 1 96.5 187 GLY B CA 1
ATOM 3624 C C . GLY B 1 187 ? 12.062 -11.297 -10.414 1 96.5 187 GLY B C 1
ATOM 3625 O O . GLY B 1 187 ? 13.117 -11.336 -11.055 1 96.5 187 GLY B O 1
ATOM 3626 N N . ARG B 1 188 ? 10.953 -11.891 -10.812 1 93.94 188 ARG B N 1
ATOM 3627 C CA . ARG B 1 188 ? 10.984 -12.789 -11.953 1 93.94 188 ARG B CA 1
ATOM 3628 C C . ARG B 1 188 ? 10.266 -12.18 -13.156 1 93.94 188 ARG B C 1
ATOM 3630 O O . ARG B 1 188 ? 10.195 -12.789 -14.227 1 93.94 188 ARG B O 1
ATOM 3637 N N . THR B 1 189 ? 9.703 -10.969 -13.016 1 96.19 189 THR B N 1
ATOM 3638 C CA . THR B 1 189 ? 9.023 -10.336 -14.133 1 96.19 189 THR B CA 1
ATOM 3639 C C . THR B 1 189 ? 10.016 -9.977 -15.234 1 96.19 189 THR B C 1
ATOM 3641 O O . THR B 1 189 ? 10.859 -9.086 -15.055 1 96.19 189 THR B O 1
ATOM 3644 N N . ARG B 1 190 ? 9.883 -10.594 -16.359 1 96.31 190 ARG B N 1
ATOM 3645 C CA . ARG B 1 190 ? 10.867 -10.539 -17.422 1 96.31 190 ARG B CA 1
ATOM 3646 C C . ARG B 1 190 ? 11.125 -9.094 -17.859 1 96.31 190 ARG B C 1
ATOM 3648 O O . ARG B 1 190 ? 12.281 -8.672 -17.969 1 96.31 190 ARG B O 1
ATOM 3655 N N . GLU B 1 191 ? 10.086 -8.367 -18.094 1 97 191 GLU B N 1
ATOM 3656 C CA . GLU B 1 191 ? 10.211 -7.012 -18.609 1 97 191 GLU B CA 1
ATOM 3657 C C . GLU B 1 191 ? 10.945 -6.109 -17.625 1 97 191 GLU B C 1
ATOM 3659 O O . GLU B 1 191 ? 11.727 -5.242 -18.031 1 97 191 GLU B O 1
ATOM 3664 N N . LEU B 1 192 ? 10.727 -6.309 -16.391 1 98.25 192 LEU B N 1
ATOM 3665 C CA . LEU B 1 192 ? 11.391 -5.492 -15.375 1 98.25 192 LEU B CA 1
ATOM 3666 C C . LEU B 1 192 ? 12.875 -5.828 -15.289 1 98.25 192 LEU B C 1
ATOM 3668 O O . LEU B 1 192 ? 13.711 -4.941 -15.094 1 98.25 192 LEU B O 1
ATOM 3672 N N . VAL B 1 193 ? 13.156 -7.098 -15.422 1 98.38 193 VAL B N 1
ATOM 3673 C CA . VAL B 1 193 ? 14.547 -7.523 -15.422 1 98.38 193 VAL B CA 1
ATOM 3674 C C . VAL B 1 193 ? 15.273 -6.918 -16.625 1 98.38 193 VAL B C 1
ATOM 3676 O O . VAL B 1 193 ? 16.391 -6.41 -16.5 1 98.38 193 VAL B O 1
ATOM 3679 N N . GLU B 1 194 ? 14.594 -6.918 -17.688 1 98.06 194 GLU B N 1
ATOM 3680 C CA . GLU B 1 194 ? 15.172 -6.34 -18.906 1 98.06 194 GLU B CA 1
ATOM 3681 C C . GLU B 1 194 ? 15.414 -4.844 -18.734 1 98.06 194 GLU B C 1
ATOM 3683 O O . GLU B 1 194 ? 16.453 -4.328 -19.156 1 98.06 194 GLU B O 1
ATOM 3688 N N . VAL B 1 195 ? 14.492 -4.152 -18.203 1 98.5 195 VAL B N 1
ATOM 3689 C CA . VAL B 1 195 ? 14.617 -2.717 -17.969 1 98.5 195 VAL B CA 1
ATOM 3690 C C . VAL B 1 195 ? 15.805 -2.447 -17.047 1 98.5 195 VAL B C 1
ATOM 3692 O O . VAL B 1 195 ? 16.562 -1.496 -17.25 1 98.5 195 VAL B O 1
ATOM 3695 N N . ALA B 1 196 ? 15.953 -3.262 -16.016 1 98.69 196 ALA B N 1
ATOM 3696 C CA . ALA B 1 196 ? 17.078 -3.121 -15.094 1 98.69 196 ALA B CA 1
ATOM 3697 C C . ALA B 1 196 ? 18.406 -3.291 -15.812 1 98.69 196 ALA B C 1
ATOM 3699 O O . ALA B 1 196 ? 19.328 -2.504 -15.609 1 98.69 196 ALA B O 1
ATOM 3700 N N . HIS B 1 197 ? 18.453 -4.285 -16.656 1 98.5 197 HIS B N 1
ATOM 3701 C CA . HIS B 1 197 ? 19.672 -4.508 -17.438 1 98.5 197 HIS B CA 1
ATOM 3702 C C . HIS B 1 197 ? 19.984 -3.314 -18.328 1 98.5 197 HIS B C 1
ATOM 3704 O O . HIS B 1 197 ? 21.125 -2.85 -18.391 1 98.5 197 HIS B O 1
ATOM 3710 N N . LEU B 1 198 ? 18.969 -2.861 -19.016 1 98.44 198 LEU B N 1
ATOM 3711 C CA . LEU B 1 198 ? 19.141 -1.74 -19.938 1 98.44 198 LEU B CA 1
ATOM 3712 C C . LEU B 1 198 ? 19.641 -0.503 -19.203 1 98.44 198 LEU B C 1
ATOM 3714 O O . LEU B 1 198 ? 20.531 0.188 -19.688 1 98.44 198 LEU B O 1
ATOM 3718 N N . ALA B 1 199 ? 19.078 -0.214 -18.047 1 98.69 199 ALA B N 1
ATOM 3719 C CA . ALA B 1 199 ? 19.484 0.931 -17.234 1 98.69 199 ALA B CA 1
ATOM 3720 C C . ALA B 1 199 ? 20.953 0.819 -16.844 1 98.69 199 ALA B C 1
ATOM 3722 O O . ALA B 1 199 ? 21.719 1.776 -16.984 1 98.69 199 ALA B O 1
ATOM 3723 N N . ARG B 1 200 ? 21.359 -0.341 -16.406 1 98.25 200 ARG B N 1
ATOM 3724 C CA . ARG B 1 200 ? 22.734 -0.562 -15.961 1 98.25 200 ARG B CA 1
ATOM 3725 C C . ARG B 1 200 ? 23.703 -0.468 -17.125 1 98.25 200 ARG B C 1
ATOM 3727 O O . ARG B 1 200 ? 24.797 0.065 -16.984 1 98.25 200 ARG B O 1
ATOM 3734 N N . GLU B 1 201 ? 23.25 -0.98 -18.203 1 97.88 201 GLU B N 1
ATOM 3735 C CA . GLU B 1 201 ? 24.094 -0.922 -19.406 1 97.88 201 GLU B CA 1
ATOM 3736 C C . GLU B 1 201 ? 24.359 0.521 -19.812 1 97.88 201 GLU B C 1
ATOM 3738 O O . GLU B 1 201 ? 25.406 0.819 -20.391 1 97.88 201 GLU B O 1
ATOM 3743 N N . ASN B 1 202 ? 23.469 1.384 -19.516 1 98 202 ASN B N 1
ATOM 3744 C CA . ASN B 1 202 ? 23.609 2.787 -19.891 1 98 202 ASN B CA 1
ATOM 3745 C C . ASN B 1 202 ? 24.203 3.619 -18.75 1 98 202 ASN B C 1
ATOM 3747 O O . ASN B 1 202 ? 24.188 4.852 -18.797 1 98 202 ASN B O 1
ATOM 3751 N N . GLY B 1 203 ? 24.672 2.928 -17.703 1 97.75 203 GLY B N 1
ATOM 3752 C CA . GLY B 1 203 ? 25.469 3.584 -16.688 1 97.75 203 GLY B CA 1
ATOM 3753 C C . GLY B 1 203 ? 24.688 3.975 -15.445 1 97.75 203 GLY B C 1
ATOM 3754 O O . GLY B 1 203 ? 25.266 4.457 -14.469 1 97.75 203 GLY B O 1
ATOM 3755 N N . ALA B 1 204 ? 23.359 3.756 -15.43 1 98.62 204 ALA B N 1
ATOM 3756 C CA . ALA B 1 204 ? 22.547 4.09 -14.273 1 98.62 204 ALA B CA 1
ATOM 3757 C C . ALA B 1 204 ? 22.672 3.035 -13.18 1 98.62 204 ALA B C 1
ATOM 3759 O O . ALA B 1 204 ? 23.172 1.935 -13.43 1 98.62 204 ALA B O 1
ATOM 3760 N N . SER B 1 205 ? 22.328 3.428 -11.977 1 98.69 205 SER B N 1
ATOM 3761 C CA . SER B 1 205 ? 22.234 2.477 -10.875 1 98.69 205 SER B CA 1
ATOM 3762 C C . SER B 1 205 ? 20.828 1.903 -10.75 1 98.69 205 SER B C 1
ATOM 3764 O O . SER B 1 205 ? 19.859 2.572 -11.094 1 98.69 205 SER B O 1
ATOM 3766 N N . VAL B 1 206 ? 20.797 0.646 -10.328 1 98.88 206 VAL B N 1
ATOM 3767 C CA . VAL B 1 206 ? 19.516 -0.022 -10.125 1 98.88 206 VAL B CA 1
ATOM 3768 C C . VAL B 1 206 ? 19.422 -0.518 -8.68 1 98.88 206 VAL B C 1
ATOM 3770 O O . VAL B 1 206 ? 20.297 -1.255 -8.211 1 98.88 206 VAL B O 1
ATOM 3773 N N . LEU B 1 207 ? 18.438 0.004 -7.98 1 98.81 207 LEU B N 1
ATOM 3774 C CA . LEU B 1 207 ? 18.047 -0.519 -6.676 1 98.81 207 LEU B CA 1
ATOM 3775 C C . LEU B 1 207 ? 16.844 -1.448 -6.801 1 98.81 207 LEU B C 1
ATOM 3777 O O . LEU B 1 207 ? 15.742 -1.001 -7.105 1 98.81 207 LEU B O 1
ATOM 3781 N N . GLY B 1 208 ? 17.094 -2.725 -6.598 1 98.62 208 GLY B N 1
ATOM 3782 C CA . GLY B 1 208 ? 16.016 -3.695 -6.645 1 98.62 208 GLY B CA 1
ATOM 3783 C C . GLY B 1 208 ? 15.344 -3.92 -5.297 1 98.62 208 GLY B C 1
ATOM 3784 O O . GLY B 1 208 ? 16.031 -4.168 -4.301 1 98.62 208 GLY B O 1
ATOM 3785 N N . LEU B 1 209 ? 14.062 -3.719 -5.195 1 98 209 LEU B N 1
ATOM 3786 C CA . LEU B 1 209 ? 13.242 -4.184 -4.082 1 98 209 LEU B CA 1
ATOM 3787 C C . LEU B 1 209 ? 12.586 -5.52 -4.414 1 98 209 LEU B C 1
ATOM 3789 O O . LEU B 1 209 ? 11.461 -5.551 -4.926 1 98 209 LEU B O 1
ATOM 3793 N N . THR B 1 210 ? 13.266 -6.598 -4.141 1 97.19 210 THR B N 1
ATOM 3794 C CA . THR B 1 210 ? 12.859 -7.895 -4.676 1 97.19 210 THR B CA 1
ATOM 3795 C C . THR B 1 210 ? 13.438 -9.031 -3.838 1 97.19 210 THR B C 1
ATOM 3797 O O . THR B 1 210 ? 14.094 -8.789 -2.82 1 97.19 210 THR B O 1
ATOM 3800 N N . ALA B 1 211 ? 13.109 -10.234 -4.219 1 93.88 211 ALA B N 1
ATOM 3801 C CA . ALA B 1 211 ? 13.625 -11.414 -3.535 1 93.88 211 ALA B CA 1
ATOM 3802 C C . ALA B 1 211 ? 15.125 -11.586 -3.785 1 93.88 211 ALA B C 1
ATOM 3804 O O . ALA B 1 211 ? 15.602 -11.375 -4.902 1 93.88 211 ALA B O 1
ATOM 3805 N N . ALA B 1 212 ? 15.812 -12.023 -2.715 1 93.56 212 ALA B N 1
ATOM 3806 C CA . ALA B 1 212 ? 17.25 -12.297 -2.836 1 93.56 212 ALA B CA 1
ATOM 3807 C C . ALA B 1 212 ? 17.516 -13.375 -3.881 1 93.56 212 ALA B C 1
ATOM 3809 O O . ALA B 1 212 ? 16.781 -14.359 -3.969 1 93.56 212 ALA B O 1
ATOM 3810 N N . GLY B 1 213 ? 18.516 -13.156 -4.645 1 92.25 213 GLY B N 1
ATOM 3811 C CA . GLY B 1 213 ? 18.953 -14.164 -5.598 1 92.25 213 GLY B CA 1
ATOM 3812 C C . GLY B 1 213 ? 18.062 -14.234 -6.832 1 92.25 213 GLY B C 1
ATOM 3813 O O . GLY B 1 213 ? 18.328 -15.016 -7.746 1 92.25 213 GLY B O 1
ATOM 3814 N N . SER B 1 214 ? 17.047 -13.453 -6.93 1 94.25 214 SER B N 1
ATOM 3815 C CA . SER B 1 214 ? 16.156 -13.438 -8.086 1 94.25 214 SER B CA 1
ATOM 3816 C C . SER B 1 214 ? 16.859 -12.867 -9.32 1 94.25 214 SER B C 1
ATOM 3818 O O . SER B 1 214 ? 17.906 -12.242 -9.203 1 94.25 214 SER B O 1
ATOM 3820 N N . PRO B 1 215 ? 16.281 -13.094 -10.461 1 96.38 215 PRO B N 1
ATOM 3821 C CA . PRO B 1 215 ? 16.844 -12.477 -11.672 1 96.38 215 PRO B CA 1
ATOM 3822 C C . PRO B 1 215 ? 16.969 -10.961 -11.555 1 96.38 215 PRO B C 1
ATOM 3824 O O . PRO B 1 215 ? 17.984 -10.391 -11.961 1 96.38 215 PRO B O 1
ATOM 3827 N N . LEU B 1 216 ? 15.984 -10.312 -11 1 97.88 216 LEU B N 1
ATOM 3828 C CA . LEU B 1 216 ? 16.062 -8.859 -10.836 1 97.88 216 LEU B CA 1
ATOM 3829 C C . LEU B 1 216 ? 17.172 -8.484 -9.852 1 97.88 216 LEU B C 1
ATOM 3831 O O . LEU B 1 216 ? 17.875 -7.5 -10.062 1 97.88 216 LEU B O 1
ATOM 3835 N N . ALA B 1 217 ? 17.281 -9.289 -8.758 1 97.69 217 ALA B N 1
ATOM 3836 C CA . ALA B 1 217 ? 18.344 -9.016 -7.793 1 97.69 217 ALA B CA 1
ATOM 3837 C C . ALA B 1 217 ? 19.719 -9.047 -8.469 1 97.69 217 ALA B C 1
ATOM 3839 O O . ALA B 1 217 ? 20.562 -8.188 -8.211 1 97.69 217 ALA B O 1
ATOM 3840 N N . ARG B 1 218 ? 19.875 -9.992 -9.352 1 97.44 218 ARG B N 1
ATOM 3841 C CA . ARG B 1 218 ? 21.141 -10.148 -10.055 1 97.44 218 ARG B CA 1
ATOM 3842 C C . ARG B 1 218 ? 21.375 -9 -11.031 1 97.44 218 ARG B C 1
ATOM 3844 O O . ARG B 1 218 ? 22.516 -8.633 -11.312 1 97.44 218 ARG B O 1
ATOM 3851 N N . ALA B 1 219 ? 20.312 -8.445 -11.508 1 98.06 219 ALA B N 1
ATOM 3852 C CA . ALA B 1 219 ? 20.406 -7.348 -12.469 1 98.06 219 ALA B CA 1
ATOM 3853 C C . ALA B 1 219 ? 20.516 -6.004 -11.75 1 98.06 219 ALA B C 1
ATOM 3855 O O . ALA B 1 219 ? 20.594 -4.953 -12.398 1 98.06 219 ALA B O 1
ATOM 3856 N N . SER B 1 220 ? 20.531 -5.945 -10.422 1 98.56 220 SER B N 1
ATOM 3857 C CA . SER B 1 220 ? 20.5 -4.711 -9.648 1 98.56 220 SER B CA 1
ATOM 3858 C C . SER B 1 220 ? 21.891 -4.336 -9.156 1 98.56 220 SER B C 1
ATOM 3860 O O . SER B 1 220 ? 22.734 -5.207 -8.93 1 98.56 220 SER B O 1
ATOM 3862 N N . THR B 1 221 ? 22.172 -3.057 -9.047 1 98.38 221 THR B N 1
ATOM 3863 C CA . THR B 1 221 ? 23.375 -2.561 -8.398 1 98.38 221 THR B CA 1
ATOM 3864 C C . THR B 1 221 ? 23.359 -2.891 -6.906 1 98.38 221 THR B C 1
ATOM 3866 O O . THR B 1 221 ? 24.391 -3.254 -6.336 1 98.38 221 THR B O 1
ATOM 3869 N N . LEU B 1 222 ? 22.281 -2.695 -6.293 1 98.25 222 LEU B N 1
ATOM 3870 C CA . LEU B 1 222 ? 21.969 -3 -4.898 1 98.25 222 LEU B CA 1
ATOM 3871 C C . LEU B 1 222 ? 20.578 -3.607 -4.766 1 98.25 222 LEU B C 1
ATOM 3873 O O . LEU B 1 222 ? 19.641 -3.191 -5.457 1 98.25 222 LEU B O 1
ATOM 3877 N N . CYS B 1 223 ? 20.484 -4.59 -3.938 1 97.75 223 CYS B N 1
ATOM 3878 C CA . CYS B 1 223 ? 19.188 -5.234 -3.721 1 97.75 223 CYS B CA 1
ATOM 3879 C C . CYS B 1 223 ? 18.781 -5.168 -2.254 1 97.75 223 CYS B C 1
ATOM 3881 O O . CYS B 1 223 ? 19.578 -5.516 -1.371 1 97.75 223 CYS B O 1
ATOM 3883 N N . LEU B 1 224 ? 17.641 -4.586 -2.008 1 97.19 224 LEU B N 1
ATOM 3884 C CA . LEU B 1 224 ? 16.969 -4.777 -0.72 1 97.19 224 LEU B CA 1
ATOM 3885 C C . LEU B 1 224 ? 16.125 -6.039 -0.726 1 97.19 224 LEU B C 1
ATOM 3887 O O . LEU B 1 224 ? 15.062 -6.074 -1.36 1 97.19 224 LEU B O 1
ATOM 3891 N N . ASP B 1 225 ? 16.547 -6.988 -0.003 1 94 225 ASP B N 1
ATOM 3892 C CA . ASP B 1 225 ? 15.945 -8.32 -0.047 1 94 225 ASP B CA 1
ATOM 3893 C C . ASP B 1 225 ? 14.625 -8.352 0.718 1 94 225 ASP B C 1
ATOM 3895 O O . ASP B 1 225 ? 14.586 -8.07 1.918 1 94 225 ASP B O 1
ATOM 3899 N N . ILE B 1 226 ? 13.625 -8.633 -0.007 1 90.38 226 ILE B N 1
ATOM 3900 C CA . ILE B 1 226 ? 12.297 -8.805 0.566 1 90.38 226 ILE B CA 1
ATOM 3901 C C . ILE B 1 226 ? 11.969 -10.289 0.68 1 90.38 226 ILE B C 1
ATOM 3903 O O . ILE B 1 226 ? 12.078 -11.039 -0.298 1 90.38 226 ILE B O 1
ATOM 3907 N N . PRO B 1 227 ? 11.609 -10.758 1.853 1 85.5 227 PRO B N 1
ATOM 3908 C CA . PRO B 1 227 ? 11.219 -12.164 1.988 1 85.5 227 PRO B CA 1
ATOM 3909 C C . PRO B 1 227 ? 9.945 -12.5 1.219 1 85.5 227 PRO B C 1
ATOM 3911 O O . PRO B 1 227 ? 9.125 -11.617 0.957 1 85.5 227 PRO B O 1
ATOM 3914 N N . LEU B 1 228 ? 9.859 -13.812 0.946 1 78.31 228 LEU B N 1
ATOM 3915 C CA . LEU B 1 228 ? 8.742 -14.258 0.113 1 78.31 228 LEU B CA 1
ATOM 3916 C C . LEU B 1 228 ? 7.809 -15.172 0.896 1 78.31 228 LEU B C 1
ATOM 3918 O O . LEU B 1 228 ? 7.625 -16.344 0.531 1 78.31 228 LEU B O 1
ATOM 3922 N N . PRO B 1 229 ? 7.109 -14.633 1.768 1 79.25 229 PRO B N 1
ATOM 3923 C CA . PRO B 1 229 ? 6.16 -15.547 2.408 1 79.25 229 PRO B CA 1
ATOM 3924 C C . PRO B 1 229 ? 4.883 -15.742 1.591 1 79.25 229 PRO B C 1
ATOM 3926 O O . PRO B 1 229 ? 4.16 -16.719 1.79 1 79.25 229 PRO B O 1
ATOM 3929 N N . GLU B 1 230 ? 4.645 -14.867 0.76 1 83.75 230 GLU B N 1
ATOM 3930 C CA . GLU B 1 230 ? 3.449 -14.922 -0.074 1 83.75 230 GLU B CA 1
ATOM 3931 C C . GLU B 1 230 ? 3.744 -15.578 -1.421 1 83.75 230 GLU B C 1
ATOM 3933 O O . GLU B 1 230 ? 4.707 -15.211 -2.098 1 83.75 230 GLU B O 1
ATOM 3938 N N . ASP B 1 231 ? 3.021 -16.594 -1.722 1 85.44 231 ASP B N 1
ATOM 3939 C CA . ASP B 1 231 ? 3.168 -17.188 -3.041 1 85.44 231 ASP B CA 1
ATOM 3940 C C . ASP B 1 231 ? 2.305 -16.469 -4.074 1 85.44 231 ASP B C 1
ATOM 3942 O O . ASP B 1 231 ? 1.165 -16.875 -4.328 1 85.44 231 ASP B O 1
ATOM 3946 N N . THR B 1 232 ? 2.857 -15.516 -4.719 1 87.12 232 THR B N 1
ATOM 3947 C CA . THR B 1 232 ? 2.102 -14.664 -5.629 1 87.12 232 THR B CA 1
ATOM 3948 C C . THR B 1 232 ? 1.908 -15.352 -6.98 1 87.12 232 THR B C 1
ATOM 3950 O O . THR B 1 232 ? 1.207 -14.836 -7.852 1 87.12 232 THR B O 1
ATOM 3953 N N . ASP B 1 233 ? 2.457 -16.531 -7.16 1 83.88 233 ASP B N 1
ATOM 3954 C CA . ASP B 1 233 ? 2.152 -17.312 -8.344 1 83.88 233 ASP B CA 1
ATOM 3955 C C . ASP B 1 233 ? 0.736 -17.875 -8.281 1 83.88 233 ASP B C 1
ATOM 3957 O O . ASP B 1 233 ? 0.093 -18.078 -9.312 1 83.88 233 ASP B O 1
ATOM 3961 N N . ILE B 1 234 ? 0.358 -18.094 -7.086 1 84.06 234 ILE B N 1
ATOM 3962 C CA . ILE B 1 234 ? -0.942 -18.734 -6.902 1 84.06 234 ILE B CA 1
ATOM 3963 C C . ILE B 1 234 ? -1.947 -17.719 -6.375 1 84.06 234 ILE B C 1
ATOM 3965 O O . ILE B 1 234 ? -3.068 -17.625 -6.879 1 84.06 234 ILE B O 1
ATOM 3969 N N . TYR B 1 235 ? -1.505 -16.984 -5.457 1 87.12 235 TYR B N 1
ATOM 3970 C CA . TYR B 1 235 ? -2.463 -16.156 -4.723 1 87.12 235 TYR B CA 1
ATOM 3971 C C . TYR B 1 235 ? -2.363 -14.703 -5.148 1 87.12 235 TYR B C 1
ATOM 3973 O O . TYR B 1 235 ? -1.347 -14.281 -5.703 1 87.12 235 TYR B O 1
ATOM 3981 N N . MET B 1 236 ? -3.434 -13.984 -4.871 1 89.94 236 MET B N 1
ATOM 3982 C CA . MET B 1 236 ? -3.451 -12.547 -5.121 1 89.94 236 MET B CA 1
ATOM 3983 C C . MET B 1 236 ? -2.451 -11.82 -4.227 1 89.94 236 MET B C 1
ATOM 3985 O O . MET B 1 236 ? -2.367 -12.102 -3.029 1 89.94 236 MET B O 1
ATOM 3989 N N . PRO B 1 237 ? -1.672 -10.898 -4.867 1 91.81 237 PRO B N 1
ATOM 3990 C CA . PRO B 1 237 ? -0.716 -10.156 -4.039 1 91.81 237 PRO B CA 1
ATOM 3991 C C . PRO B 1 237 ? -1.398 -9.266 -3.006 1 91.81 237 PRO B C 1
ATOM 3993 O O . PRO B 1 237 ? -2.221 -8.414 -3.363 1 91.81 237 PRO B O 1
ATOM 3996 N N . MET B 1 238 ? -1.107 -9.5 -1.715 1 94.31 238 MET B N 1
ATOM 3997 C CA . MET B 1 238 ? -1.642 -8.688 -0.622 1 94.31 238 MET B CA 1
ATOM 3998 C C . MET B 1 238 ? -0.523 -8.203 0.293 1 94.31 238 MET B C 1
ATOM 4000 O O . MET B 1 238 ? -0.109 -7.047 0.213 1 94.31 238 MET B O 1
ATOM 4004 N N . THR B 1 239 ? 0.132 -9.094 0.955 1 95.19 239 THR B N 1
ATOM 4005 C CA . THR B 1 239 ? 1.139 -8.711 1.938 1 95.19 239 THR B CA 1
ATOM 4006 C C . THR B 1 239 ? 2.4 -8.195 1.25 1 95.19 239 THR B C 1
ATOM 4008 O O . THR B 1 239 ? 3.102 -7.336 1.786 1 95.19 239 THR B O 1
ATOM 4011 N N . SER B 1 240 ? 2.66 -8.68 0.069 1 94.12 240 SER B N 1
ATOM 4012 C CA . SER B 1 240 ? 3.846 -8.273 -0.682 1 94.12 240 SER B CA 1
ATOM 4013 C C . SER B 1 240 ? 3.908 -6.762 -0.852 1 94.12 240 SER B C 1
ATOM 4015 O O . SER B 1 240 ? 4.918 -6.137 -0.519 1 94.12 240 SER B O 1
ATOM 4017 N N . ARG B 1 241 ? 2.809 -6.156 -1.276 1 94.94 241 ARG B N 1
ATOM 4018 C CA . ARG B 1 241 ? 2.736 -4.715 -1.497 1 94.94 241 ARG B CA 1
ATOM 4019 C C . ARG B 1 241 ? 2.924 -3.951 -0.191 1 94.94 241 ARG B C 1
ATOM 4021 O O . ARG B 1 241 ? 3.57 -2.902 -0.167 1 94.94 241 ARG B O 1
ATOM 4028 N N . ILE B 1 242 ? 2.367 -4.516 0.856 1 97.62 242 ILE B N 1
ATOM 4029 C CA . ILE B 1 242 ? 2.436 -3.861 2.156 1 97.62 242 ILE B CA 1
ATOM 4030 C C . ILE B 1 242 ? 3.887 -3.789 2.623 1 97.62 242 ILE B C 1
ATOM 4032 O O . ILE B 1 242 ? 4.34 -2.75 3.105 1 97.62 242 ILE B O 1
ATOM 4036 N N . VAL B 1 243 ? 4.578 -4.867 2.453 1 97.25 243 VAL B N 1
ATOM 4037 C CA . VAL B 1 243 ? 5.984 -4.922 2.846 1 97.25 243 VAL B CA 1
ATOM 4038 C C . VAL B 1 243 ? 6.793 -3.938 2.008 1 97.25 243 VAL B C 1
ATOM 4040 O O . VAL B 1 243 ? 7.59 -3.162 2.545 1 97.25 243 VAL B O 1
ATOM 4043 N N . GLN B 1 244 ? 6.59 -3.951 0.722 1 97.38 244 GLN B N 1
ATOM 4044 C CA . GLN B 1 244 ? 7.312 -3.057 -0.177 1 97.38 244 GLN B CA 1
ATOM 4045 C C . GLN B 1 244 ? 7.055 -1.595 0.176 1 97.38 244 GLN B C 1
ATOM 4047 O O . GLN B 1 244 ? 7.984 -0.79 0.228 1 97.38 244 GLN B O 1
ATOM 4052 N N . LEU B 1 245 ? 5.797 -1.262 0.419 1 98.25 245 LEU B N 1
ATOM 4053 C CA . LEU B 1 245 ? 5.43 0.1 0.79 1 98.25 245 LEU B CA 1
ATOM 4054 C C . LEU B 1 245 ? 6.098 0.507 2.1 1 98.25 245 LEU B C 1
ATOM 4056 O O . LEU B 1 245 ? 6.555 1.644 2.24 1 98.25 245 LEU B O 1
ATOM 4060 N N . THR B 1 246 ? 6.152 -0.4 3.047 1 98.12 246 THR B N 1
ATOM 4061 C CA . THR B 1 246 ? 6.762 -0.107 4.34 1 98.12 246 THR B CA 1
ATOM 4062 C C . THR B 1 246 ? 8.266 0.1 4.199 1 98.12 246 THR B C 1
ATOM 4064 O O . THR B 1 246 ? 8.836 0.987 4.832 1 98.12 246 THR B O 1
ATOM 4067 N N . VAL B 1 247 ? 8.914 -0.684 3.367 1 98.25 247 VAL B N 1
ATOM 4068 C CA . VAL B 1 247 ? 10.336 -0.516 3.1 1 98.25 247 VAL B CA 1
ATOM 4069 C C . VAL B 1 247 ? 10.586 0.851 2.467 1 98.25 247 VAL B C 1
ATOM 4071 O O . VAL B 1 247 ? 11.555 1.534 2.809 1 98.25 247 VAL B O 1
ATOM 4074 N N . LEU B 1 248 ? 9.719 1.233 1.565 1 98.31 248 LEU B N 1
ATO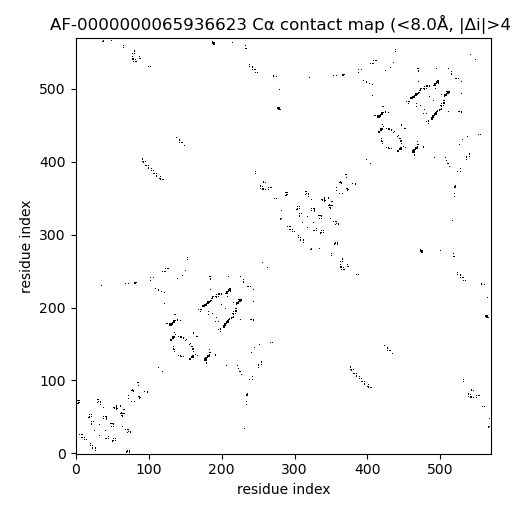M 4075 C CA . LEU B 1 248 ? 9.836 2.549 0.945 1 98.31 248 LEU B CA 1
ATOM 4076 C C . LEU B 1 248 ? 9.656 3.656 1.979 1 98.31 248 LEU B C 1
ATOM 4078 O O . LEU B 1 248 ? 10.297 4.707 1.883 1 98.31 248 LEU B O 1
ATOM 4082 N N . ASP B 1 249 ? 8.766 3.447 3.014 1 97.56 249 ASP B N 1
ATOM 4083 C CA . ASP B 1 249 ? 8.641 4.391 4.121 1 97.56 249 ASP B CA 1
ATOM 4084 C C . ASP B 1 249 ? 9.945 4.508 4.895 1 97.56 249 ASP B C 1
ATOM 4086 O O . ASP B 1 249 ? 10.328 5.602 5.316 1 97.56 249 ASP B O 1
ATOM 4090 N N . VAL B 1 250 ? 10.633 3.395 5.074 1 97.75 250 VAL B N 1
ATOM 4091 C CA . VAL B 1 250 ? 11.93 3.367 5.75 1 97.75 250 VAL B CA 1
ATOM 4092 C C . VAL B 1 250 ? 12.938 4.199 4.961 1 97.75 250 VAL B C 1
ATOM 4094 O O . VAL B 1 250 ? 13.633 5.039 5.535 1 97.75 250 VAL B O 1
ATOM 4097 N N . LEU B 1 251 ? 12.969 4.004 3.682 1 98 251 LEU B N 1
ATOM 4098 C CA . LEU B 1 251 ? 13.914 4.73 2.844 1 98 251 LEU B CA 1
ATOM 4099 C C . LEU B 1 251 ? 13.602 6.227 2.844 1 98 251 LEU B C 1
ATOM 4101 O O . LEU B 1 251 ? 14.516 7.051 2.92 1 98 251 LEU B O 1
ATOM 4105 N N . ALA B 1 252 ? 12.328 6.578 2.73 1 96.5 252 ALA B N 1
ATOM 4106 C CA . ALA B 1 252 ? 11.93 7.984 2.779 1 96.5 252 ALA B CA 1
ATOM 4107 C C . ALA B 1 252 ? 12.367 8.633 4.09 1 96.5 252 ALA B C 1
ATOM 4109 O O . ALA B 1 252 ? 12.836 9.773 4.098 1 96.5 252 ALA B O 1
ATOM 4110 N N . THR B 1 253 ? 12.211 7.883 5.145 1 95 253 THR B N 1
ATOM 4111 C CA . THR B 1 253 ? 12.625 8.359 6.457 1 95 253 THR B CA 1
ATOM 4112 C C . THR B 1 253 ? 14.133 8.562 6.508 1 95 253 THR B C 1
ATOM 4114 O O . THR B 1 253 ? 14.617 9.594 6.988 1 95 253 THR B O 1
ATOM 4117 N N . GLY B 1 254 ? 14.859 7.586 5.996 1 95.69 254 GLY B N 1
ATOM 4118 C CA . GLY B 1 254 ? 16.312 7.711 5.934 1 95.69 254 GLY B CA 1
ATOM 4119 C C . GLY B 1 254 ? 16.766 8.922 5.148 1 95.69 254 GLY B C 1
ATOM 4120 O O . GLY B 1 254 ? 17.656 9.648 5.582 1 95.69 254 GLY B O 1
ATOM 4121 N N . VAL B 1 255 ? 16.156 9.188 4.008 1 94.88 255 VAL B N 1
ATOM 4122 C CA . VAL B 1 255 ? 16.484 10.336 3.172 1 94.88 255 VAL B CA 1
ATOM 4123 C C . VAL B 1 255 ? 16.234 11.625 3.949 1 94.88 255 VAL B C 1
ATOM 4125 O O . VAL B 1 255 ? 17.062 12.539 3.916 1 94.88 255 VAL B O 1
ATOM 4128 N N . THR B 1 256 ? 15.125 11.688 4.641 1 91.69 256 THR B N 1
ATOM 4129 C CA . THR B 1 256 ? 14.766 12.875 5.406 1 91.69 256 THR B CA 1
ATOM 4130 C C . THR B 1 256 ? 15.781 13.141 6.508 1 91.69 256 THR B C 1
ATOM 4132 O O . THR B 1 256 ? 16.25 14.273 6.676 1 91.69 256 THR B O 1
ATOM 4135 N N . LEU B 1 257 ? 16.109 12.148 7.215 1 90.31 257 LEU B N 1
ATOM 4136 C CA . LEU B 1 257 ? 17.047 12.305 8.328 1 90.31 257 LEU B CA 1
ATOM 4137 C C . LEU B 1 257 ? 18.438 12.688 7.836 1 90.31 257 LEU B C 1
ATOM 4139 O O . LEU B 1 257 ? 19.141 13.469 8.484 1 90.31 257 LEU B O 1
ATOM 4143 N N . ARG B 1 258 ? 18.75 12.156 6.723 1 90.88 258 ARG B N 1
ATOM 4144 C CA . ARG B 1 258 ? 20.047 12.492 6.141 1 90.88 258 ARG B CA 1
ATOM 4145 C C . ARG B 1 258 ? 20.078 13.945 5.684 1 90.88 258 ARG B C 1
ATOM 4147 O O . ARG B 1 258 ? 21.125 14.609 5.777 1 90.88 258 ARG B O 1
ATOM 4154 N N . ARG B 1 259 ? 19.078 14.414 5.176 1 87.81 259 ARG B N 1
ATOM 4155 C CA . ARG B 1 259 ? 19 15.797 4.727 1 87.81 259 ARG B CA 1
ATOM 4156 C C . ARG B 1 259 ? 19 16.766 5.906 1 87.81 259 ARG B C 1
ATOM 4158 O O . ARG B 1 259 ? 19.469 17.891 5.797 1 87.81 259 ARG B O 1
ATOM 4165 N N . GLY B 1 260 ? 18.359 16.391 7.023 1 82.56 260 GLY B N 1
ATOM 4166 C CA . GLY B 1 260 ? 18.484 17.125 8.273 1 82.56 260 GLY B CA 1
ATOM 4167 C C . GLY B 1 260 ? 17.469 18.25 8.398 1 82.56 260 GLY B C 1
ATOM 4168 O O . GLY B 1 260 ? 16.531 18.328 7.605 1 82.56 260 GLY B O 1
ATOM 4169 N N . VAL B 1 261 ? 17.672 19.094 9.352 1 78.56 261 VAL B N 1
ATOM 4170 C CA . VAL B 1 261 ? 16.734 20.109 9.805 1 78.56 261 VAL B CA 1
ATOM 4171 C C . VAL B 1 261 ? 16.594 21.188 8.742 1 78.56 261 VAL B C 1
ATOM 4173 O O . VAL B 1 261 ? 15.531 21.812 8.625 1 78.56 261 VAL B O 1
ATOM 4176 N N . ASP B 1 262 ? 17.609 21.281 7.945 1 81.44 262 ASP B N 1
ATOM 4177 C CA . ASP B 1 262 ? 17.594 22.344 6.941 1 81.44 262 ASP B CA 1
ATOM 4178 C C . ASP B 1 262 ? 16.547 22.062 5.859 1 81.44 262 ASP B C 1
ATOM 4180 O O . ASP B 1 262 ? 16.156 22.953 5.113 1 81.44 262 ASP B O 1
ATOM 4184 N N . PHE B 1 263 ? 16.078 20.891 5.805 1 85.75 263 PHE B N 1
ATOM 4185 C CA . PHE B 1 263 ? 15.133 20.484 4.777 1 85.75 263 PHE B CA 1
ATOM 4186 C C . PHE B 1 263 ? 13.695 20.688 5.258 1 85.75 263 PHE B C 1
ATOM 4188 O O . PHE B 1 263 ? 12.758 20.656 4.457 1 85.75 263 PHE B O 1
ATOM 4195 N N . GLN B 1 264 ? 13.461 21.016 6.48 1 83.75 264 GLN B N 1
ATOM 4196 C CA . GLN B 1 264 ? 12.156 21.062 7.129 1 83.75 264 GLN B CA 1
ATOM 4197 C C . GLN B 1 264 ? 11.289 22.172 6.551 1 83.75 264 GLN B C 1
ATOM 4199 O O . GLN B 1 264 ? 10.102 21.984 6.301 1 83.75 264 GLN B O 1
ATOM 4204 N N . PRO B 1 265 ? 11.922 23.297 6.289 1 83.75 265 PRO B N 1
ATOM 4205 C CA . PRO B 1 265 ? 11.086 24.359 5.707 1 83.75 265 PRO B CA 1
ATOM 4206 C C . PRO B 1 265 ? 10.484 23.953 4.363 1 83.75 265 PRO B C 1
ATOM 4208 O O . PRO B 1 265 ? 9.352 24.344 4.047 1 83.75 265 PRO B O 1
ATOM 4211 N N . HIS B 1 266 ? 11.25 23.266 3.619 1 88.88 266 HIS B N 1
ATOM 4212 C CA . HIS B 1 266 ? 10.766 22.766 2.334 1 88.88 266 HIS B CA 1
ATOM 4213 C C . HIS B 1 266 ? 9.562 21.859 2.516 1 88.88 266 HIS B C 1
ATOM 4215 O O . HIS B 1 266 ? 8.547 22 1.822 1 88.88 266 HIS B O 1
ATOM 4221 N N . LEU B 1 267 ? 9.625 20.938 3.426 1 88.88 267 LEU B N 1
ATOM 4222 C CA . LEU B 1 267 ? 8.539 20 3.701 1 88.88 267 LEU B CA 1
ATOM 4223 C C . LEU B 1 267 ? 7.328 20.734 4.273 1 88.88 267 LEU B C 1
ATOM 4225 O O . LEU B 1 267 ? 6.188 20.391 3.945 1 88.88 267 LEU B O 1
ATOM 4229 N N . ARG B 1 268 ? 7.555 21.672 5.043 1 85.81 268 ARG B N 1
ATOM 4230 C CA . ARG B 1 268 ? 6.496 22.484 5.629 1 85.81 268 ARG B CA 1
ATOM 4231 C C . ARG B 1 268 ? 5.68 23.188 4.547 1 85.81 268 ARG B C 1
ATOM 4233 O O . ARG B 1 268 ? 4.449 23.219 4.621 1 85.81 268 ARG B O 1
ATOM 4240 N N . ARG B 1 269 ? 6.367 23.734 3.586 1 89.19 269 ARG B N 1
ATOM 4241 C CA . ARG B 1 269 ? 5.695 24.438 2.502 1 89.19 269 ARG B CA 1
ATOM 4242 C C . ARG B 1 269 ? 4.723 23.516 1.769 1 89.19 269 ARG B C 1
ATOM 4244 O O . ARG B 1 269 ? 3.629 23.938 1.388 1 89.19 269 ARG B O 1
ATOM 4251 N N . ILE B 1 270 ? 5.145 22.359 1.634 1 90.31 270 ILE B N 1
ATOM 4252 C CA . ILE B 1 270 ? 4.293 21.375 0.96 1 90.31 270 ILE B CA 1
ATOM 4253 C C . ILE B 1 270 ? 3.045 21.125 1.8 1 90.31 270 ILE B C 1
ATOM 4255 O O . ILE B 1 270 ? 1.926 21.156 1.283 1 90.31 270 ILE B O 1
ATOM 4259 N N . LYS B 1 271 ? 3.178 20.891 3.076 1 88.56 271 LYS B N 1
ATOM 4260 C CA . LYS B 1 271 ? 2.051 20.625 3.965 1 88.56 271 LYS B CA 1
ATOM 4261 C C . LYS B 1 271 ? 1.105 21.828 4.023 1 88.56 271 LYS B C 1
ATOM 4263 O O . LYS B 1 271 ? -0.115 21.656 3.982 1 88.56 271 LYS B O 1
ATOM 4268 N N . GLU B 1 272 ? 1.64 22.984 4.086 1 85.94 272 GLU B N 1
ATOM 4269 C CA . GLU B 1 272 ? 0.844 24.203 4.148 1 85.94 272 GLU B CA 1
ATOM 4270 C C . GLU B 1 272 ? 0.007 24.375 2.887 1 85.94 272 GLU B C 1
ATOM 4272 O O . GLU B 1 272 ? -1.111 24.891 2.945 1 85.94 272 GLU B O 1
ATOM 4277 N N . SER B 1 273 ? 0.56 24.016 1.757 1 90.69 273 SER B N 1
ATOM 4278 C CA . SER B 1 273 ? -0.134 24.156 0.481 1 90.69 273 SER B CA 1
ATOM 4279 C C . SER B 1 273 ? -1.407 23.328 0.447 1 90.69 273 SER B C 1
ATOM 4281 O O . SER B 1 273 ? -2.309 23.578 -0.351 1 90.69 273 SER B O 1
ATOM 4283 N N . LEU B 1 274 ? -1.497 22.297 1.322 1 90.12 274 LEU B N 1
ATOM 4284 C CA . LEU B 1 274 ? -2.623 21.375 1.298 1 90.12 274 LEU B CA 1
ATOM 4285 C C . LEU B 1 274 ? -3.717 21.812 2.262 1 90.12 274 LEU B C 1
ATOM 4287 O O . LEU B 1 274 ? -4.844 21.312 2.199 1 90.12 274 LEU B O 1
ATOM 4291 N N . VAL B 1 275 ? -3.426 22.734 3.152 1 86.5 275 VAL B N 1
ATOM 4292 C CA . VAL B 1 275 ? -4.352 23.156 4.199 1 86.5 275 VAL B CA 1
ATOM 4293 C C . VAL B 1 275 ? -5.66 23.641 3.57 1 86.5 275 VAL B C 1
ATOM 4295 O O . VAL B 1 275 ? -6.742 23.219 3.99 1 86.5 275 VAL B O 1
ATOM 4298 N N . PRO B 1 276 ? -5.645 24.375 2.436 1 88.12 276 PRO B N 1
ATOM 4299 C CA . PRO B 1 276 ? -6.902 24.859 1.863 1 88.12 276 PRO B CA 1
ATOM 4300 C C . PRO B 1 276 ? -7.73 23.75 1.219 1 88.12 276 PRO B C 1
ATOM 4302 O O . PRO B 1 276 ? -8.906 23.953 0.917 1 88.12 276 PRO B O 1
ATOM 4305 N N . THR B 1 277 ? -7.168 22.625 0.979 1 91.19 277 THR B N 1
ATOM 4306 C CA . THR B 1 277 ? -7.848 21.531 0.273 1 91.19 277 THR B CA 1
ATOM 4307 C C . THR B 1 277 ? -8.68 20.703 1.241 1 91.19 277 THR B C 1
ATOM 4309 O O . THR B 1 277 ? -9.438 19.828 0.819 1 91.19 277 THR B O 1
ATOM 4312 N N . ARG B 1 278 ? -8.625 21.016 2.592 1 90.06 278 ARG B N 1
ATOM 4313 C CA . ARG B 1 278 ? -9.266 20.188 3.604 1 90.06 278 ARG B CA 1
ATOM 4314 C C . ARG B 1 278 ? -10.266 21 4.426 1 90.06 278 ARG B C 1
ATOM 4316 O O . ARG B 1 278 ? -10.031 22.172 4.695 1 90.06 278 ARG B O 1
ATOM 4323 N N . TYR B 1 279 ? -11.375 20.297 4.715 1 87.12 279 TYR B N 1
ATOM 4324 C CA . TYR B 1 279 ? -12.25 2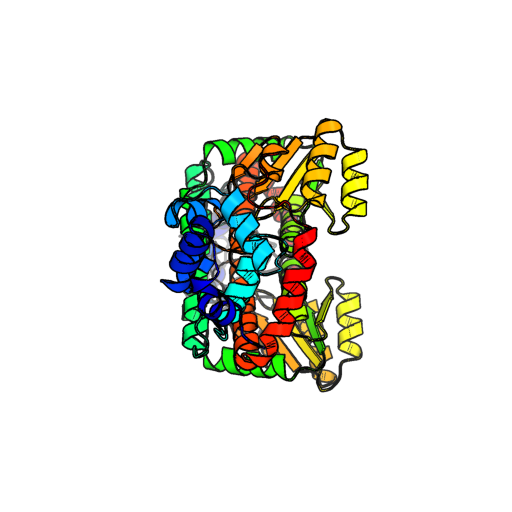0.891 5.723 1 87.12 279 TYR B CA 1
ATOM 4325 C C . TYR B 1 279 ? -11.516 21.047 7.051 1 87.12 279 TYR B C 1
ATOM 4327 O O . TYR B 1 279 ? -10.695 20.203 7.422 1 87.12 279 TYR B O 1
ATOM 4335 N N . PRO B 1 280 ? -11.789 22.172 7.746 1 76.5 280 PRO B N 1
ATOM 4336 C CA . PRO B 1 280 ? -11.188 22.328 9.07 1 76.5 280 PRO B CA 1
ATOM 4337 C C . PRO B 1 280 ? -11.664 21.281 10.07 1 76.5 280 PRO B C 1
ATOM 4339 O O . PRO B 1 280 ? -12.68 20.625 9.836 1 76.5 280 PRO B O 1
ATOM 4342 N N . LEU B 1 281 ? -10.844 20.859 11 1 69.25 281 LEU B N 1
ATOM 4343 C CA . LEU B 1 281 ? -11.18 19.859 12.008 1 69.25 281 LEU B CA 1
ATOM 4344 C C . LEU B 1 281 ? -12.484 20.219 12.719 1 69.25 281 LEU B C 1
ATOM 4346 O O . LEU B 1 281 ? -13.227 19.328 13.141 1 69.25 281 LEU B O 1
ATOM 4350 N N . ASP B 1 282 ? -12.836 21.375 13.172 1 58.44 282 ASP B N 1
ATOM 4351 C CA . ASP B 1 282 ? -13.914 21.781 14.062 1 58.44 282 ASP B CA 1
ATOM 4352 C C . ASP B 1 282 ? -15.172 22.141 13.266 1 58.44 282 ASP B C 1
ATOM 4354 O O . ASP B 1 282 ? -16.188 22.531 13.844 1 58.44 282 ASP B O 1
ATOM 4358 N N . GLU B 1 283 ? -15.172 22.25 11.891 1 47.78 283 GLU B N 1
ATOM 4359 C CA . GLU B 1 283 ? -16.391 22.938 11.461 1 47.78 283 GLU B CA 1
ATOM 4360 C C . GLU B 1 283 ? -17.578 22 11.469 1 47.78 283 GLU B C 1
ATOM 4362 O O . GLU B 1 283 ? -17.578 20.984 10.766 1 47.78 283 GLU B O 1
ATOM 4367 N N . ASP B 1 284 ? -18.047 21.703 12.586 1 41.78 284 ASP B N 1
ATOM 4368 C CA . ASP B 1 284 ? -19.469 21.328 12.641 1 41.78 284 ASP B CA 1
ATOM 4369 C C . ASP B 1 284 ? -20.25 22 11.523 1 41.78 284 ASP B C 1
ATOM 4371 O O . ASP B 1 284 ? -20.344 23.219 11.461 1 41.78 284 ASP B O 1
ATOM 4375 N N . ASN B 1 285 ? -19.953 21.75 10.234 1 35.88 285 ASN B N 1
ATOM 4376 C CA . ASN B 1 285 ? -21.094 22.25 9.477 1 35.88 285 ASN B CA 1
ATOM 4377 C C . ASN B 1 285 ? -22.406 21.688 10 1 35.88 285 ASN B C 1
ATOM 4379 O O . ASN B 1 285 ? -22.484 20.5 10.344 1 35.88 285 ASN B O 1
#

pLDDT: mean 91.57, std 9.39, range [35.75, 98.88]

Sequence (570 aa):
MKNLLEQIQSRLDELNKAERKVAEVILQNPQQATRFSIAALAQAAAVSEPTVNRFCRSFGMSGYPELKIQLAQSLASGAAFVTQAVAEDDGPEAYTRKIFSNTIASLDSAHKLLDPRVIDRAVDLLIQARQIHFFGLGASASVALDAQHKFFRFNLAVSAQADVLMQRMIASVAHTGDLFVVISYTGRTRELVEVAHLARENGASVLGLTAAGSPLARASTLCLDIPLPEDTDIYMPMTSRIVQLTVLDVLATGVTLRRGVDFQPHLRRIKESLVPTRYPLDEDNMKNLLEQIQSRLDELNKAERKVAEVILQNPQQATRFSIAALAQAAAVSEPTVNRFCRSFGMSGYPELKIQLAQSLASGAAFVTQAVAEDDGPEAYTRKIFSNTIASLDSAHKLLDPRVIDRAVDLLIQARQIHFFGLGASASVALDAQHKFFRFNLAVSAQADVLMQRMIASVAHTGDLFVVISYTGRTRELVEVAHLARENGASVLGLTAAGSPLARASTLCLDIPLPEDTDIYMPMTSRIVQLTVLDVLATGVTLRRGVDFQPHLRRIKESLVPTRYPLDEDN

Foldseek 3Di:
DAQPLRVLVVCLVVDPPLLNLLSCLCNVPVLVVLQDDLVRSCVSSVHDSVSQQVSCVVSPHNGDLVVSQSSLVNVVFCQWQAAPQDGNPDDPVRVVVSLVVVLVVLLVVQVVPFDVVLLLVVLVLLLQAQEEEEEDEDPCQVLSVVLQVLCVLQVHHYYYDHDLVVLQVDLQQAAARYEYEYEDAALAPPSSLVSLQSNVVRRYAYEYAYAPPHSNCVSGPGYGHRDDPDDNSIHPDDSSSVNSNVSSVSSSVSNDVVVPPVSVVSSVVVVVVCVVVDDDPPPPD/DAQPLRVLVVCLVVDPPQLNLLSCQCNVPVLVLLQDDLVRSCVNSVHDSVSQQVSCVVSPHNGDLRVSQSSLVNVVFCCWQAFPQDGNPDDPVRVVVSLVVVLVVLLVVQVVPFDVVLLLVVLVLLLQAQEEEEEDEDPCQVLSVVLQVLCVLQVHHYYYDHDLVVLQVDLQQAAARYEYEYEDAALAPPSSLVSLQSNVVRRYAYEYAYAPPHSNCVSGPGYGHRDDPDDNSIHPDDSSSVNSNVSSVSSSVSNDVVVPPVSVVSNVVVVVVCVVVDDDPPPPD

Secondary structure (DSSP, 8-state):
---HHHHHHHTGGGS-HHHHHHHHHHHH-HHHHTT--HHHHHHHHTS-HHHHHHHHHHTT-SSHHHHHHHHHHHTT-TTTTT-TT--TT--HHHHHHHHHHHHHHHHHHHHHH--HHHHHHHHHHHHH-SEEEEEE-THHHHHHHHHHHHHGGGT-EEEEE--HHHHHHHHHT--TTEEEEEE-SSS-BHHHHHHHHHHHHTT-EEEEEE-TTSHHHHT-SEEEEPP--S-TTTS--SHHHHHHHHHHHHHHHHHHHHH-GGGHHHHHHHHHHHGGGB--TT---/---HHHHHHHTGGGS-HHHHHHHHHHHH-HHHHTT--HHHHHHHHTS-HHHHHHHHHHTT-SSHHHHHHHHHHHTT-TTTTT-TT--TT--HHHHHHHHHHHHHHHHHHHHHH--HHHHHHHHHHHHH-SEEEEEE-THHHHHHHHHHHHHGGGT-EEEEE--HHHHHHHHHT--TTEEEEEE-SSS-BHHHHHHHHHHHHTT-EEEEEE-TTSHHHHT-SEEEEPP--S-TTTS--SHHHHHHHHHHHHHHHHHHHHH-GGGHHHHHHHHHHHGGGB--TT---